Protein AF-A0A951JAA5-F1 (afdb_monomer)

Structure (mmCIF, N/CA/C/O backbone):
data_AF-A0A951JAA5-F1
#
_entry.id   AF-A0A951JAA5-F1
#
loop_
_atom_site.group_PDB
_atom_site.id
_atom_site.type_symbol
_atom_site.label_atom_id
_atom_site.label_alt_id
_atom_site.label_comp_id
_atom_site.label_asym_id
_atom_site.label_entity_id
_atom_site.label_seq_id
_atom_site.pdbx_PDB_ins_code
_atom_site.Cartn_x
_atom_site.Cartn_y
_atom_site.Cartn_z
_atom_site.occupancy
_atom_site.B_iso_or_equiv
_atom_site.auth_seq_id
_atom_site.auth_comp_id
_atom_site.auth_asym_id
_atom_site.auth_atom_id
_atom_site.pdbx_PDB_model_num
ATOM 1 N N . MET A 1 1 ? -67.840 -74.651 -6.136 1.00 35.66 1 MET A N 1
ATOM 2 C CA . MET A 1 1 ? -66.465 -75.180 -6.313 1.00 35.66 1 MET A CA 1
ATOM 3 C C . MET A 1 1 ? -65.516 -74.032 -5.988 1.00 35.66 1 MET A C 1
ATOM 5 O O . MET A 1 1 ? -65.688 -72.981 -6.577 1.00 35.66 1 MET A O 1
ATOM 9 N N . LYS A 1 2 ? -64.824 -74.042 -4.835 1.00 31.09 2 LYS A N 1
ATOM 10 C CA . LYS A 1 2 ? -63.386 -74.394 -4.688 1.00 31.09 2 LYS A CA 1
ATOM 11 C C . LYS A 1 2 ? -62.507 -73.666 -5.729 1.00 31.09 2 LYS A C 1
ATOM 13 O O . LYS A 1 2 ? -62.750 -73.877 -6.902 1.00 31.09 2 LYS A O 1
ATOM 18 N N . ARG A 1 3 ? -61.433 -72.931 -5.423 1.00 30.00 3 ARG A N 1
ATOM 19 C CA . ARG A 1 3 ? -60.735 -72.509 -4.191 1.00 30.00 3 ARG A CA 1
ATOM 20 C C . ARG A 1 3 ? -59.527 -71.657 -4.668 1.00 30.00 3 ARG A C 1
ATOM 22 O O . ARG A 1 3 ? -59.018 -71.942 -5.743 1.00 30.00 3 ARG A O 1
ATOM 29 N N . ILE A 1 4 ? -59.033 -70.769 -3.797 1.00 30.95 4 ILE A N 1
ATOM 30 C CA . ILE A 1 4 ? -57.700 -70.114 -3.783 1.00 30.95 4 ILE A CA 1
ATOM 31 C C . ILE A 1 4 ? -57.574 -68.811 -4.597 1.00 30.95 4 ILE A C 1
ATOM 33 O O . ILE A 1 4 ? -57.331 -68.821 -5.798 1.00 30.95 4 ILE A O 1
ATOM 37 N N . THR A 1 5 ? -57.643 -67.691 -3.869 1.00 33.56 5 THR A N 1
ATOM 38 C CA . THR A 1 5 ? -57.136 -66.372 -4.273 1.00 33.56 5 THR A CA 1
ATOM 39 C C . THR A 1 5 ? -55.996 -66.020 -3.318 1.00 33.56 5 THR A C 1
ATOM 41 O O . THR A 1 5 ? -56.146 -66.132 -2.101 1.00 33.56 5 THR A O 1
ATOM 44 N N . THR A 1 6 ? -54.842 -65.690 -3.885 1.00 34.16 6 THR A N 1
ATOM 45 C CA . THR A 1 6 ? -53.551 -65.541 -3.208 1.00 34.16 6 THR A CA 1
ATOM 46 C C . THR A 1 6 ? -53.472 -64.287 -2.332 1.00 34.16 6 THR A C 1
ATOM 48 O O . THR A 1 6 ? -53.906 -63.206 -2.718 1.00 34.16 6 THR A O 1
ATOM 51 N N . PHE A 1 7 ? -52.883 -64.488 -1.153 1.00 30.16 7 PHE A N 1
ATOM 52 C CA . PHE A 1 7 ? -52.446 -63.526 -0.141 1.00 30.16 7 PHE A CA 1
ATOM 53 C C . PHE A 1 7 ? -51.384 -62.549 -0.676 1.00 30.16 7 PHE A C 1
ATOM 55 O O . PHE A 1 7 ? -50.420 -62.989 -1.297 1.00 30.16 7 PHE A O 1
ATOM 62 N N . LEU A 1 8 ? -51.466 -61.270 -0.301 1.00 29.58 8 LEU A N 1
ATOM 63 C CA . LEU A 1 8 ? -50.285 -60.424 -0.101 1.00 29.58 8 LEU A CA 1
ATOM 64 C C . LEU A 1 8 ? -50.537 -59.526 1.114 1.00 29.58 8 LEU A C 1
ATOM 66 O O . LEU A 1 8 ? -51.511 -58.779 1.181 1.00 29.58 8 LEU A O 1
ATOM 70 N N . LEU A 1 9 ? -49.690 -59.740 2.117 1.00 31.69 9 LEU A N 1
ATOM 71 C CA . LEU A 1 9 ? -49.747 -59.208 3.469 1.00 31.69 9 LEU A CA 1
ATOM 72 C C . LEU A 1 9 ? -49.341 -57.730 3.464 1.00 31.69 9 LEU A C 1
ATOM 74 O O . LEU A 1 9 ? -48.281 -57.383 2.948 1.00 31.69 9 LEU A O 1
ATOM 78 N N . GLY A 1 10 ? -50.169 -56.878 4.066 1.00 32.78 10 GLY A N 1
ATOM 79 C CA . GLY A 1 10 ? -49.806 -55.504 4.387 1.00 32.78 10 GLY A CA 1
ATOM 80 C C . GLY A 1 10 ? -48.836 -55.459 5.566 1.00 32.78 10 GLY A C 1
ATOM 81 O O . GLY A 1 10 ? -49.071 -56.099 6.591 1.00 32.78 10 GLY A O 1
ATOM 82 N N . ALA A 1 11 ? -47.772 -54.676 5.423 1.00 31.03 11 ALA A N 1
ATOM 83 C CA . ALA A 1 11 ? -46.925 -54.243 6.522 1.00 31.03 11 ALA A CA 1
ATOM 84 C C . ALA A 1 11 ? -46.737 -52.725 6.415 1.00 31.03 11 ALA A C 1
ATOM 86 O O . ALA A 1 11 ? -46.213 -52.199 5.437 1.00 31.03 11 ALA A O 1
ATOM 87 N N . THR A 1 12 ? -47.248 -52.040 7.429 1.00 32.72 12 THR A N 1
ATOM 88 C CA . THR A 1 12 ? -47.138 -50.611 7.711 1.00 32.72 12 THR A CA 1
ATOM 89 C C . THR A 1 12 ? -45.684 -50.216 7.988 1.00 32.72 12 THR A C 1
ATOM 91 O O . THR A 1 12 ? -45.086 -50.751 8.921 1.00 32.72 12 THR A O 1
ATOM 94 N N . LEU A 1 13 ? -45.135 -49.257 7.234 1.00 28.73 13 LEU A N 1
ATOM 95 C CA . LEU A 1 13 ? -43.902 -48.542 7.591 1.00 28.73 13 LEU A CA 1
ATOM 96 C C . LEU A 1 13 ? -44.270 -47.252 8.352 1.00 28.73 13 LEU A C 1
ATOM 98 O O . LEU A 1 13 ? -45.054 -46.463 7.819 1.00 28.73 13 LEU A O 1
ATOM 102 N N . PRO A 1 14 ? -43.730 -46.996 9.557 1.00 34.62 14 PRO A N 1
ATOM 103 C CA . PRO A 1 14 ? -43.868 -45.699 10.201 1.00 34.62 14 PRO A CA 1
ATOM 104 C C . PRO A 1 14 ? -42.935 -44.682 9.531 1.00 34.62 14 PRO A C 1
ATOM 106 O O . PRO A 1 14 ? -41.744 -44.927 9.343 1.00 34.62 14 PRO A O 1
ATOM 109 N N . LEU A 1 15 ? -43.508 -43.534 9.172 1.00 32.03 15 LEU A N 1
ATOM 110 C CA . LEU A 1 15 ? -42.815 -42.355 8.669 1.00 32.03 15 LEU A CA 1
ATOM 111 C C . LEU A 1 15 ? -42.006 -41.744 9.829 1.00 32.03 15 LEU A C 1
ATOM 113 O O . LEU A 1 15 ? -42.564 -41.073 10.695 1.00 32.03 15 LEU A O 1
ATOM 117 N N . ALA A 1 16 ? -40.705 -42.023 9.887 1.00 31.23 16 ALA A N 1
ATOM 118 C CA . ALA A 1 16 ? -39.797 -41.353 10.808 1.00 31.23 16 ALA A CA 1
ATOM 119 C C . ALA A 1 16 ? -39.360 -40.014 10.194 1.00 31.23 16 ALA A C 1
ATOM 121 O O . ALA A 1 16 ? -38.609 -39.978 9.221 1.00 31.23 16 ALA A O 1
ATOM 122 N N . CYS A 1 17 ? -39.857 -38.918 10.770 1.00 38.47 17 CYS A N 1
ATOM 123 C CA . CYS A 1 17 ? -39.279 -37.587 10.629 1.00 38.47 17 CYS A CA 1
ATOM 124 C C . CYS A 1 17 ? -37.818 -37.605 11.088 1.00 38.47 17 CYS A C 1
ATOM 126 O O . CYS A 1 17 ? -37.558 -37.758 12.277 1.00 38.47 17 CYS A O 1
ATOM 128 N N . LEU A 1 18 ? -36.892 -37.366 10.166 1.00 28.81 18 LEU A N 1
ATOM 129 C CA . LEU A 1 18 ? -35.559 -36.845 10.456 1.00 28.81 18 LEU A CA 1
ATOM 130 C C . LEU A 1 18 ? -35.235 -35.822 9.365 1.00 28.81 18 LEU A C 1
ATOM 132 O O . LEU A 1 18 ? -34.586 -36.129 8.371 1.00 28.81 18 LEU A O 1
ATOM 136 N N . SER A 1 19 ? -35.734 -34.597 9.524 1.00 33.00 19 SER A N 1
ATOM 137 C CA . SER A 1 19 ? -35.044 -33.447 8.949 1.00 33.00 19 SER A CA 1
ATOM 138 C C . SER A 1 19 ? -33.839 -33.194 9.844 1.00 33.00 19 SER A C 1
ATOM 140 O O . SER A 1 19 ? -33.980 -32.649 10.938 1.00 33.00 19 SER A O 1
ATOM 142 N N . SER A 1 20 ? -32.670 -33.652 9.412 1.00 29.84 20 SER A N 1
ATOM 143 C CA . SER A 1 20 ? -31.396 -33.176 9.935 1.00 29.84 20 SER A CA 1
ATOM 144 C C . SER A 1 20 ? -31.347 -31.666 9.714 1.00 29.84 20 SER A C 1
ATOM 146 O O . SER A 1 20 ? -31.186 -31.208 8.585 1.00 29.84 20 SER A O 1
ATOM 148 N N . ALA A 1 21 ? -31.559 -30.899 10.782 1.00 33.56 21 ALA A N 1
ATOM 149 C CA . ALA A 1 21 ? -31.117 -29.519 10.831 1.00 33.56 21 ALA A CA 1
ATOM 150 C C . ALA A 1 21 ? -29.589 -29.574 10.800 1.00 33.56 21 ALA A C 1
ATOM 152 O O . ALA A 1 21 ? -28.960 -29.967 11.779 1.00 33.56 21 ALA A O 1
ATOM 153 N N . THR A 1 22 ? -29.001 -29.288 9.644 1.00 33.31 22 THR A N 1
ATOM 154 C CA . THR A 1 22 ? -27.587 -28.941 9.571 1.00 33.31 22 THR A CA 1
ATOM 155 C C . THR A 1 22 ? -27.461 -27.592 10.267 1.00 33.31 22 THR A C 1
ATOM 157 O O . THR A 1 22 ? -27.993 -26.597 9.776 1.00 33.31 22 THR A O 1
ATOM 160 N N . ALA A 1 23 ? -26.861 -27.574 11.455 1.00 31.89 23 ALA A N 1
ATOM 161 C CA . ALA A 1 23 ? -26.286 -26.341 11.964 1.00 31.89 23 ALA A CA 1
ATOM 162 C C . ALA A 1 23 ? -25.222 -25.897 10.949 1.00 31.89 23 ALA A C 1
ATOM 164 O O . ALA A 1 23 ? -24.475 -26.744 10.460 1.00 31.89 23 ALA A O 1
ATOM 165 N N . ASP A 1 24 ? -25.205 -24.616 10.585 1.00 34.72 24 ASP A N 1
ATOM 166 C CA . ASP A 1 24 ? -24.035 -24.041 9.925 1.00 34.72 24 ASP A CA 1
ATOM 167 C C . ASP A 1 24 ? -22.894 -24.101 10.942 1.00 34.72 24 ASP A C 1
ATOM 169 O O . ASP A 1 24 ? -22.967 -23.472 12.005 1.00 34.72 24 ASP A O 1
ATOM 173 N N . ASP A 1 25 ? -21.882 -24.913 10.644 1.00 32.78 25 ASP A N 1
ATOM 174 C CA . ASP A 1 25 ? -20.652 -24.960 11.419 1.00 32.78 25 ASP A CA 1
ATOM 175 C C . ASP A 1 25 ? -20.013 -23.567 11.361 1.00 32.78 25 ASP A C 1
ATOM 177 O O . ASP A 1 25 ? -19.636 -23.053 10.308 1.00 32.78 25 ASP A O 1
ATOM 181 N N . THR A 1 26 ? -19.945 -22.908 12.517 1.00 36.88 26 THR A N 1
ATOM 182 C CA . THR A 1 26 ? -19.109 -21.720 12.679 1.00 36.88 26 THR A CA 1
ATOM 183 C C . THR A 1 26 ? -17.686 -22.213 12.890 1.00 36.88 26 THR A C 1
ATOM 185 O O . THR A 1 26 ? -17.299 -22.536 14.013 1.00 36.88 26 THR A O 1
ATOM 188 N N . ASP A 1 27 ? -16.916 -22.310 11.809 1.00 35.75 27 ASP A N 1
ATOM 189 C CA . ASP A 1 27 ? -15.508 -22.676 11.906 1.00 35.75 27 ASP A CA 1
ATOM 190 C C . ASP A 1 27 ? -14.714 -21.524 12.530 1.00 35.75 27 ASP A C 1
ATOM 192 O O . ASP A 1 27 ? -14.436 -20.493 11.911 1.00 35.75 27 ASP A O 1
ATOM 196 N N . LEU A 1 28 ? -14.341 -21.707 13.794 1.00 35.25 28 LEU A N 1
ATOM 197 C CA . LEU A 1 28 ? -13.407 -20.842 14.495 1.00 35.25 28 LEU A CA 1
ATOM 198 C C . LEU A 1 28 ? -11.984 -21.266 14.116 1.00 35.25 28 LEU A C 1
ATOM 200 O O . LEU A 1 28 ? -11.405 -22.163 14.732 1.00 35.25 28 LEU A O 1
ATOM 204 N N . TYR A 1 29 ? -11.402 -20.628 13.101 1.00 33.94 29 TYR A N 1
ATOM 205 C CA . TYR A 1 29 ? -9.988 -20.816 12.779 1.00 33.94 29 TYR A CA 1
ATOM 206 C C . TYR A 1 29 ? -9.121 -20.122 13.833 1.00 33.94 29 TYR A C 1
ATOM 208 O O . TYR A 1 29 ? -8.672 -18.991 13.672 1.00 33.94 29 TYR A O 1
ATOM 216 N N . LEU A 1 30 ? -8.887 -20.819 14.940 1.00 33.09 30 LEU A N 1
ATOM 217 C CA . LEU A 1 30 ? -7.777 -20.536 15.834 1.00 33.09 30 LEU A CA 1
ATOM 218 C C . LEU A 1 30 ? -6.537 -21.193 15.238 1.00 33.09 30 LEU A C 1
ATOM 220 O O . LEU A 1 30 ? -6.285 -22.371 15.487 1.00 33.09 30 LEU A O 1
ATOM 224 N N . THR A 1 31 ? -5.757 -20.463 14.442 1.00 28.14 31 THR A N 1
ATOM 225 C CA . THR A 1 31 ? -4.378 -20.885 14.181 1.00 28.14 31 THR A CA 1
ATOM 226 C C . THR A 1 31 ? -3.634 -20.899 15.519 1.00 28.14 31 THR A C 1
ATOM 228 O O . THR A 1 31 ? -3.478 -19.842 16.136 1.00 28.14 31 THR A O 1
ATOM 231 N N . PRO A 1 32 ? -3.175 -22.063 16.018 1.00 32.19 32 PRO A N 1
ATOM 232 C CA . PRO A 1 32 ? -2.290 -22.086 17.167 1.00 32.19 32 PRO A CA 1
ATOM 233 C C . PRO A 1 32 ? -0.971 -21.462 16.706 1.00 32.19 32 PRO A C 1
ATOM 235 O O . PRO A 1 32 ? -0.340 -21.980 15.786 1.00 32.19 32 PRO A O 1
ATOM 238 N N . ASN A 1 33 ? -0.574 -20.364 17.348 1.00 32.19 33 ASN A N 1
ATOM 239 C CA . ASN A 1 33 ? 0.631 -19.573 17.075 1.00 32.19 33 ASN A CA 1
ATOM 240 C C . ASN A 1 33 ? 0.591 -18.733 15.789 1.00 32.19 33 ASN A C 1
ATOM 242 O O . ASN A 1 33 ? 1.382 -18.952 14.873 1.00 32.19 33 ASN A O 1
ATOM 246 N N . THR A 1 34 ? -0.241 -17.695 15.757 1.00 37.22 34 THR A N 1
ATOM 247 C CA . THR A 1 34 ? 0.145 -16.495 15.002 1.00 37.22 34 THR A CA 1
ATOM 248 C C . THR A 1 34 ? 1.037 -15.658 15.925 1.00 37.22 34 THR A C 1
ATOM 250 O O . THR A 1 34 ? 0.626 -15.392 17.060 1.00 37.22 34 THR A O 1
ATOM 253 N N . PRO A 1 35 ? 2.251 -15.252 15.510 1.00 36.22 35 PRO A N 1
ATOM 254 C CA . PRO A 1 35 ? 2.927 -14.142 16.167 1.00 36.22 35 PRO A CA 1
ATOM 255 C C . PRO A 1 35 ? 1.957 -12.956 16.185 1.00 36.22 35 PRO A C 1
ATOM 257 O O . PRO A 1 35 ? 1.120 -12.834 15.288 1.00 36.22 35 PRO A O 1
ATOM 260 N N . ILE A 1 36 ? 2.057 -12.118 17.215 1.00 41.94 36 ILE A N 1
ATOM 261 C CA . ILE A 1 36 ? 1.494 -10.761 17.271 1.00 41.94 36 ILE A CA 1
ATOM 262 C C . ILE A 1 36 ? 1.447 -10.207 15.838 1.00 41.94 36 ILE A C 1
ATOM 264 O O . ILE A 1 36 ? 2.486 -10.247 15.181 1.00 41.94 36 ILE A O 1
ATOM 268 N N . SER A 1 37 ? 0.267 -9.813 15.331 1.00 52.22 37 SER A N 1
ATOM 269 C CA . SER A 1 37 ? 0.106 -9.324 13.950 1.00 52.22 37 SER A CA 1
ATOM 270 C C . SER A 1 37 ? 1.253 -8.374 13.629 1.00 52.22 37 SER A C 1
ATOM 272 O O . SER A 1 37 ? 1.341 -7.301 14.222 1.00 52.22 37 SER A O 1
ATOM 274 N N . ALA A 1 38 ? 2.165 -8.797 12.758 1.00 67.69 38 ALA A N 1
ATOM 275 C CA . ALA A 1 38 ? 3.332 -7.999 12.445 1.00 67.69 38 ALA A CA 1
ATOM 276 C C . ALA A 1 38 ? 2.875 -6.723 11.729 1.00 67.69 38 ALA A C 1
ATOM 278 O O . ALA A 1 38 ? 1.874 -6.742 11.004 1.00 67.69 38 ALA A O 1
ATOM 279 N N . GLN A 1 39 ? 3.587 -5.615 11.958 1.00 78.44 39 GLN A N 1
ATOM 280 C CA . GLN A 1 39 ? 3.272 -4.312 11.363 1.00 78.44 39 GLN A CA 1
ATOM 281 C C . GLN A 1 39 ? 2.977 -4.468 9.857 1.00 78.44 39 GLN A C 1
ATOM 283 O O . GLN A 1 39 ? 3.752 -5.143 9.160 1.00 78.44 39 GLN A O 1
ATOM 288 N N . PRO A 1 40 ? 1.879 -3.881 9.341 1.00 85.38 40 PRO A N 1
ATOM 289 C CA . PRO A 1 40 ? 1.603 -3.844 7.913 1.00 85.38 40 PRO A CA 1
ATOM 290 C C . PRO A 1 40 ? 2.775 -3.272 7.115 1.00 85.38 40 PRO A C 1
ATOM 292 O O . PRO A 1 40 ? 3.412 -2.303 7.531 1.00 85.38 40 PRO A O 1
ATOM 295 N N . LEU A 1 41 ? 3.043 -3.862 5.951 1.00 90.75 41 LEU A N 1
ATOM 296 C CA . LEU A 1 41 ? 4.042 -3.380 5.002 1.00 90.75 41 LEU A CA 1
ATOM 297 C C . LEU A 1 41 ? 3.347 -2.481 3.975 1.00 90.75 41 LEU A C 1
ATOM 299 O O . LEU A 1 41 ? 2.482 -2.953 3.242 1.00 90.75 41 LEU A O 1
ATOM 303 N N . VAL A 1 42 ? 3.716 -1.204 3.900 1.00 92.88 42 VAL A N 1
ATOM 304 C CA . VAL A 1 42 ? 3.118 -0.229 2.974 1.00 92.88 42 VAL A CA 1
ATOM 305 C C . VAL A 1 42 ? 4.185 0.302 2.024 1.00 92.88 42 VAL A C 1
ATOM 307 O O . VAL A 1 42 ? 5.124 0.976 2.435 1.00 92.88 42 VAL A O 1
ATOM 310 N N . MET A 1 43 ? 4.079 -0.027 0.741 1.00 95.50 43 MET A N 1
ATOM 311 C CA . MET A 1 43 ? 4.999 0.441 -0.293 1.00 95.50 43 MET A CA 1
ATOM 312 C C . MET A 1 43 ? 4.404 1.663 -0.995 1.00 95.50 43 MET A C 1
ATOM 314 O O . MET A 1 43 ? 3.326 1.583 -1.579 1.00 95.50 43 MET A O 1
ATOM 318 N N . PHE A 1 44 ? 5.092 2.797 -0.958 1.00 93.69 44 PHE A N 1
ATOM 319 C CA . PHE A 1 44 ? 4.674 4.001 -1.672 1.00 93.69 44 PHE A CA 1
ATOM 320 C C . PHE A 1 44 ? 5.278 4.025 -3.072 1.00 93.69 44 PHE A C 1
ATOM 322 O O . PHE A 1 44 ? 6.440 3.663 -3.261 1.00 93.69 44 PHE A O 1
ATOM 329 N N . THR A 1 45 ? 4.508 4.504 -4.048 1.00 92.88 45 THR A N 1
ATOM 330 C CA . THR A 1 45 ? 5.028 4.837 -5.380 1.00 92.88 45 THR A CA 1
ATOM 331 C C . THR A 1 45 ? 4.771 6.297 -5.672 1.00 92.88 45 THR A C 1
ATOM 333 O O . THR A 1 45 ? 3.660 6.772 -5.435 1.00 92.88 45 THR A O 1
ATOM 336 N N . ILE A 1 46 ? 5.749 6.981 -6.257 1.00 84.00 46 ILE A N 1
ATOM 337 C CA . ILE A 1 46 ? 5.586 8.364 -6.704 1.00 84.00 46 ILE A CA 1
ATOM 338 C C . ILE A 1 46 ? 5.856 8.428 -8.196 1.00 84.00 46 ILE A C 1
ATOM 340 O O . ILE A 1 46 ? 6.926 8.051 -8.672 1.00 84.00 46 ILE A O 1
ATOM 344 N N . ASP A 1 47 ? 4.863 8.921 -8.918 1.00 86.69 47 ASP A N 1
ATOM 345 C CA . ASP A 1 47 ? 4.946 9.172 -10.345 1.00 86.69 47 ASP A CA 1
ATOM 346 C C . ASP A 1 47 ? 5.807 10.409 -10.649 1.00 86.69 47 ASP A C 1
ATOM 348 O O . ASP A 1 47 ? 5.532 11.498 -10.143 1.00 86.69 47 ASP A O 1
ATOM 352 N N . TYR A 1 48 ? 6.857 10.253 -11.463 1.00 86.94 48 TYR A N 1
ATOM 353 C CA . TYR A 1 48 ? 7.914 11.253 -11.658 1.00 86.94 48 TYR A CA 1
ATOM 354 C C . TYR A 1 48 ? 7.784 12.025 -12.982 1.00 86.94 48 TYR A C 1
ATOM 356 O O . TYR A 1 48 ? 8.598 11.922 -13.906 1.00 86.94 48 TYR A O 1
ATOM 364 N N . VAL A 1 49 ? 6.742 12.851 -13.059 1.00 85.50 49 VAL A N 1
ATOM 365 C CA . VAL A 1 49 ? 6.337 13.565 -14.282 1.00 85.50 49 VAL A CA 1
ATOM 366 C C . VAL A 1 49 ? 6.583 15.073 -14.210 1.00 85.50 49 VAL A C 1
ATOM 368 O O . VAL A 1 49 ? 6.577 15.643 -13.116 1.00 85.50 49 VAL A O 1
ATOM 371 N N . PRO A 1 50 ? 6.718 15.784 -15.352 1.00 83.75 50 PRO A N 1
ATOM 372 C CA . PRO A 1 50 ? 7.008 17.219 -15.350 1.00 83.75 50 PRO A CA 1
ATOM 373 C C . PRO A 1 50 ? 5.993 18.070 -14.574 1.00 83.75 50 PRO A C 1
ATOM 375 O O . PRO A 1 50 ? 6.349 19.108 -14.013 1.00 83.75 50 PRO A O 1
ATOM 378 N N . SER A 1 51 ? 4.728 17.636 -14.515 1.00 82.06 51 SER A N 1
ATOM 379 C CA . SER A 1 51 ? 3.660 18.327 -13.781 1.00 82.06 51 SER A CA 1
ATOM 380 C C . SER A 1 51 ? 3.876 18.347 -12.264 1.00 82.06 51 SER A C 1
ATOM 382 O O . SER A 1 51 ? 3.256 19.154 -11.580 1.00 82.06 51 SER A O 1
ATOM 384 N N . LEU A 1 52 ? 4.793 17.547 -11.708 1.00 82.56 52 LEU A N 1
ATOM 385 C CA . LEU A 1 52 ? 5.202 17.684 -10.307 1.00 82.56 52 LEU A CA 1
ATOM 386 C C . LEU A 1 52 ? 5.832 19.047 -10.002 1.00 82.56 52 LEU A C 1
ATOM 388 O O . LEU A 1 52 ? 5.718 19.535 -8.879 1.00 82.56 52 LEU A O 1
ATOM 392 N N . THR A 1 53 ? 6.453 19.678 -10.999 1.00 83.75 53 THR A N 1
ATOM 393 C CA . THR A 1 53 ? 7.140 20.966 -10.827 1.00 83.75 53 THR A CA 1
ATOM 394 C C . THR A 1 53 ? 6.241 22.173 -11.061 1.00 83.75 53 THR A C 1
ATOM 396 O O . THR A 1 53 ? 6.671 23.320 -10.902 1.00 83.75 53 THR A O 1
ATOM 399 N N . SER A 1 54 ? 4.974 21.949 -11.432 1.00 88.06 54 SER A N 1
ATOM 400 C CA . SER A 1 54 ? 4.021 23.046 -11.549 1.00 88.06 54 SER A CA 1
ATOM 401 C C . SER A 1 54 ? 3.776 23.670 -10.181 1.00 88.06 54 SER A C 1
ATOM 403 O O . SER A 1 54 ? 3.654 22.969 -9.176 1.00 88.06 54 SER A O 1
ATOM 405 N N . THR A 1 55 ? 3.687 24.995 -10.156 1.00 91.12 55 THR A N 1
ATOM 406 C CA . THR A 1 55 ? 3.363 25.742 -8.942 1.00 91.12 55 THR A CA 1
ATOM 407 C C . THR A 1 55 ? 1.945 25.408 -8.493 1.00 91.12 55 THR A C 1
ATOM 409 O O . THR A 1 55 ? 1.026 25.448 -9.311 1.00 91.12 55 THR A O 1
ATOM 412 N N . VAL A 1 56 ? 1.781 25.099 -7.206 1.00 92.25 56 VAL A N 1
ATOM 413 C CA . VAL A 1 56 ? 0.468 24.932 -6.574 1.00 92.25 56 VAL A CA 1
ATOM 414 C C . VAL A 1 56 ? -0.325 26.226 -6.739 1.00 92.25 56 VAL A C 1
ATOM 416 O O . VAL A 1 56 ? 0.234 27.329 -6.700 1.00 92.25 56 VAL A O 1
ATOM 419 N N . SER A 1 57 ? -1.629 26.099 -6.959 1.00 90.62 57 SER A N 1
ATOM 420 C CA . SER A 1 57 ? -2.528 27.234 -7.168 1.00 90.62 57 SER A CA 1
ATOM 421 C C . SER A 1 57 ? -2.320 28.345 -6.119 1.00 90.62 57 SER A C 1
ATOM 423 O O . SER A 1 57 ? -2.334 28.098 -4.919 1.00 90.62 57 SER A O 1
ATOM 425 N N . ASN A 1 58 ? -2.083 29.581 -6.582 1.00 90.62 58 ASN A N 1
ATOM 426 C CA . ASN A 1 58 ? -1.793 30.781 -5.770 1.00 90.62 58 ASN A CA 1
ATOM 427 C C . ASN A 1 58 ? -0.519 30.749 -4.892 1.00 90.62 58 ASN A C 1
ATOM 429 O O . ASN A 1 58 ? -0.256 31.706 -4.160 1.00 90.62 58 ASN A O 1
ATOM 433 N N . CYS A 1 59 ? 0.332 29.731 -5.029 1.00 93.94 59 CYS A N 1
ATOM 434 C CA . CYS A 1 59 ? 1.546 29.549 -4.230 1.00 93.94 59 CYS A CA 1
ATOM 435 C C . CYS A 1 59 ? 2.842 29.914 -4.970 1.00 93.94 59 CYS A C 1
ATOM 437 O O . CYS A 1 59 ? 3.838 29.188 -4.945 1.00 93.94 59 CYS A O 1
ATOM 439 N N . GLY A 1 60 ? 2.843 31.076 -5.631 1.00 93.50 60 GLY A N 1
ATOM 440 C CA . GLY A 1 60 ? 4.060 31.654 -6.218 1.00 93.50 60 GLY A CA 1
ATOM 441 C C . GLY A 1 60 ? 5.104 32.087 -5.179 1.00 93.50 60 GLY A C 1
ATOM 442 O O . GLY A 1 60 ? 6.281 32.183 -5.513 1.00 93.50 60 GLY A O 1
ATOM 443 N N . ASP A 1 61 ? 4.654 32.313 -3.947 1.00 94.44 61 ASP A N 1
ATOM 444 C CA . ASP A 1 61 ? 5.440 32.545 -2.738 1.00 94.44 61 ASP A CA 1
ATOM 445 C C . ASP A 1 61 ? 4.818 31.660 -1.652 1.00 94.44 61 ASP A C 1
ATOM 447 O O . ASP A 1 61 ? 3.667 31.882 -1.261 1.00 94.44 61 ASP A O 1
ATOM 451 N N . ALA A 1 62 ? 5.545 30.629 -1.221 1.00 92.75 62 ALA A N 1
ATOM 452 C CA . ALA A 1 62 ? 5.061 29.656 -0.255 1.00 92.75 62 ALA A CA 1
ATOM 453 C C . ALA A 1 62 ? 4.698 30.328 1.073 1.00 92.75 62 ALA A C 1
ATOM 455 O O . ALA A 1 62 ? 3.704 29.936 1.673 1.00 92.75 62 ALA A O 1
ATOM 456 N N . SER A 1 63 ? 5.432 31.364 1.499 1.00 93.31 63 SER A N 1
ATOM 457 C CA . SER A 1 63 ? 5.215 32.114 2.745 1.00 93.31 63 SER A CA 1
ATOM 458 C C . SER A 1 63 ? 4.046 33.105 2.707 1.00 93.31 63 SER A C 1
ATOM 460 O O . SER A 1 63 ? 3.601 33.570 3.759 1.00 93.31 63 SER A O 1
ATOM 462 N N . SER A 1 64 ? 3.532 33.424 1.516 1.00 93.62 64 SER A N 1
ATOM 463 C CA . SER A 1 64 ? 2.417 34.357 1.346 1.00 93.62 64 SER A CA 1
ATOM 464 C C . SER A 1 64 ? 1.130 33.835 1.985 1.00 93.62 64 SER A C 1
ATOM 466 O O . SER A 1 64 ? 0.809 32.650 1.891 1.00 93.62 64 SER A O 1
ATOM 468 N N . THR A 1 65 ? 0.324 34.742 2.543 1.00 91.06 65 THR A N 1
ATOM 469 C CA . THR A 1 65 ? -1.034 34.430 3.022 1.00 91.06 65 THR A CA 1
ATOM 470 C C . THR A 1 65 ? -2.010 34.114 1.884 1.00 91.06 65 THR A C 1
ATOM 472 O O . THR A 1 65 ? -3.114 33.645 2.105 1.00 91.06 65 THR A O 1
ATOM 475 N N . SER A 1 66 ? -1.632 34.402 0.634 1.00 90.69 66 SER A N 1
ATOM 476 C CA . SER A 1 66 ? -2.406 33.989 -0.545 1.00 90.69 66 SER A CA 1
ATOM 477 C C . SER A 1 66 ? -2.172 32.528 -0.938 1.00 90.69 66 SER A C 1
ATOM 479 O O . SER A 1 66 ? -2.883 32.018 -1.798 1.00 90.69 66 SER A O 1
ATOM 481 N N . CYS A 1 67 ? -1.145 31.884 -0.377 1.00 94.75 67 CYS A N 1
ATOM 482 C CA . CYS A 1 67 ? -0.848 30.479 -0.609 1.00 94.75 67 CYS A CA 1
ATOM 483 C C . CYS A 1 67 ? -1.563 29.637 0.451 1.00 94.75 67 CYS A C 1
ATOM 485 O O . CYS A 1 67 ? -0.993 29.350 1.503 1.00 94.75 67 CYS A O 1
ATOM 487 N N . GLU A 1 68 ? -2.804 29.242 0.167 1.00 94.50 68 GLU A N 1
ATOM 488 C CA . GLU A 1 68 ? -3.645 28.450 1.082 1.00 94.50 68 GLU A CA 1
ATOM 489 C C . GLU A 1 68 ? -2.953 27.144 1.501 1.00 94.50 68 GLU A C 1
ATOM 491 O O . GLU A 1 68 ? -2.926 26.800 2.681 1.00 94.50 68 GLU A O 1
ATOM 496 N N . ALA A 1 69 ? -2.293 26.466 0.556 1.00 94.31 69 ALA A N 1
ATOM 497 C CA . ALA A 1 69 ? -1.542 25.249 0.849 1.00 94.31 69 ALA A CA 1
ATOM 498 C C . ALA A 1 69 ? -0.362 25.496 1.807 1.00 94.31 69 ALA A C 1
ATOM 500 O O . ALA A 1 69 ? -0.104 24.710 2.715 1.00 94.31 69 ALA A O 1
ATOM 501 N N . GLY A 1 70 ? 0.339 26.617 1.639 1.00 94.12 70 GLY A N 1
ATOM 502 C CA . GLY A 1 70 ? 1.418 27.018 2.535 1.00 94.12 70 GLY A CA 1
ATOM 503 C C . GLY A 1 70 ? 0.902 27.418 3.917 1.00 94.12 70 GLY A C 1
ATOM 504 O O . GLY A 1 70 ? 1.542 27.103 4.919 1.00 94.12 70 GLY A O 1
ATOM 505 N N . GLU A 1 71 ? -0.249 28.096 3.990 1.00 94.62 71 GLU A N 1
ATOM 506 C CA . GLU A 1 71 ? -0.902 28.423 5.263 1.00 94.62 71 GLU A CA 1
ATOM 507 C C . GLU A 1 71 ? -1.297 27.164 6.032 1.00 94.62 71 GLU A C 1
ATOM 509 O O . GLU A 1 71 ? -1.016 27.093 7.228 1.00 94.62 71 GLU A O 1
ATOM 514 N N . TYR A 1 72 ? -1.856 26.161 5.347 1.00 95.19 72 TYR A N 1
ATOM 515 C CA . TYR A 1 72 ? -2.201 24.868 5.936 1.00 95.19 72 TYR A CA 1
ATOM 516 C C . TYR A 1 72 ? -0.999 24.231 6.652 1.00 95.19 72 TYR A C 1
ATOM 518 O O . TYR A 1 72 ? -1.065 23.973 7.851 1.00 95.19 72 TYR A O 1
ATOM 526 N N . PHE A 1 73 ? 0.140 24.071 5.967 1.00 94.12 73 PHE A N 1
ATOM 527 C CA . PHE A 1 73 ? 1.324 23.443 6.571 1.00 94.12 73 PHE A CA 1
ATOM 528 C C . PHE A 1 73 ? 2.003 24.311 7.636 1.00 94.12 73 PHE A C 1
ATOM 530 O O . PHE A 1 73 ? 2.552 23.786 8.601 1.00 94.12 73 PHE A O 1
ATOM 537 N N . ARG A 1 74 ? 1.943 25.645 7.529 1.00 94.06 74 ARG A N 1
ATOM 538 C CA . ARG A 1 74 ? 2.417 26.533 8.609 1.00 94.06 74 ARG A CA 1
ATOM 539 C C . ARG A 1 74 ? 1.553 26.447 9.865 1.00 94.06 74 ARG A C 1
ATOM 541 O O . ARG A 1 74 ? 2.052 26.727 10.954 1.00 94.06 74 ARG A O 1
ATOM 548 N N . ALA A 1 75 ? 0.277 26.101 9.709 1.00 94.50 75 ALA A N 1
ATOM 549 C CA . ALA A 1 75 ? -0.660 25.882 10.803 1.00 94.50 75 ALA A CA 1
ATOM 550 C C . ALA A 1 75 ? -0.612 24.451 11.366 1.00 94.50 75 ALA A C 1
ATOM 552 O O . ALA A 1 75 ? -1.313 24.181 12.342 1.00 94.50 75 ALA A O 1
ATOM 553 N N . SER A 1 76 ? 0.213 23.563 10.793 1.00 90.75 76 SER A N 1
ATOM 554 C CA . SER A 1 76 ? 0.421 22.202 11.293 1.00 90.75 76 SER A CA 1
ATOM 555 C C . SER A 1 76 ? 0.795 22.207 12.776 1.00 90.75 76 SER A C 1
ATOM 557 O O . SER A 1 76 ? 1.444 23.129 13.287 1.00 90.75 76 SER A O 1
ATOM 559 N N . GLN A 1 77 ? 0.403 21.153 13.486 1.00 88.56 77 GLN A N 1
ATOM 560 C CA . GLN A 1 77 ? 0.828 20.951 14.866 1.00 88.56 77 GLN A CA 1
ATOM 561 C C . GLN A 1 77 ? 2.280 20.453 14.959 1.00 88.56 77 GLN A C 1
ATOM 563 O O . GLN A 1 77 ? 2.934 20.713 15.971 1.00 88.56 77 GLN A O 1
ATOM 568 N N . TYR A 1 78 ? 2.821 19.860 13.891 1.00 83.94 78 TYR A N 1
ATOM 569 C CA . TYR A 1 78 ? 4.129 19.202 13.877 1.00 83.94 78 TYR A CA 1
ATOM 570 C C . TYR A 1 78 ? 5.265 20.159 13.483 1.00 83.94 78 TYR A C 1
ATOM 572 O O . TYR A 1 78 ? 5.197 20.884 12.487 1.00 83.94 78 TYR A O 1
ATOM 580 N N . ASP A 1 79 ? 6.311 20.221 14.311 1.00 83.62 79 ASP A N 1
ATOM 581 C CA . ASP A 1 79 ? 7.400 21.200 14.172 1.00 83.62 79 ASP A CA 1
ATOM 582 C C . ASP A 1 79 ? 8.302 20.946 12.958 1.00 83.62 79 ASP A C 1
ATOM 584 O O . ASP A 1 79 ? 8.805 21.895 12.359 1.00 83.62 79 ASP A O 1
ATOM 588 N N . ASP A 1 80 ? 8.469 19.692 12.558 1.00 78.56 80 ASP A N 1
ATOM 589 C CA . ASP A 1 80 ? 9.199 19.284 11.358 1.00 78.56 80 ASP A CA 1
ATOM 590 C C . ASP A 1 80 ? 8.453 19.647 10.065 1.00 78.56 80 ASP A C 1
ATOM 592 O O . ASP A 1 80 ? 9.078 20.141 9.125 1.00 78.56 80 ASP A O 1
ATOM 596 N N . VAL A 1 81 ? 7.121 19.523 10.032 1.00 85.81 81 VAL A N 1
ATOM 597 C CA . VAL A 1 81 ? 6.291 20.023 8.923 1.00 85.81 81 VAL A CA 1
ATOM 598 C C . VAL A 1 81 ? 6.424 21.540 8.809 1.00 85.81 81 VAL A C 1
ATOM 600 O O . VAL A 1 81 ? 6.702 22.061 7.726 1.00 85.81 81 VAL A O 1
ATOM 603 N N . LYS A 1 82 ? 6.303 22.255 9.937 1.00 90.19 82 LYS A N 1
ATOM 604 C CA . LYS A 1 82 ? 6.503 23.713 10.007 1.00 90.19 82 LYS A CA 1
ATOM 605 C C . LYS A 1 82 ? 7.905 24.126 9.550 1.00 90.19 82 LYS A C 1
ATOM 607 O O . LYS A 1 82 ? 8.047 25.133 8.854 1.00 90.19 82 LYS A O 1
ATOM 612 N N . ALA A 1 83 ? 8.934 23.361 9.909 1.00 88.19 83 ALA A N 1
ATOM 613 C CA . ALA A 1 83 ? 10.300 23.600 9.458 1.00 88.19 83 ALA A CA 1
ATOM 614 C C . ALA A 1 83 ? 10.438 23.387 7.942 1.00 88.19 83 ALA A C 1
ATOM 616 O O . ALA A 1 83 ? 10.975 24.255 7.256 1.00 88.19 83 ALA A O 1
ATOM 617 N N . ALA A 1 84 ? 9.884 22.299 7.403 1.00 85.81 84 ALA A N 1
ATOM 618 C CA . ALA A 1 84 ? 9.956 21.980 5.980 1.00 85.81 84 ALA A CA 1
ATOM 619 C C . ALA A 1 84 ? 9.252 23.030 5.095 1.00 85.81 84 ALA A C 1
ATOM 621 O O . ALA A 1 84 ? 9.803 23.440 4.075 1.00 85.81 84 ALA A O 1
ATOM 622 N N . ILE A 1 85 ? 8.079 23.547 5.490 1.00 90.94 85 ILE A N 1
ATOM 623 C CA . ILE A 1 85 ? 7.440 24.661 4.758 1.00 90.94 85 ILE A CA 1
ATOM 624 C C . ILE A 1 85 ? 8.220 25.977 4.914 1.00 90.94 85 ILE A C 1
ATOM 626 O O . ILE A 1 85 ? 8.250 26.793 3.991 1.00 90.94 85 ILE A O 1
ATOM 630 N N . ALA A 1 86 ? 8.887 26.197 6.052 1.00 91.38 86 ALA A N 1
ATOM 631 C CA . ALA A 1 86 ? 9.723 27.378 6.258 1.00 91.38 86 ALA A CA 1
ATOM 632 C C . ALA A 1 86 ? 10.994 27.367 5.388 1.00 91.38 86 ALA A C 1
ATOM 634 O O . ALA A 1 86 ? 11.431 28.437 4.960 1.00 91.38 86 ALA A O 1
ATOM 635 N N . GLU A 1 87 ? 11.550 26.190 5.075 1.00 89.50 87 GLU A N 1
ATOM 636 C CA . GLU A 1 87 ? 12.689 26.027 4.155 1.00 89.50 87 GLU A CA 1
ATOM 637 C C . GLU A 1 87 ? 12.374 26.531 2.737 1.00 89.50 87 GLU A C 1
ATOM 639 O O . GLU A 1 87 ? 13.251 27.096 2.082 1.00 89.50 87 GLU A O 1
ATOM 644 N N . LEU A 1 88 ? 11.121 26.400 2.279 1.00 88.94 88 LEU A N 1
ATOM 645 C CA . LEU A 1 88 ? 10.689 26.943 0.984 1.00 88.94 88 LEU A CA 1
ATOM 646 C C . LEU A 1 88 ? 10.688 28.481 0.971 1.00 88.94 88 LEU A C 1
ATOM 648 O O . LEU A 1 88 ? 10.934 29.093 -0.071 1.00 88.94 88 LEU A O 1
ATOM 652 N N . GLY A 1 89 ? 10.438 29.116 2.122 1.00 89.50 89 GLY A N 1
ATOM 653 C CA . GLY A 1 89 ? 10.474 30.568 2.291 1.00 89.50 89 GLY A CA 1
ATOM 654 C C . GLY A 1 89 ? 9.606 31.316 1.274 1.00 89.50 89 GLY A C 1
ATOM 655 O O . GLY A 1 89 ? 8.428 31.013 1.100 1.00 89.50 89 GLY A O 1
ATOM 656 N N . THR A 1 90 ? 10.195 32.297 0.584 1.00 90.19 90 THR A N 1
ATOM 657 C CA . THR A 1 90 ? 9.528 33.056 -0.492 1.00 90.19 90 THR A CA 1
ATOM 658 C C . THR A 1 90 ? 9.581 32.365 -1.861 1.00 90.19 90 THR A C 1
ATOM 660 O O . THR A 1 90 ? 9.233 32.961 -2.883 1.00 90.19 90 THR A O 1
ATOM 663 N N . GLY A 1 91 ? 10.059 31.119 -1.910 1.00 89.94 91 GLY A N 1
ATOM 664 C CA . GLY A 1 91 ? 10.097 30.295 -3.110 1.00 89.94 91 GLY A CA 1
ATOM 665 C C . GLY A 1 91 ? 8.709 29.836 -3.553 1.00 89.94 91 GLY A C 1
ATOM 666 O O . GLY A 1 91 ? 7.734 29.905 -2.808 1.00 89.94 91 GLY A O 1
ATOM 667 N N . LYS A 1 92 ? 8.616 29.346 -4.791 1.00 91.62 92 LYS A N 1
ATOM 668 C CA . LYS A 1 92 ? 7.383 28.739 -5.309 1.00 91.62 92 LYS A CA 1
ATOM 669 C C . LYS A 1 92 ? 7.155 27.399 -4.623 1.00 91.62 92 LYS A C 1
ATOM 671 O O . LYS A 1 92 ? 8.062 26.574 -4.639 1.00 91.62 92 LYS A O 1
ATOM 676 N N . MET A 1 93 ? 5.943 27.158 -4.139 1.00 91.81 93 MET A N 1
ATOM 677 C CA . MET A 1 93 ? 5.540 25.820 -3.711 1.00 91.81 93 MET A CA 1
ATOM 678 C C . MET A 1 93 ? 5.132 25.014 -4.943 1.00 91.81 93 MET A C 1
ATOM 680 O O . MET A 1 93 ? 4.197 25.388 -5.660 1.00 91.81 93 MET A O 1
ATOM 684 N N . GLN A 1 94 ? 5.852 23.938 -5.230 1.00 90.69 94 GLN A N 1
ATOM 685 C CA . GLN A 1 94 ? 5.540 23.033 -6.330 1.00 90.69 94 GLN A CA 1
ATOM 686 C C . GLN A 1 94 ? 4.615 21.907 -5.855 1.00 90.69 94 GLN A C 1
ATOM 688 O O . GLN A 1 94 ? 4.502 21.629 -4.662 1.00 90.69 94 GLN A O 1
ATOM 693 N N . ARG A 1 95 ? 3.952 21.213 -6.785 1.00 88.31 95 ARG A N 1
ATOM 694 C CA . ARG A 1 95 ? 3.108 20.059 -6.431 1.00 88.31 95 ARG A CA 1
ATOM 695 C C . ARG A 1 95 ? 3.896 18.908 -5.799 1.00 88.31 95 ARG A C 1
ATOM 697 O O . ARG A 1 95 ? 3.329 18.126 -5.045 1.00 88.31 95 ARG A O 1
ATOM 704 N N . ASN A 1 96 ? 5.188 18.801 -6.095 1.00 85.06 96 ASN A N 1
ATOM 705 C CA . ASN A 1 96 ? 6.088 17.882 -5.407 1.00 85.06 96 ASN A CA 1
ATOM 706 C C . ASN A 1 96 ? 6.190 18.217 -3.908 1.00 85.06 96 ASN A C 1
ATOM 708 O O . ASN A 1 96 ? 6.043 17.337 -3.066 1.00 85.06 96 ASN A O 1
ATOM 712 N N . ASP A 1 97 ? 6.344 19.502 -3.572 1.00 88.12 97 ASP A N 1
ATOM 713 C CA . ASP A 1 97 ? 6.381 19.970 -2.182 1.00 88.12 97 ASP A CA 1
ATOM 714 C C . ASP A 1 97 ? 5.057 19.697 -1.466 1.00 88.12 97 ASP A C 1
ATOM 716 O O . ASP A 1 97 ? 5.055 19.255 -0.322 1.00 88.12 97 ASP A O 1
ATOM 720 N N . LEU A 1 98 ? 3.931 19.889 -2.164 1.00 90.25 98 LEU A N 1
ATOM 721 C CA . LEU A 1 98 ? 2.600 19.553 -1.656 1.00 90.25 98 LEU A CA 1
ATOM 722 C C . LEU A 1 98 ? 2.491 18.071 -1.264 1.00 90.25 98 LEU A C 1
ATOM 724 O O . LEU A 1 98 ? 2.044 17.774 -0.159 1.00 90.25 98 LEU A O 1
ATOM 728 N N . ILE A 1 99 ? 2.920 17.146 -2.129 1.00 87.94 99 ILE A N 1
ATOM 729 C CA . ILE A 1 99 ? 2.879 15.700 -1.844 1.00 87.94 99 ILE A CA 1
ATOM 730 C C . ILE A 1 99 ? 3.830 15.347 -0.695 1.00 87.94 99 ILE A C 1
ATOM 732 O O . ILE A 1 99 ? 3.433 14.634 0.223 1.00 87.94 99 ILE A O 1
ATOM 736 N N . ARG A 1 100 ? 5.062 15.87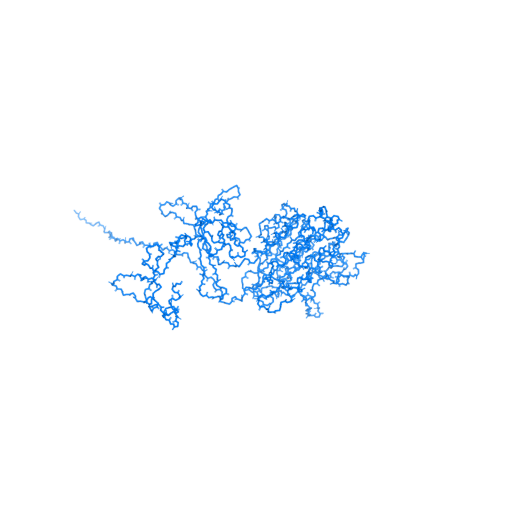4 -0.710 1.00 85.19 100 ARG A N 1
ATOM 737 C CA . ARG A 1 100 ? 6.075 15.637 0.333 1.00 85.19 100 ARG A CA 1
ATOM 738 C C . ARG A 1 100 ? 5.593 16.087 1.712 1.00 85.19 100 ARG A C 1
ATOM 740 O O . ARG A 1 100 ? 5.678 15.318 2.664 1.00 85.19 100 ARG A O 1
ATOM 747 N N . LEU A 1 101 ? 5.065 17.308 1.811 1.00 88.12 101 LEU A N 1
ATOM 748 C CA . LEU A 1 101 ? 4.543 17.858 3.063 1.00 88.12 101 LEU A CA 1
ATOM 749 C C . LEU A 1 101 ? 3.272 17.130 3.516 1.00 88.12 101 LEU A C 1
ATOM 751 O O . LEU A 1 101 ? 3.130 16.867 4.704 1.00 88.12 101 LEU A O 1
ATOM 755 N N . SER A 1 102 ? 2.391 16.738 2.588 1.00 90.06 102 SER A N 1
ATOM 756 C CA . SER A 1 102 ? 1.191 15.954 2.924 1.00 90.06 102 SER A CA 1
ATOM 757 C C . SER A 1 102 ? 1.537 14.558 3.447 1.00 90.06 102 SER A C 1
ATOM 759 O O . SER A 1 102 ? 0.910 14.092 4.391 1.00 90.06 102 SER A O 1
ATOM 761 N N . LEU A 1 103 ? 2.538 13.892 2.859 1.00 86.31 103 LEU A N 1
ATOM 762 C CA . LEU A 1 103 ? 3.041 12.605 3.349 1.00 86.31 103 LEU A CA 1
ATOM 763 C C . LEU A 1 103 ? 3.669 12.747 4.735 1.00 86.31 103 LEU A C 1
ATOM 765 O O . LEU A 1 103 ? 3.376 11.936 5.606 1.00 86.31 103 LEU A O 1
ATOM 769 N N . LEU A 1 104 ? 4.488 13.784 4.949 1.00 82.44 104 LEU A N 1
ATOM 770 C CA . LEU A 1 104 ? 5.090 14.048 6.255 1.00 82.44 104 LEU A CA 1
ATOM 771 C C . LEU A 1 104 ? 4.015 14.296 7.326 1.00 82.44 104 LEU A C 1
ATOM 773 O O . LEU A 1 104 ? 4.067 13.674 8.380 1.00 82.44 104 LEU A O 1
ATOM 777 N N . GLU A 1 105 ? 3.016 15.134 7.035 1.00 86.38 105 GLU A N 1
ATOM 778 C CA . GLU A 1 105 ? 1.868 15.375 7.923 1.00 86.38 105 GLU A CA 1
ATOM 779 C C . GLU A 1 105 ? 1.120 14.066 8.230 1.00 86.38 105 GLU A C 1
ATOM 781 O O . GLU A 1 105 ? 0.862 13.754 9.391 1.00 86.38 105 GLU A O 1
ATOM 786 N N . ALA A 1 106 ? 0.821 13.262 7.204 1.00 84.06 106 ALA A N 1
ATOM 787 C CA . ALA A 1 106 ? 0.079 12.017 7.370 1.00 84.06 106 ALA A CA 1
ATOM 788 C C . ALA A 1 106 ? 0.887 10.937 8.115 1.00 84.06 106 ALA A C 1
ATOM 790 O O . ALA A 1 106 ? 0.302 10.122 8.821 1.00 84.06 106 ALA A O 1
ATOM 791 N N . PHE A 1 107 ? 2.219 10.921 8.022 1.00 78.00 107 PHE A N 1
ATOM 792 C CA . PHE A 1 107 ? 3.052 9.961 8.757 1.00 78.00 107 PHE A CA 1
ATOM 793 C C . PHE A 1 107 ? 3.053 10.179 10.265 1.00 78.00 107 PHE A C 1
ATOM 795 O O . PHE A 1 107 ? 3.173 9.204 11.005 1.00 78.00 107 PHE A O 1
ATOM 802 N N . HIS A 1 108 ? 2.827 11.406 10.734 1.00 75.12 108 HIS A N 1
ATOM 803 C CA . HIS A 1 108 ? 2.623 11.646 12.164 1.00 75.12 108 HIS A CA 1
ATOM 804 C C . HIS A 1 108 ? 1.367 10.955 12.711 1.00 75.12 108 HIS A C 1
ATOM 806 O O . HIS A 1 108 ? 1.303 10.682 13.904 1.00 75.12 108 HIS A O 1
ATOM 812 N N . SER A 1 109 ? 0.393 10.615 11.857 1.00 68.50 109 SER A N 1
ATOM 813 C CA . SER A 1 109 ? -0.798 9.856 12.271 1.00 68.50 109 SER A CA 1
ATOM 814 C C . SER A 1 109 ? -0.552 8.351 12.451 1.00 68.50 109 SER A C 1
ATOM 816 O O . SER A 1 109 ? -1.430 7.651 12.940 1.00 68.50 109 SER A O 1
ATOM 818 N N . LEU A 1 110 ? 0.621 7.835 12.059 1.00 70.56 110 LEU A N 1
ATOM 819 C CA . LEU A 1 110 ? 0.883 6.393 11.989 1.00 70.56 110 LEU A CA 1
ATOM 820 C C . LEU A 1 110 ? 1.548 5.798 13.234 1.00 70.56 110 LEU A C 1
ATOM 822 O O . LEU A 1 110 ? 1.535 4.580 13.356 1.00 70.56 110 LEU A O 1
ATOM 826 N N . ASP A 1 111 ? 2.121 6.616 14.123 1.00 66.88 111 ASP A N 1
ATOM 827 C CA . ASP A 1 111 ? 2.699 6.245 15.434 1.00 66.88 111 ASP A CA 1
ATOM 828 C C . ASP A 1 111 ? 3.389 4.861 15.501 1.00 66.88 111 ASP A C 1
ATOM 830 O O . ASP A 1 111 ? 3.060 4.021 16.333 1.00 66.88 111 ASP A O 1
ATOM 834 N N . GLY A 1 112 ? 4.291 4.548 14.561 1.00 67.81 112 GLY A N 1
ATOM 835 C CA . GLY A 1 112 ? 5.028 3.277 14.593 1.00 67.81 112 GLY A CA 1
ATOM 836 C C . GLY A 1 112 ? 4.250 2.060 14.108 1.00 67.81 112 GLY A C 1
ATOM 837 O O . GLY A 1 112 ? 4.772 0.952 14.142 1.00 67.81 112 GLY A O 1
ATOM 838 N N . GLN A 1 113 ? 3.009 2.201 13.655 1.00 74.56 113 GLN A N 1
ATOM 839 C CA . GLN A 1 113 ? 2.134 1.054 13.407 1.00 74.56 113 GLN A CA 1
ATOM 840 C C . GLN A 1 113 ? 2.388 0.361 12.062 1.00 74.56 113 GLN A C 1
ATOM 842 O O . GLN A 1 113 ? 1.921 -0.760 11.864 1.00 74.56 113 GLN A O 1
ATOM 847 N N . ILE A 1 114 ? 3.145 0.978 11.146 1.00 81.25 114 ILE A N 1
ATOM 848 C CA . ILE A 1 114 ? 3.460 0.413 9.825 1.00 81.25 114 ILE A CA 1
ATOM 849 C C . ILE A 1 114 ? 4.965 0.373 9.538 1.00 81.25 114 ILE A C 1
ATOM 851 O O . ILE A 1 114 ? 5.750 1.163 10.067 1.00 81.25 114 ILE A O 1
ATOM 855 N N . LYS A 1 115 ? 5.358 -0.496 8.602 1.00 87.38 115 LYS A N 1
ATOM 856 C CA . LYS A 1 115 ? 6.652 -0.410 7.916 1.00 87.38 115 LYS A CA 1
ATOM 857 C C . LYS A 1 115 ? 6.448 0.159 6.519 1.00 87.38 115 LYS A C 1
ATOM 859 O O . LYS A 1 115 ? 5.740 -0.442 5.714 1.00 87.38 115 LYS A O 1
ATOM 864 N N . ALA A 1 116 ? 7.086 1.280 6.210 1.00 89.50 116 ALA A N 1
ATOM 865 C CA . ALA A 1 116 ? 6.987 1.926 4.908 1.00 89.50 116 ALA A CA 1
ATOM 866 C C . ALA A 1 116 ? 8.197 1.635 4.017 1.00 89.50 116 ALA A C 1
ATOM 868 O O . ALA A 1 116 ? 9.331 1.591 4.490 1.00 89.50 116 ALA A O 1
ATOM 869 N N . GLY A 1 117 ? 7.954 1.471 2.719 1.00 93.75 117 GLY A N 1
ATOM 870 C CA . GLY A 1 117 ? 8.975 1.447 1.671 1.00 93.75 117 GLY A CA 1
ATOM 871 C C . GLY A 1 117 ? 8.659 2.460 0.572 1.00 93.75 117 GLY A C 1
ATOM 872 O O . GLY A 1 117 ? 7.550 2.988 0.510 1.00 93.75 117 GLY A O 1
ATOM 873 N N . LEU A 1 118 ? 9.627 2.732 -0.301 1.00 94.31 118 LEU A N 1
ATOM 874 C CA . LEU A 1 118 ? 9.452 3.600 -1.468 1.00 94.31 118 LEU A CA 1
ATOM 875 C C . LEU A 1 118 ? 9.984 2.902 -2.716 1.00 94.31 118 LEU A C 1
ATOM 877 O O . LEU A 1 118 ? 11.106 2.393 -2.711 1.00 94.31 118 LEU A O 1
ATOM 881 N N . MET A 1 119 ? 9.211 2.939 -3.796 1.00 95.50 119 MET A N 1
ATOM 882 C CA . MET A 1 119 ? 9.637 2.493 -5.119 1.00 95.50 119 MET A CA 1
ATOM 883 C C . MET A 1 119 ? 9.282 3.511 -6.198 1.00 95.50 119 MET A C 1
ATOM 885 O O . MET A 1 119 ? 8.350 4.305 -6.049 1.00 95.50 119 MET A O 1
ATOM 889 N N . MET A 1 120 ? 10.053 3.500 -7.279 1.00 93.31 120 MET A N 1
ATOM 890 C CA . MET A 1 120 ? 9.902 4.427 -8.397 1.00 93.31 120 MET A CA 1
ATOM 891 C C . MET A 1 120 ? 10.195 3.727 -9.719 1.00 93.31 120 MET A C 1
ATOM 893 O O . MET A 1 120 ? 10.996 2.792 -9.778 1.00 93.31 120 MET A O 1
ATOM 897 N N . SER A 1 121 ? 9.579 4.210 -10.794 1.00 92.94 121 SER A N 1
ATOM 898 C CA . SER A 1 121 ? 9.965 3.815 -12.145 1.00 92.94 121 SER A CA 1
ATOM 899 C C . SER A 1 121 ? 11.332 4.399 -12.492 1.00 92.94 121 SER A C 1
ATOM 901 O O . SER A 1 121 ? 11.635 5.557 -12.188 1.00 92.94 121 SER A O 1
ATOM 903 N N . HIS A 1 122 ? 12.144 3.600 -13.170 1.00 90.56 122 HIS A N 1
ATOM 904 C CA . HIS A 1 122 ? 13.233 4.101 -13.986 1.00 90.56 122 HIS A CA 1
ATOM 905 C C . HIS A 1 122 ? 12.667 4.898 -15.168 1.00 90.56 122 HIS A C 1
ATOM 907 O O . HIS A 1 122 ? 11.474 4.837 -15.483 1.00 90.56 122 HIS A O 1
ATOM 913 N N . LYS A 1 123 ? 13.528 5.647 -15.851 1.00 88.31 123 LYS A N 1
ATOM 914 C CA . LYS A 1 123 ? 13.177 6.188 -17.164 1.00 88.31 123 LYS A CA 1
ATOM 915 C C . LYS A 1 123 ? 13.040 5.039 -18.172 1.00 88.31 123 LYS A C 1
ATOM 917 O O . LYS A 1 123 ? 13.769 4.055 -18.064 1.00 88.31 123 LYS A O 1
ATOM 922 N N . ASP A 1 124 ? 12.136 5.172 -19.140 1.00 87.38 124 ASP A N 1
ATOM 923 C CA . ASP A 1 124 ? 12.073 4.279 -20.304 1.00 87.38 124 ASP A CA 1
ATOM 924 C C . ASP A 1 124 ? 13.203 4.613 -21.294 1.00 87.38 124 ASP A C 1
ATOM 926 O O . ASP A 1 124 ? 13.322 5.751 -21.760 1.00 87.38 124 ASP A O 1
ATOM 930 N N . GLY A 1 125 ? 14.037 3.619 -21.594 1.00 81.25 125 GLY A N 1
ATOM 931 C CA . GLY A 1 125 ? 15.130 3.683 -22.566 1.00 81.25 125 GLY A CA 1
ATOM 932 C C . GLY A 1 125 ? 14.840 2.920 -23.863 1.00 81.25 125 GLY A C 1
ATOM 933 O O . GLY A 1 125 ? 15.658 2.963 -24.777 1.00 81.25 125 GLY A O 1
ATOM 934 N N . GLY A 1 126 ? 13.685 2.249 -23.968 1.00 74.25 126 GLY A N 1
ATOM 935 C CA . GLY A 1 126 ? 13.244 1.499 -25.142 1.00 74.25 126 GLY A CA 1
ATOM 936 C C . GLY A 1 126 ? 13.984 0.178 -25.382 1.00 74.25 126 GLY A C 1
ATOM 937 O O . GLY A 1 126 ? 15.094 0.161 -25.911 1.00 74.25 126 GLY A O 1
ATOM 938 N N . GLY A 1 127 ? 13.322 -0.951 -25.103 1.00 72.88 127 GLY A N 1
ATOM 939 C CA . GLY A 1 127 ? 13.783 -2.291 -25.507 1.00 72.88 127 GLY A CA 1
ATOM 940 C C . GLY A 1 127 ? 14.953 -2.843 -24.688 1.00 72.88 127 GLY A C 1
ATOM 941 O O . GLY A 1 127 ? 15.599 -3.806 -25.100 1.00 72.88 127 GLY A O 1
ATOM 942 N N . CYS A 1 128 ? 15.225 -2.222 -23.545 1.00 80.50 128 CYS A N 1
ATOM 943 C CA . CYS A 1 128 ? 16.210 -2.641 -22.562 1.00 80.50 128 CYS A CA 1
ATOM 944 C C . CYS A 1 128 ? 15.498 -3.473 -21.502 1.00 80.50 128 CYS A C 1
ATOM 946 O O . CYS A 1 128 ? 14.666 -2.929 -20.794 1.00 80.50 128 CYS A O 1
ATOM 948 N N . ASN A 1 129 ? 15.748 -4.770 -21.345 1.00 86.88 129 ASN A N 1
ATOM 949 C CA . ASN A 1 129 ? 15.064 -5.528 -20.295 1.00 86.88 129 ASN A CA 1
ATOM 950 C C . ASN A 1 129 ? 15.913 -6.671 -19.741 1.00 86.88 129 ASN A C 1
ATOM 952 O O . ASN A 1 129 ? 16.449 -7.505 -20.467 1.00 86.88 129 ASN A O 1
ATOM 956 N N . GLY A 1 130 ? 15.955 -6.750 -18.415 1.00 87.12 130 GLY A N 1
ATOM 957 C CA . GLY A 1 130 ? 16.641 -7.795 -17.678 1.00 87.12 130 GLY A CA 1
ATOM 958 C C . GLY A 1 130 ? 18.005 -7.391 -17.114 1.00 87.12 130 GLY A C 1
ATOM 959 O O . GLY A 1 130 ? 18.556 -6.342 -17.422 1.00 87.12 130 GLY A O 1
ATOM 960 N N . PRO A 1 131 ? 18.584 -8.246 -16.261 1.00 84.31 131 PRO A N 1
ATOM 961 C CA . PRO A 1 131 ? 19.578 -7.835 -15.265 1.00 84.31 131 PRO A CA 1
ATOM 962 C C . PRO A 1 131 ? 20.999 -7.615 -15.793 1.00 84.31 131 PRO A C 1
ATOM 964 O O . PRO A 1 131 ? 21.895 -7.309 -15.009 1.00 84.31 131 PRO A O 1
ATOM 967 N N . GLY A 1 132 ? 21.240 -7.876 -17.078 1.00 81.88 132 GLY A N 1
ATOM 968 C CA . GLY A 1 132 ? 22.565 -7.789 -17.697 1.00 81.88 132 GLY A CA 1
ATOM 969 C C . GLY A 1 132 ? 22.753 -6.567 -18.584 1.00 81.88 132 GLY A C 1
ATOM 970 O O . GLY A 1 132 ? 23.818 -6.427 -19.180 1.00 81.88 132 GLY A O 1
ATOM 971 N N . GLU A 1 133 ? 21.731 -5.726 -18.699 1.00 85.62 133 GLU A N 1
ATOM 972 C CA . GLU A 1 133 ? 21.746 -4.604 -19.618 1.00 85.62 133 GLU A CA 1
ATOM 973 C C . GLU A 1 133 ? 22.575 -3.433 -19.063 1.00 85.62 133 GLU A C 1
ATOM 975 O O . GLU A 1 133 ? 22.562 -3.115 -17.869 1.00 85.62 133 GLU A O 1
ATOM 980 N N . THR A 1 134 ? 23.331 -2.796 -19.952 1.00 85.00 134 THR A N 1
ATOM 981 C CA . THR A 1 134 ? 24.179 -1.634 -19.659 1.00 85.00 134 THR A CA 1
ATOM 982 C C . THR A 1 134 ? 23.855 -0.521 -20.637 1.00 85.00 134 THR A C 1
ATOM 984 O O . THR A 1 134 ? 23.476 -0.818 -21.769 1.00 85.00 134 THR A O 1
ATOM 987 N N . ASN A 1 135 ? 24.048 0.735 -20.232 1.00 83.81 135 ASN A N 1
ATOM 988 C CA . ASN A 1 135 ? 23.805 1.908 -21.079 1.00 83.81 135 ASN A CA 1
ATOM 989 C C . ASN A 1 135 ? 22.348 2.017 -21.567 1.00 83.81 135 ASN A C 1
ATOM 991 O O . ASN A 1 135 ? 22.065 2.546 -22.636 1.00 83.81 135 ASN A O 1
ATOM 995 N N . CYS A 1 136 ? 21.408 1.464 -20.803 1.00 85.56 136 CYS A N 1
ATOM 996 C CA . CYS A 1 136 ? 19.986 1.625 -21.051 1.00 85.56 136 CYS A CA 1
ATOM 997 C C . CYS A 1 136 ? 19.195 1.501 -19.748 1.00 85.56 136 CYS A C 1
ATOM 999 O O . CYS A 1 136 ? 19.703 1.047 -18.719 1.00 85.56 136 CYS A O 1
ATOM 1001 N N . THR A 1 137 ? 17.950 1.963 -19.771 1.00 87.69 137 THR A N 1
ATOM 1002 C CA . THR A 1 137 ? 17.116 2.113 -18.577 1.00 87.69 137 THR A CA 1
ATOM 1003 C C . THR A 1 137 ? 15.738 1.512 -18.808 1.00 87.69 137 THR A C 1
ATOM 1005 O O . THR A 1 137 ? 15.188 1.658 -19.897 1.00 87.69 137 THR A O 1
ATOM 1008 N N . ASN A 1 138 ? 15.194 0.799 -17.821 1.00 89.94 138 ASN A N 1
ATOM 1009 C CA . ASN A 1 138 ? 13.857 0.210 -17.920 1.00 89.94 138 ASN A CA 1
ATOM 1010 C C . ASN A 1 138 ? 13.307 -0.202 -16.554 1.00 89.94 138 ASN A C 1
ATOM 1012 O O . ASN A 1 138 ? 14.060 -0.558 -15.650 1.00 89.94 138 ASN A O 1
ATOM 1016 N N . GLY A 1 139 ? 11.984 -0.231 -16.439 1.00 90.69 139 GLY A N 1
ATOM 1017 C CA . GLY A 1 139 ? 11.262 -0.804 -15.317 1.00 90.69 139 GLY A CA 1
ATOM 1018 C C . GLY A 1 139 ? 11.202 0.075 -14.075 1.00 90.69 139 GLY A C 1
ATOM 1019 O O . GLY A 1 139 ? 10.949 1.273 -14.160 1.00 90.69 139 GLY A O 1
ATOM 1020 N N . GLY A 1 140 ? 11.381 -0.519 -12.895 1.00 92.81 140 GLY A N 1
ATOM 1021 C CA . GLY A 1 140 ? 11.332 0.199 -11.624 1.00 92.81 140 GLY A CA 1
ATOM 1022 C C . GLY A 1 140 ? 12.273 -0.391 -10.588 1.00 92.81 140 GLY A C 1
ATOM 1023 O O . GLY A 1 140 ? 12.782 -1.497 -10.754 1.00 92.81 140 GLY A O 1
ATOM 1024 N N . TYR A 1 141 ? 12.507 0.367 -9.523 1.00 95.12 141 TYR A N 1
ATOM 1025 C CA . TYR A 1 141 ? 13.454 0.029 -8.472 1.00 95.12 141 TYR A CA 1
ATOM 1026 C C . TYR A 1 141 ? 12.925 0.409 -7.090 1.00 95.12 141 TYR A C 1
ATOM 1028 O O . TYR A 1 141 ? 12.082 1.295 -6.929 1.00 95.12 141 TYR A O 1
ATOM 1036 N N . ILE A 1 142 ? 13.438 -0.286 -6.076 1.00 97.12 142 ILE A N 1
ATOM 1037 C CA . ILE A 1 142 ? 13.095 -0.051 -4.675 1.00 97.12 142 ILE A CA 1
ATOM 1038 C C . ILE A 1 142 ? 14.083 0.969 -4.108 1.00 97.12 142 ILE A C 1
ATOM 1040 O O . ILE A 1 142 ? 15.232 0.629 -3.834 1.00 97.12 142 ILE A O 1
ATOM 1044 N N . VAL A 1 143 ? 13.634 2.214 -3.955 1.00 95.62 143 VAL A N 1
ATOM 1045 C CA . VAL A 1 143 ? 14.417 3.333 -3.405 1.00 95.62 143 VAL A CA 1
ATOM 1046 C C . VAL A 1 143 ? 14.705 3.113 -1.918 1.00 95.62 143 VAL A C 1
ATOM 1048 O O . VAL A 1 143 ? 15.808 3.359 -1.444 1.00 95.62 143 VAL A O 1
ATOM 1051 N N . SER A 1 144 ? 13.707 2.629 -1.174 1.00 94.38 144 SER A N 1
ATOM 1052 C CA . SER A 1 144 ? 13.855 2.222 0.224 1.00 94.38 144 SER A CA 1
ATOM 1053 C C . SER A 1 144 ? 13.071 0.946 0.474 1.00 94.38 144 SER A C 1
ATOM 1055 O O . SER A 1 144 ? 11.877 0.876 0.170 1.00 94.38 144 SER A O 1
ATOM 1057 N N . GLY A 1 145 ? 13.726 -0.039 1.086 1.00 94.56 145 GLY A N 1
ATOM 1058 C CA . GLY A 1 145 ? 13.044 -1.195 1.658 1.00 94.56 145 GLY A CA 1
ATOM 1059 C C . GLY A 1 145 ? 12.106 -0.806 2.803 1.00 94.56 145 GLY A C 1
ATOM 1060 O O . GLY A 1 145 ? 12.091 0.346 3.248 1.00 94.56 145 GLY A O 1
ATOM 1061 N N . PHE A 1 146 ? 11.342 -1.783 3.294 1.00 92.44 146 PHE A N 1
ATOM 1062 C CA . PHE A 1 146 ? 10.418 -1.581 4.411 1.00 92.44 146 PHE A CA 1
ATOM 1063 C C . PHE A 1 146 ? 11.153 -1.242 5.713 1.00 92.44 146 PHE A C 1
ATOM 1065 O O . PHE A 1 146 ? 11.921 -2.056 6.227 1.00 92.44 146 PHE A O 1
ATOM 1072 N N . LYS A 1 147 ? 10.867 -0.061 6.265 1.00 88.19 147 LYS A N 1
ATOM 1073 C CA . LYS A 1 147 ? 11.390 0.445 7.541 1.00 88.19 147 LYS A CA 1
ATOM 1074 C C . LYS A 1 147 ? 10.237 0.917 8.416 1.00 88.19 147 LYS A C 1
ATOM 1076 O O . LYS A 1 147 ? 9.284 1.501 7.907 1.00 88.19 147 LYS A O 1
ATOM 1081 N N . THR A 1 148 ? 10.310 0.663 9.716 1.00 82.88 148 THR A N 1
ATOM 1082 C CA . THR A 1 148 ? 9.305 1.151 10.669 1.00 82.88 148 THR A CA 1
ATOM 1083 C C . THR A 1 148 ? 9.296 2.677 10.673 1.00 82.88 148 THR A C 1
ATOM 1085 O O . THR A 1 148 ? 10.363 3.287 10.770 1.00 82.88 148 THR A O 1
ATOM 1088 N N . LEU A 1 149 ? 8.111 3.281 10.543 1.00 75.31 149 LEU A N 1
ATOM 1089 C CA . LEU A 1 149 ? 7.920 4.731 10.641 1.00 75.31 149 LEU A CA 1
ATOM 1090 C C . LEU A 1 149 ? 7.215 5.072 11.955 1.00 75.31 149 LEU A C 1
ATOM 1092 O O . LEU A 1 149 ? 6.079 4.652 12.142 1.00 75.31 149 LEU A O 1
ATOM 1096 N N . GLY A 1 150 ? 7.857 5.867 12.813 1.00 63.94 150 GLY A N 1
ATOM 1097 C CA . GLY A 1 150 ? 7.367 6.217 14.158 1.00 63.94 150 GLY A CA 1
ATOM 1098 C C . GLY A 1 150 ? 7.761 5.222 15.261 1.00 63.94 150 GLY A C 1
ATOM 1099 O O . GLY A 1 150 ? 8.332 4.166 14.985 1.00 63.94 150 GLY A O 1
ATOM 1100 N N . ASP A 1 151 ? 7.506 5.583 16.515 1.00 56.31 151 ASP A N 1
ATOM 1101 C CA . ASP A 1 151 ? 7.961 4.812 17.675 1.00 56.31 151 ASP A CA 1
ATOM 1102 C C . ASP A 1 151 ? 7.225 3.473 17.751 1.00 56.31 151 ASP A C 1
ATOM 1104 O O . ASP A 1 151 ? 6.008 3.432 17.876 1.00 56.31 151 ASP A O 1
ATOM 1108 N N . ASP A 1 152 ? 7.950 2.357 17.660 1.00 51.91 152 ASP A N 1
ATOM 1109 C CA . ASP A 1 152 ? 7.339 1.038 17.804 1.00 51.91 152 ASP A CA 1
ATOM 1110 C C . ASP A 1 152 ? 6.812 0.872 19.244 1.00 51.91 152 ASP A C 1
ATOM 1112 O O . ASP A 1 152 ? 7.608 0.830 20.185 1.00 51.91 152 ASP A O 1
ATOM 1116 N N . PRO A 1 153 ? 5.495 0.714 19.464 1.00 48.69 153 PRO A N 1
ATOM 1117 C CA . PRO A 1 153 ? 4.948 0.571 20.811 1.00 48.69 153 PRO A CA 1
ATOM 1118 C C . PRO A 1 153 ? 5.464 -0.684 21.543 1.00 48.69 153 PRO A C 1
ATOM 1120 O O . PRO A 1 153 ? 5.354 -0.770 22.770 1.00 48.69 153 PRO A O 1
ATOM 1123 N N . ALA A 1 154 ? 6.041 -1.658 20.824 1.00 48.66 154 ALA A N 1
ATOM 1124 C CA . ALA A 1 154 ? 6.642 -2.865 21.386 1.00 48.66 154 ALA A CA 1
ATOM 1125 C C . ALA A 1 154 ? 8.141 -2.731 21.718 1.00 48.66 154 ALA A C 1
ATOM 1127 O O . ALA A 1 154 ? 8.652 -3.528 22.515 1.00 48.66 154 ALA A O 1
ATOM 1128 N N . THR A 1 155 ? 8.855 -1.747 21.159 1.00 48.59 155 THR A N 1
ATOM 1129 C CA . THR A 1 155 ? 10.284 -1.534 21.422 1.00 48.59 155 THR A CA 1
ATOM 1130 C C . THR A 1 155 ? 10.543 -0.113 21.918 1.00 48.59 155 THR A C 1
ATOM 1132 O O . THR A 1 155 ? 10.217 0.881 21.295 1.00 48.59 155 THR A O 1
ATOM 1135 N N . VAL A 1 156 ? 11.168 -0.002 23.092 1.00 42.94 156 VAL A N 1
ATOM 1136 C CA . VAL A 1 156 ? 11.435 1.269 23.800 1.00 42.94 156 VAL A CA 1
ATOM 1137 C C . VAL A 1 156 ? 12.494 2.142 23.081 1.00 42.94 156 VAL A C 1
ATOM 1139 O O . VAL A 1 156 ? 13.087 3.024 23.696 1.00 42.94 156 VAL A O 1
ATOM 1142 N N . ASP A 1 157 ? 12.786 1.901 21.798 1.00 50.81 157 ASP A N 1
ATOM 1143 C CA . ASP A 1 157 ? 13.704 2.733 21.014 1.00 50.81 157 ASP A CA 1
ATOM 1144 C C . ASP A 1 157 ? 12.932 3.827 20.271 1.00 50.81 157 ASP A C 1
ATOM 1146 O O . ASP A 1 157 ? 12.693 3.772 19.065 1.00 50.81 157 ASP A O 1
ATOM 1150 N N . THR A 1 158 ? 12.539 4.845 21.035 1.00 53.31 158 THR A N 1
ATOM 1151 C CA . THR A 1 158 ? 11.722 5.993 20.610 1.00 53.31 158 THR A CA 1
ATOM 1152 C C . THR A 1 158 ? 12.447 6.960 19.654 1.00 53.31 158 THR A C 1
ATOM 1154 O O . THR A 1 158 ? 12.225 8.167 19.697 1.00 53.31 158 THR A O 1
ATOM 1157 N N . ASN A 1 159 ? 13.441 6.491 18.892 1.00 60.94 159 ASN A N 1
ATOM 1158 C CA . ASN A 1 159 ? 14.217 7.328 17.973 1.00 60.94 159 ASN A CA 1
ATOM 1159 C C . ASN A 1 159 ? 14.389 6.709 16.582 1.00 60.94 159 ASN A C 1
ATOM 1161 O O . ASN A 1 159 ? 14.597 7.456 15.625 1.00 60.94 159 ASN A O 1
ATOM 1165 N N . GLU A 1 160 ? 14.321 5.381 16.435 1.00 69.94 160 GLU A N 1
ATOM 1166 C CA . GLU A 1 160 ? 14.565 4.730 15.141 1.00 69.94 160 GLU A CA 1
ATOM 1167 C C . GLU A 1 160 ? 13.468 5.074 14.129 1.00 69.94 160 GLU A C 1
ATOM 1169 O O . GLU A 1 160 ? 13.756 5.459 12.997 1.00 69.94 160 GLU A O 1
ATOM 1174 N N . GLY A 1 161 ? 12.204 5.012 14.541 1.00 69.12 161 GLY A N 1
ATOM 1175 C CA . GLY A 1 161 ? 11.088 5.292 13.648 1.00 69.12 161 GLY A CA 1
ATOM 1176 C C . GLY A 1 161 ? 10.966 6.752 13.231 1.00 69.12 161 GLY A C 1
ATOM 1177 O O . GLY A 1 161 ? 10.673 7.026 12.066 1.00 69.12 161 GLY A O 1
ATOM 1178 N N . ALA A 1 162 ? 11.229 7.691 14.143 1.00 69.12 162 ALA A N 1
ATOM 1179 C CA . ALA A 1 162 ? 11.302 9.114 13.815 1.00 69.12 162 ALA A CA 1
ATOM 1180 C C . ALA A 1 162 ? 12.470 9.408 12.856 1.00 69.12 162 ALA A C 1
ATOM 1182 O O . ALA A 1 162 ? 12.312 10.149 11.884 1.00 69.12 162 ALA A O 1
ATOM 1183 N N . ALA A 1 163 ? 13.630 8.774 13.071 1.00 75.56 163 ALA A N 1
ATOM 1184 C CA . ALA A 1 163 ? 14.769 8.883 12.164 1.00 75.56 163 ALA A CA 1
ATOM 1185 C C . ALA A 1 163 ? 14.471 8.281 10.782 1.00 75.56 163 ALA A C 1
ATOM 1187 O O . ALA A 1 163 ? 14.847 8.871 9.771 1.00 75.56 163 ALA A O 1
ATOM 1188 N N . ASN A 1 164 ? 13.761 7.152 10.718 1.00 79.12 164 ASN A N 1
ATOM 1189 C CA . ASN A 1 164 ? 13.337 6.531 9.464 1.00 79.12 164 ASN A CA 1
ATOM 1190 C C . ASN A 1 164 ? 12.321 7.395 8.708 1.00 79.12 164 ASN A C 1
ATOM 1192 O O . ASN A 1 164 ? 12.442 7.533 7.493 1.00 79.12 164 ASN A O 1
ATOM 1196 N N . ALA A 1 165 ? 11.363 8.017 9.403 1.00 74.88 165 ALA A N 1
ATOM 1197 C CA . ALA A 1 165 ? 10.415 8.954 8.799 1.00 74.88 165 ALA A CA 1
ATOM 1198 C C . ALA A 1 165 ? 11.127 10.193 8.240 1.00 74.88 165 ALA A C 1
ATOM 1200 O O . ALA A 1 165 ? 10.914 10.561 7.083 1.00 74.88 165 ALA A O 1
ATOM 1201 N N . ALA A 1 166 ? 12.048 10.776 9.011 1.00 73.69 166 ALA A N 1
ATOM 1202 C CA . ALA A 1 166 ? 12.884 11.875 8.542 1.00 73.69 166 ALA A CA 1
ATOM 1203 C C . ALA A 1 166 ? 13.734 11.459 7.330 1.00 73.69 166 ALA A C 1
ATOM 1205 O O . ALA A 1 166 ? 13.755 12.164 6.326 1.00 73.69 166 ALA A O 1
ATOM 1206 N N . ALA A 1 167 ? 14.379 10.288 7.371 1.00 81.19 167 ALA A N 1
ATOM 1207 C CA . ALA A 1 167 ? 15.173 9.767 6.260 1.00 81.19 167 ALA A CA 1
ATOM 1208 C C . ALA A 1 167 ? 14.326 9.514 5.005 1.00 81.19 167 ALA A C 1
ATOM 1210 O O . ALA A 1 167 ? 14.773 9.810 3.899 1.00 81.19 167 ALA A O 1
ATOM 1211 N N . PHE A 1 168 ? 13.099 9.013 5.162 1.00 82.00 168 PHE A N 1
ATOM 1212 C CA . PHE A 1 168 ? 12.159 8.834 4.059 1.00 82.00 168 PHE A CA 1
ATOM 1213 C C . PHE A 1 168 ? 11.836 10.174 3.393 1.00 82.00 168 PHE A C 1
ATOM 1215 O O . PHE A 1 168 ? 11.898 10.293 2.171 1.00 82.00 168 PHE A O 1
ATOM 1222 N N . VAL A 1 169 ? 11.560 11.213 4.184 1.00 76.75 169 VAL A N 1
ATOM 1223 C CA . VAL A 1 169 ? 11.311 12.561 3.659 1.00 76.75 169 VAL A CA 1
ATOM 1224 C C . VAL A 1 169 ? 12.560 13.171 3.024 1.00 76.75 169 VAL A C 1
ATOM 1226 O O . VAL A 1 169 ? 12.453 13.801 1.974 1.00 76.75 169 VAL A O 1
ATOM 1229 N N . GLU A 1 170 ? 13.747 12.949 3.584 1.00 82.81 170 GLU A N 1
ATOM 1230 C CA . GLU A 1 170 ? 15.003 13.412 2.984 1.00 82.81 170 GLU A CA 1
ATOM 1231 C C . GLU A 1 170 ? 15.300 12.718 1.645 1.00 82.81 170 GLU A C 1
ATOM 1233 O O . GLU A 1 170 ? 15.706 13.389 0.693 1.00 82.81 170 GLU A O 1
ATOM 1238 N N . ILE A 1 171 ? 15.003 11.417 1.510 1.00 87.19 171 ILE A N 1
ATOM 1239 C CA . ILE A 1 171 ? 15.023 10.730 0.208 1.00 87.19 171 ILE A CA 1
ATOM 1240 C C . ILE A 1 171 ? 14.103 11.469 -0.759 1.00 87.19 171 ILE A C 1
ATOM 1242 O O . ILE A 1 171 ? 14.544 11.856 -1.842 1.00 87.19 171 ILE A O 1
ATOM 1246 N N . LEU A 1 172 ? 12.857 11.740 -0.356 1.00 82.81 172 LEU A N 1
ATOM 1247 C CA . LEU A 1 172 ? 11.916 12.450 -1.214 1.00 82.81 172 LEU A CA 1
ATOM 1248 C C . LEU A 1 172 ? 12.441 13.818 -1.632 1.00 82.81 172 LEU A C 1
ATOM 1250 O O . LEU A 1 172 ? 12.350 14.130 -2.815 1.00 82.81 172 LEU A O 1
ATOM 1254 N N . LYS A 1 173 ? 13.008 14.610 -0.712 1.00 79.50 173 LYS A N 1
ATOM 1255 C CA . LYS A 1 173 ? 13.610 15.924 -1.000 1.00 79.50 173 LYS A CA 1
ATOM 1256 C C . LYS A 1 173 ? 14.785 15.834 -1.975 1.00 79.50 173 LYS A C 1
ATOM 1258 O O . LYS A 1 173 ? 14.945 16.729 -2.801 1.00 79.50 173 LYS A O 1
ATOM 1263 N N . SER A 1 174 ? 15.585 14.771 -1.887 1.00 85.19 174 SER A N 1
ATOM 1264 C CA . SER A 1 174 ? 16.782 14.587 -2.714 1.00 85.19 174 SER A CA 1
ATOM 1265 C C . SER A 1 174 ? 16.478 14.287 -4.185 1.00 85.19 174 SER A C 1
ATOM 1267 O O . SER A 1 174 ? 17.315 14.569 -5.044 1.00 85.19 174 SER A O 1
ATOM 1269 N N . ILE A 1 175 ? 15.277 13.776 -4.487 1.00 84.75 175 ILE A N 1
ATOM 1270 C CA . ILE A 1 175 ? 14.830 13.545 -5.863 1.00 84.75 175 ILE A CA 1
ATOM 1271 C C . ILE A 1 175 ? 14.725 14.906 -6.581 1.00 84.75 175 ILE A C 1
ATOM 1273 O O . ILE A 1 175 ? 14.002 15.793 -6.103 1.00 84.75 175 ILE A O 1
ATOM 1277 N N . PRO A 1 176 ? 15.411 15.095 -7.724 1.00 80.94 176 PRO A N 1
ATOM 1278 C CA . PRO A 1 176 ? 15.424 16.367 -8.436 1.00 80.94 176 PRO A CA 1
ATOM 1279 C C . PRO A 1 176 ? 14.042 16.730 -8.992 1.00 80.94 176 PRO A C 1
ATOM 1281 O O . PRO A 1 176 ? 13.172 15.884 -9.164 1.00 80.94 176 PRO A O 1
ATOM 1284 N N . ASP A 1 177 ? 13.835 17.996 -9.337 1.00 77.44 177 ASP A N 1
ATOM 1285 C CA . ASP A 1 177 ? 12.617 18.468 -10.005 1.00 77.44 177 ASP A CA 1
ATOM 1286 C C . ASP A 1 177 ? 12.449 17.853 -11.405 1.00 77.44 177 ASP A C 1
ATOM 1288 O O . ASP A 1 177 ? 13.276 18.099 -12.283 1.00 77.44 177 ASP A O 1
ATOM 1292 N N . ALA A 1 178 ? 11.336 17.164 -11.665 1.00 76.19 178 ALA A N 1
ATOM 1293 C CA . ALA A 1 178 ? 11.030 16.582 -12.973 1.00 76.19 178 ALA A CA 1
ATOM 1294 C C . ALA A 1 178 ? 10.912 17.654 -14.081 1.00 76.19 178 ALA A C 1
ATOM 1296 O O . ALA A 1 178 ? 9.975 18.455 -14.089 1.00 76.19 178 ALA A O 1
ATOM 1297 N N . LYS A 1 179 ? 11.849 17.687 -15.042 1.00 73.88 179 LYS A N 1
ATOM 1298 C CA . LYS A 1 179 ? 11.864 18.668 -16.149 1.00 73.88 179 LYS A CA 1
ATOM 1299 C C . LYS A 1 179 ? 12.310 18.040 -17.472 1.00 73.88 179 LYS A C 1
ATOM 1301 O O . LYS A 1 179 ? 13.412 17.525 -17.582 1.00 73.88 179 LYS A O 1
ATOM 1306 N N . GLY A 1 180 ? 11.518 18.177 -18.534 1.00 73.12 180 GLY A N 1
ATOM 1307 C CA . GLY A 1 180 ? 11.952 17.777 -19.881 1.00 73.12 180 GLY A CA 1
ATOM 1308 C C . GLY A 1 180 ? 12.407 16.311 -19.958 1.00 73.12 180 GLY A C 1
ATOM 1309 O O . GLY A 1 180 ? 11.622 15.415 -19.679 1.00 73.12 180 GLY A O 1
ATOM 1310 N N . SER A 1 181 ? 13.665 16.072 -20.343 1.00 66.62 181 SER A N 1
ATOM 1311 C CA . SER A 1 181 ? 14.227 14.737 -20.610 1.00 66.62 181 SER A CA 1
ATOM 1312 C C . SER A 1 181 ? 14.597 13.910 -19.376 1.00 66.62 181 SER A C 1
ATOM 1314 O O . SER A 1 181 ? 15.040 12.773 -19.554 1.00 66.62 181 SER A O 1
ATOM 1316 N N . ILE A 1 182 ? 14.470 14.466 -18.167 1.00 76.25 182 ILE A N 1
ATOM 1317 C CA . ILE A 1 182 ? 14.755 13.741 -16.918 1.00 76.25 182 ILE A CA 1
ATOM 1318 C C . ILE A 1 182 ? 13.502 13.125 -16.294 1.00 76.25 182 ILE A C 1
ATOM 1320 O O . ILE A 1 182 ? 13.627 12.318 -15.391 1.00 76.25 182 ILE A O 1
ATOM 1324 N N . SER A 1 183 ? 12.304 13.470 -16.777 1.00 83.00 183 SER A N 1
ATOM 1325 C CA . SER A 1 183 ? 11.054 12.841 -16.338 1.00 83.00 183 SER A CA 1
ATOM 1326 C C . SER A 1 183 ? 10.942 11.395 -16.804 1.00 83.00 183 SER A C 1
ATOM 1328 O O . SER A 1 183 ? 11.527 11.019 -17.822 1.00 83.00 183 SER A O 1
ATOM 1330 N N . HIS A 1 184 ? 10.187 10.598 -16.054 1.00 87.69 184 HIS A N 1
ATOM 1331 C CA . HIS A 1 184 ? 10.043 9.169 -16.296 1.00 87.69 184 HIS A CA 1
ATOM 1332 C C . HIS A 1 184 ? 8.621 8.843 -16.757 1.00 87.69 184 HIS A C 1
ATOM 1334 O O . HIS A 1 184 ? 7.658 9.483 -16.336 1.00 87.69 184 HIS A O 1
ATOM 1340 N N . ASP A 1 185 ? 8.502 7.837 -17.619 1.00 88.19 185 ASP A N 1
ATOM 1341 C CA . ASP A 1 185 ? 7.234 7.162 -17.865 1.00 88.19 185 ASP A CA 1
ATOM 1342 C C . ASP A 1 185 ? 6.834 6.339 -16.632 1.00 88.19 185 ASP A C 1
ATOM 1344 O O . ASP A 1 185 ? 7.687 5.771 -15.943 1.00 88.19 185 ASP A O 1
ATOM 1348 N N . TYR A 1 186 ? 5.531 6.256 -16.357 1.00 90.50 186 TYR A N 1
ATOM 1349 C CA . TYR A 1 186 ? 5.013 5.424 -15.273 1.00 90.50 186 TYR A CA 1
ATOM 1350 C C . TYR A 1 186 ? 4.922 3.961 -15.724 1.00 90.50 186 TYR A C 1
ATOM 1352 O O . TYR A 1 186 ? 3.874 3.490 -16.173 1.00 90.50 186 TYR A O 1
ATOM 1360 N N . GLN A 1 187 ? 6.037 3.247 -15.587 1.00 92.06 187 GLN A N 1
ATOM 1361 C CA . GLN A 1 187 ? 6.195 1.836 -15.955 1.00 92.06 187 GLN A CA 1
ATOM 1362 C C . GLN A 1 187 ? 5.627 0.920 -14.858 1.00 92.06 187 GLN A C 1
ATOM 1364 O O . GLN A 1 187 ? 6.357 0.225 -14.145 1.00 92.06 187 GLN A O 1
ATOM 1369 N N . GLY A 1 188 ? 4.312 1.015 -14.635 1.00 92.69 188 GLY A N 1
ATOM 1370 C CA . GLY A 1 188 ? 3.632 0.410 -13.487 1.00 92.69 188 GLY A CA 1
ATOM 1371 C C . GLY A 1 188 ? 3.777 -1.112 -13.421 1.00 92.69 188 GLY A C 1
ATOM 1372 O O . GLY A 1 188 ? 4.054 -1.654 -12.348 1.00 92.69 188 GLY A O 1
ATOM 1373 N N . ALA A 1 189 ? 3.638 -1.806 -14.554 1.00 93.81 189 ALA A N 1
ATOM 1374 C CA . ALA A 1 189 ? 3.729 -3.263 -14.612 1.00 93.81 189 ALA A CA 1
ATOM 1375 C C . ALA A 1 189 ? 5.129 -3.774 -14.238 1.00 93.81 189 ALA A C 1
ATOM 1377 O O . ALA A 1 189 ? 5.264 -4.645 -13.379 1.00 93.81 189 ALA A O 1
ATOM 1378 N N . GLU A 1 190 ? 6.180 -3.195 -14.812 1.00 93.06 190 GLU A N 1
ATOM 1379 C CA . GLU A 1 190 ? 7.571 -3.537 -14.527 1.00 93.06 190 GLU A CA 1
ATOM 1380 C C . GLU A 1 190 ? 7.971 -3.167 -13.103 1.00 93.06 190 GLU A C 1
ATOM 1382 O O . GLU A 1 190 ? 8.695 -3.922 -12.455 1.00 93.06 190 GLU A O 1
ATOM 1387 N N . MET A 1 191 ? 7.494 -2.029 -12.592 1.00 95.25 191 MET A N 1
ATOM 1388 C CA . MET A 1 191 ? 7.732 -1.639 -11.204 1.00 95.25 191 MET A CA 1
ATOM 1389 C C . MET A 1 191 ? 7.112 -2.660 -10.240 1.00 95.25 191 MET A C 1
ATOM 1391 O O . MET A 1 191 ? 7.772 -3.102 -9.299 1.00 95.25 191 MET A O 1
ATOM 1395 N N . TYR A 1 192 ? 5.877 -3.104 -10.500 1.00 96.94 192 TYR A N 1
ATOM 1396 C CA . TYR A 1 192 ? 5.246 -4.170 -9.716 1.00 96.94 192 TYR A CA 1
ATOM 1397 C C . TYR A 1 192 ? 5.933 -5.520 -9.902 1.00 96.94 192 TYR A C 1
ATOM 1399 O O . TYR A 1 192 ? 5.980 -6.310 -8.960 1.00 96.94 192 TYR A O 1
ATOM 1407 N N . PHE A 1 193 ? 6.490 -5.797 -11.079 1.00 96.25 193 PHE A N 1
ATOM 1408 C CA . PHE A 1 193 ? 7.266 -7.009 -11.311 1.00 96.25 193 PHE A CA 1
ATOM 1409 C C . PHE A 1 193 ? 8.574 -7.020 -10.508 1.00 96.25 193 PHE A C 1
ATOM 1411 O O . PHE A 1 193 ? 8.937 -8.049 -9.930 1.00 96.25 193 PHE A O 1
ATOM 1418 N N . GLU A 1 194 ? 9.252 -5.878 -10.389 1.00 96.75 194 GLU A N 1
ATOM 1419 C CA . GLU A 1 194 ? 10.413 -5.764 -9.506 1.00 96.75 194 GLU A CA 1
ATOM 1420 C C . GLU A 1 194 ? 9.997 -5.882 -8.033 1.00 96.75 194 GLU A C 1
ATOM 1422 O O . GLU A 1 194 ? 10.631 -6.601 -7.257 1.00 96.75 194 GLU A O 1
ATOM 1427 N N . PHE A 1 195 ? 8.875 -5.266 -7.649 1.00 97.75 195 PHE A N 1
ATOM 1428 C CA . PHE A 1 195 ? 8.322 -5.383 -6.300 1.00 97.75 195 PHE A CA 1
ATOM 1429 C C . PHE A 1 195 ? 7.936 -6.825 -5.943 1.00 97.75 195 PHE A C 1
ATOM 1431 O O . PHE A 1 195 ? 8.258 -7.305 -4.857 1.00 97.75 195 PHE A O 1
ATOM 1438 N N . PHE A 1 196 ? 7.331 -7.560 -6.877 1.00 97.19 196 PHE A N 1
ATOM 1439 C CA . PHE A 1 196 ? 7.085 -8.995 -6.765 1.00 97.19 196 PHE A CA 1
ATOM 1440 C C . PHE A 1 196 ? 8.378 -9.749 -6.457 1.00 97.19 196 PHE A C 1
ATOM 1442 O O . PHE A 1 196 ? 8.420 -10.553 -5.522 1.00 97.19 196 PHE A O 1
ATOM 1449 N N . ARG A 1 197 ? 9.454 -9.472 -7.202 1.00 96.88 197 ARG A N 1
ATOM 1450 C CA . ARG A 1 197 ? 10.766 -10.096 -6.984 1.00 96.88 197 ARG A CA 1
ATOM 1451 C C . ARG A 1 197 ? 11.375 -9.718 -5.638 1.00 96.88 197 ARG A C 1
ATOM 1453 O O . ARG A 1 197 ? 11.999 -10.580 -5.016 1.00 96.88 197 ARG A O 1
ATOM 1460 N N . TYR A 1 198 ? 11.150 -8.497 -5.158 1.00 97.38 198 TYR A N 1
ATOM 1461 C CA . TYR A 1 198 ? 11.533 -8.084 -3.809 1.00 97.38 198 TYR A CA 1
ATOM 1462 C C . TYR A 1 198 ? 10.784 -8.880 -2.736 1.00 97.38 198 TYR A C 1
ATOM 1464 O O . TYR A 1 198 ? 11.419 -9.567 -1.932 1.00 97.38 198 TYR A O 1
ATOM 1472 N N . LEU A 1 199 ? 9.448 -8.874 -2.771 1.00 95.88 199 LEU A N 1
ATOM 1473 C CA . LEU A 1 199 ? 8.607 -9.590 -1.807 1.00 95.88 199 LEU A CA 1
ATOM 1474 C C . LEU A 1 199 ? 8.924 -11.084 -1.766 1.00 95.88 199 LEU A C 1
ATOM 1476 O O . LEU A 1 199 ? 9.011 -11.676 -0.696 1.00 95.88 199 LEU A O 1
ATOM 1480 N N . THR A 1 200 ? 9.180 -11.687 -2.921 1.00 95.19 200 THR A N 1
ATOM 1481 C CA . THR A 1 200 ? 9.412 -13.132 -3.053 1.00 95.19 200 THR A CA 1
ATOM 1482 C C . THR A 1 200 ? 10.884 -13.524 -2.911 1.00 95.19 200 THR A C 1
ATOM 1484 O O . THR A 1 200 ? 11.213 -14.707 -2.961 1.00 95.19 200 THR A O 1
ATOM 1487 N N . GLY A 1 201 ? 11.797 -12.565 -2.711 1.00 94.62 201 GLY A N 1
ATOM 1488 C CA . GLY A 1 201 ? 13.224 -12.822 -2.489 1.00 94.62 201 GLY A CA 1
ATOM 1489 C C . GLY A 1 201 ? 13.922 -13.442 -3.698 1.00 94.62 201 GLY A C 1
ATOM 1490 O O . GLY A 1 201 ? 14.616 -14.452 -3.572 1.00 94.62 201 GLY A O 1
ATOM 1491 N N . GLN A 1 202 ? 13.698 -12.882 -4.882 1.00 95.00 202 GLN A N 1
ATOM 1492 C CA . GLN A 1 202 ? 14.225 -13.386 -6.150 1.00 95.00 202 GLN A CA 1
ATOM 1493 C C . GLN A 1 202 ? 15.415 -12.570 -6.654 1.00 95.00 202 GLN A C 1
ATOM 1495 O O . GLN A 1 202 ? 15.835 -11.592 -6.037 1.00 95.00 202 GLN A O 1
ATOM 1500 N N . LYS A 1 203 ? 15.995 -12.996 -7.782 1.00 95.06 203 LYS A N 1
ATOM 1501 C CA . LYS A 1 203 ? 17.035 -12.227 -8.479 1.00 95.06 203 LYS A CA 1
ATOM 1502 C C . LYS A 1 203 ? 16.481 -10.861 -8.884 1.00 95.06 203 LYS A C 1
ATOM 1504 O O . LYS A 1 203 ? 15.352 -10.802 -9.370 1.00 95.06 203 LYS A O 1
ATOM 1509 N N . VAL A 1 204 ? 17.285 -9.814 -8.743 1.00 95.25 204 VAL A N 1
ATOM 1510 C CA . VAL A 1 204 ? 16.988 -8.489 -9.315 1.00 95.25 204 VAL A CA 1
ATOM 1511 C C . VAL A 1 204 ? 16.791 -8.650 -10.825 1.00 95.25 204 VAL A C 1
ATOM 1513 O O . VAL A 1 204 ? 17.517 -9.437 -11.442 1.00 95.25 204 VAL A O 1
ATOM 1516 N N . TYR A 1 205 ? 15.786 -7.987 -11.402 1.00 94.81 205 TYR A N 1
ATOM 1517 C CA . TYR A 1 205 ? 15.540 -8.028 -12.846 1.00 94.81 205 TYR A CA 1
ATOM 1518 C C . TYR A 1 2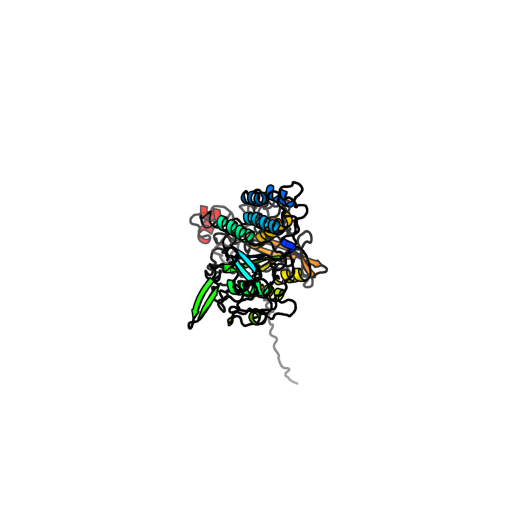05 ? 15.879 -6.693 -13.497 1.00 94.81 205 TYR A C 1
ATOM 1520 O O . TYR A 1 205 ? 16.902 -6.616 -14.167 1.00 94.81 205 TYR A O 1
ATOM 1528 N N . ASN A 1 206 ? 15.080 -5.656 -13.257 1.00 94.00 206 ASN A N 1
ATOM 1529 C CA . ASN A 1 206 ? 15.304 -4.316 -13.800 1.00 94.00 206 ASN A CA 1
ATOM 1530 C C . ASN A 1 206 ? 15.715 -3.296 -12.732 1.00 94.00 206 ASN A C 1
ATOM 1532 O O . ASN A 1 206 ? 16.122 -2.198 -13.087 1.00 94.00 206 ASN A O 1
ATOM 1536 N N . GLY A 1 207 ? 15.689 -3.640 -11.439 1.00 93.69 207 GLY A N 1
ATOM 1537 C CA . GLY A 1 207 ? 15.901 -2.676 -10.350 1.00 93.69 207 GLY A CA 1
ATOM 1538 C C . GLY A 1 207 ? 17.291 -2.029 -10.280 1.00 93.69 207 GLY A C 1
ATOM 1539 O O . GLY A 1 207 ? 17.519 -1.172 -9.431 1.00 93.69 207 GLY A O 1
ATOM 1540 N N . ARG A 1 208 ? 18.229 -2.454 -11.138 1.00 92.31 208 ARG A N 1
ATOM 1541 C CA . ARG A 1 208 ? 19.564 -1.856 -11.312 1.00 92.31 208 ARG A CA 1
ATOM 1542 C C . ARG A 1 208 ? 19.789 -1.273 -12.714 1.00 92.31 208 ARG A C 1
ATOM 1544 O O . ARG A 1 208 ? 20.896 -0.826 -13.009 1.00 92.31 208 ARG A O 1
ATOM 1551 N N . ASN A 1 209 ? 18.768 -1.246 -13.568 1.00 91.06 209 ASN A N 1
ATOM 1552 C CA . ASN A 1 209 ? 18.844 -0.735 -14.936 1.00 91.06 209 ASN A CA 1
ATOM 1553 C C . ASN A 1 209 ? 18.446 0.742 -14.964 1.00 91.06 209 ASN A C 1
ATOM 1555 O O . ASN A 1 209 ? 17.438 1.117 -15.555 1.00 91.06 209 ASN A O 1
ATOM 1559 N N . GLY A 1 210 ? 19.234 1.579 -14.287 1.00 90.25 210 GLY A N 1
ATOM 1560 C CA . GLY A 1 210 ? 18.982 3.012 -14.149 1.00 90.25 210 GLY A CA 1
ATOM 1561 C C . GLY A 1 210 ? 19.933 3.902 -14.945 1.00 90.25 210 GLY A C 1
ATOM 1562 O O . GLY A 1 210 ? 20.061 5.068 -14.593 1.00 90.25 210 GLY A O 1
ATOM 1563 N N . TRP A 1 211 ? 20.608 3.383 -15.976 1.00 88.75 211 TRP A N 1
ATOM 1564 C CA . TRP A 1 211 ? 21.744 4.051 -16.633 1.00 88.75 211 TRP A CA 1
ATOM 1565 C C . TRP A 1 211 ? 21.431 5.420 -17.243 1.00 88.75 211 TRP A C 1
ATOM 1567 O O . TRP A 1 211 ? 22.271 6.302 -17.200 1.00 88.75 211 TRP A O 1
ATOM 1577 N N . GLU A 1 212 ? 20.219 5.630 -17.760 1.00 85.06 212 GLU A N 1
ATOM 1578 C CA . GLU A 1 212 ? 19.787 6.950 -18.251 1.00 85.06 212 GLU A CA 1
ATOM 1579 C C . GLU A 1 212 ? 18.679 7.575 -17.385 1.00 85.06 212 GLU A C 1
ATOM 1581 O O . GLU A 1 212 ? 18.034 8.552 -17.786 1.00 85.06 212 GLU A O 1
ATOM 1586 N N . SER A 1 213 ? 18.402 7.004 -16.208 1.00 86.69 213 SER A N 1
ATOM 1587 C CA . SER A 1 213 ? 17.420 7.574 -15.281 1.00 86.69 213 SER A CA 1
ATOM 1588 C C . SER A 1 213 ? 17.920 8.926 -14.777 1.00 86.69 213 SER A C 1
ATOM 1590 O O . SER A 1 213 ? 19.080 9.062 -14.416 1.00 86.69 213 SER A O 1
ATOM 1592 N N . PHE A 1 214 ? 17.051 9.940 -14.772 1.00 83.25 214 PHE A N 1
ATOM 1593 C CA . PHE A 1 214 ? 17.384 11.334 -14.433 1.00 83.25 214 PHE A CA 1
ATOM 1594 C C . PHE A 1 214 ? 18.458 12.024 -15.308 1.00 83.25 214 PHE A C 1
ATOM 1596 O O . PHE A 1 214 ? 18.704 13.210 -15.100 1.00 83.25 214 PHE A O 1
ATOM 1603 N N . ASN A 1 215 ? 19.015 11.328 -16.312 1.00 71.69 215 ASN A N 1
ATOM 1604 C CA . ASN A 1 215 ? 19.873 11.795 -17.410 1.00 71.69 215 ASN A CA 1
ATOM 1605 C C . ASN A 1 215 ? 20.590 13.143 -17.171 1.00 71.69 215 ASN A C 1
ATOM 1607 O O . ASN A 1 215 ? 20.243 14.154 -17.807 1.00 71.69 215 ASN A O 1
ATOM 1611 N N . SER A 1 216 ? 21.610 13.181 -16.305 1.00 58.22 216 SER A N 1
ATOM 1612 C CA . SER A 1 216 ? 22.435 14.387 -16.171 1.00 58.22 216 SER A CA 1
ATOM 1613 C C . SER A 1 216 ? 23.464 14.445 -17.293 1.00 58.22 216 SER A C 1
ATOM 1615 O O . SER A 1 216 ? 24.630 14.100 -17.141 1.00 58.22 216 SER A O 1
ATOM 1617 N N . ASN A 1 217 ? 23.036 15.038 -18.408 1.00 54.06 217 ASN A N 1
ATOM 1618 C CA . ASN A 1 217 ? 23.873 15.520 -19.518 1.00 54.06 217 ASN A CA 1
ATOM 1619 C C . ASN A 1 217 ? 24.153 14.539 -20.671 1.00 54.06 217 ASN A C 1
ATOM 1621 O O . ASN A 1 217 ? 25.018 14.836 -21.495 1.00 54.06 217 ASN A O 1
ATOM 1625 N N . GLY A 1 218 ? 23.385 13.457 -20.816 1.00 59.91 218 GLY A N 1
ATOM 1626 C CA . GLY A 1 218 ? 23.519 12.524 -21.941 1.00 59.91 218 GLY A CA 1
ATOM 1627 C C . GLY A 1 218 ? 24.719 11.588 -21.828 1.00 59.91 218 GLY A C 1
ATOM 1628 O O . GLY A 1 218 ? 25.220 11.152 -22.859 1.00 59.91 218 GLY A O 1
ATOM 1629 N N . ASP A 1 219 ? 25.189 11.352 -20.603 1.00 63.06 219 ASP A N 1
ATOM 1630 C CA . ASP A 1 219 ? 26.233 10.385 -20.270 1.00 63.06 219 ASP A CA 1
ATOM 1631 C C . ASP A 1 219 ? 25.556 9.093 -19.786 1.00 63.06 219 ASP A C 1
ATOM 1633 O O . ASP A 1 219 ? 25.013 9.048 -18.685 1.00 63.06 219 ASP A O 1
ATOM 1637 N N . ASP A 1 220 ? 25.507 8.082 -20.652 1.00 68.88 220 ASP A N 1
ATOM 1638 C CA . ASP A 1 220 ? 24.942 6.752 -20.400 1.00 68.88 220 ASP A CA 1
ATOM 1639 C C . ASP A 1 220 ? 25.978 5.768 -19.823 1.00 68.88 220 ASP A C 1
ATOM 1641 O O . ASP A 1 220 ? 25.654 4.601 -19.587 1.00 68.88 220 ASP A O 1
ATOM 1645 N N . ASP A 1 221 ? 27.212 6.224 -19.562 1.00 76.31 221 ASP A N 1
ATOM 1646 C CA . ASP A 1 221 ? 28.310 5.386 -19.064 1.00 76.31 221 ASP A CA 1
ATOM 1647 C C . ASP A 1 221 ? 28.321 5.254 -17.527 1.00 76.31 221 ASP A C 1
ATOM 1649 O O . ASP A 1 221 ? 29.123 4.494 -16.965 1.00 76.31 221 ASP A O 1
ATOM 1653 N N . VAL A 1 222 ? 27.441 5.971 -16.815 1.00 85.25 222 VAL A N 1
ATOM 1654 C CA . VAL A 1 222 ? 27.359 5.970 -15.347 1.00 85.25 222 VAL A CA 1
ATOM 1655 C C . VAL A 1 222 ? 25.941 5.641 -14.888 1.00 85.25 222 VAL A C 1
ATOM 1657 O O . VAL A 1 222 ? 24.980 6.295 -15.259 1.00 85.25 222 VAL A O 1
ATOM 1660 N N . ASN A 1 223 ? 25.804 4.624 -14.036 1.00 89.31 223 ASN A N 1
ATOM 1661 C CA . ASN A 1 223 ? 24.500 4.193 -13.535 1.00 89.31 223 ASN A CA 1
ATOM 1662 C C . ASN A 1 223 ? 24.014 5.051 -12.347 1.00 89.31 223 ASN A C 1
ATOM 1664 O O . ASN A 1 223 ? 24.809 5.658 -11.620 1.00 89.31 223 ASN A O 1
ATOM 1668 N N . LEU A 1 224 ? 22.701 5.025 -12.107 1.00 90.06 224 LEU A N 1
ATOM 1669 C CA . LEU A 1 224 ? 21.968 5.789 -11.095 1.00 90.06 224 LEU A CA 1
ATOM 1670 C C . LEU A 1 224 ? 22.624 5.782 -9.707 1.00 90.06 224 LEU A C 1
ATOM 1672 O O . LEU A 1 224 ? 22.660 6.803 -9.030 1.00 90.06 224 LEU A O 1
ATOM 1676 N N . ASN A 1 225 ? 23.155 4.644 -9.262 1.00 91.12 225 ASN A N 1
ATOM 1677 C CA . ASN A 1 225 ? 23.772 4.511 -7.939 1.00 91.12 225 ASN A CA 1
ATOM 1678 C C . ASN A 1 225 ? 25.080 5.288 -7.767 1.00 91.12 225 ASN A C 1
ATOM 1680 O O . ASN A 1 225 ? 25.490 5.557 -6.639 1.00 91.12 225 ASN A O 1
ATOM 1684 N N . VAL A 1 226 ? 25.759 5.609 -8.865 1.00 89.94 226 VAL A N 1
ATOM 1685 C CA . VAL A 1 226 ? 26.995 6.395 -8.844 1.00 89.94 226 VAL A CA 1
ATOM 1686 C C . VAL A 1 226 ? 26.669 7.877 -8.972 1.00 89.94 226 VAL A C 1
ATOM 1688 O O . VAL A 1 226 ? 27.241 8.695 -8.253 1.00 89.94 226 VAL A O 1
ATOM 1691 N N . GLU A 1 227 ? 25.743 8.215 -9.863 1.00 86.81 227 GLU A N 1
ATOM 1692 C CA . GLU A 1 227 ? 25.361 9.595 -10.144 1.00 86.81 227 GLU A CA 1
ATOM 1693 C C . GLU A 1 227 ? 24.495 10.206 -9.032 1.00 86.81 227 GLU A C 1
ATOM 1695 O O . GLU A 1 227 ? 24.725 11.335 -8.592 1.00 86.81 227 GLU A O 1
ATOM 1700 N N . PHE A 1 228 ? 23.545 9.423 -8.521 1.00 88.75 228 PHE A N 1
ATOM 1701 C CA . PHE A 1 228 ? 22.535 9.846 -7.558 1.00 88.75 228 PHE A CA 1
ATOM 1702 C C . PHE A 1 228 ? 22.385 8.857 -6.390 1.00 88.75 228 PHE A C 1
ATOM 1704 O O . PHE A 1 228 ? 21.312 8.287 -6.169 1.00 88.75 228 PHE A O 1
ATOM 1711 N N . PRO A 1 229 ? 23.433 8.661 -5.570 1.00 90.75 229 PRO A N 1
ATOM 1712 C CA . PRO A 1 229 ? 23.422 7.651 -4.510 1.00 90.75 229 PRO A CA 1
ATOM 1713 C C . PRO A 1 229 ? 22.318 7.860 -3.459 1.00 90.75 229 PRO A C 1
ATOM 1715 O O . PRO A 1 229 ? 21.858 6.887 -2.869 1.00 90.75 229 PRO A O 1
ATOM 1718 N N . ALA A 1 230 ? 21.869 9.102 -3.235 1.00 89.12 230 ALA A N 1
ATOM 1719 C CA . ALA A 1 230 ? 20.906 9.453 -2.185 1.00 89.12 230 ALA A CA 1
ATOM 1720 C C . ALA A 1 230 ? 19.494 8.868 -2.388 1.00 89.12 230 ALA A C 1
ATOM 1722 O O . ALA A 1 230 ? 18.777 8.669 -1.411 1.00 89.12 230 ALA A O 1
ATOM 1723 N N . PHE A 1 231 ? 19.107 8.587 -3.635 1.00 90.25 231 PHE A N 1
ATOM 1724 C CA . PHE A 1 231 ? 17.789 8.050 -3.999 1.00 90.25 231 PHE A CA 1
ATOM 1725 C C . PHE A 1 231 ? 17.891 6.932 -5.047 1.00 90.25 231 PHE A C 1
ATOM 1727 O O . PHE A 1 231 ? 16.947 6.666 -5.794 1.00 90.25 231 PHE A O 1
ATOM 1734 N N . SER A 1 232 ? 19.054 6.282 -5.111 1.00 92.81 232 SER A N 1
ATOM 1735 C CA . SER A 1 232 ? 19.243 5.037 -5.858 1.00 92.81 232 SER A CA 1
ATOM 1736 C C . SER A 1 232 ? 18.588 3.852 -5.135 1.00 92.81 232 SER A C 1
ATOM 1738 O O . SER A 1 232 ? 17.918 4.033 -4.118 1.00 92.81 232 SER A O 1
ATOM 1740 N N . TRP A 1 233 ? 18.728 2.636 -5.667 1.00 93.88 233 TRP A N 1
ATOM 1741 C CA . TRP A 1 233 ? 18.163 1.452 -5.021 1.00 93.88 233 TRP A CA 1
ATOM 1742 C C . TRP A 1 233 ? 18.754 1.211 -3.627 1.00 93.88 233 TRP A C 1
ATOM 1744 O O . TRP A 1 233 ? 19.936 1.447 -3.370 1.00 93.88 233 TRP A O 1
ATOM 1754 N N . ASP A 1 234 ? 17.936 0.666 -2.733 1.00 95.00 234 ASP A N 1
ATOM 1755 C CA . ASP A 1 234 ? 18.360 0.346 -1.376 1.00 95.00 234 ASP A CA 1
ATOM 1756 C C . ASP A 1 234 ? 19.297 -0.877 -1.378 1.00 95.00 234 ASP A C 1
ATOM 1758 O O . ASP A 1 234 ? 18.885 -2.015 -1.604 1.00 95.00 234 ASP A O 1
ATOM 1762 N N . GLU A 1 235 ? 20.587 -0.663 -1.124 1.00 94.38 235 GLU A N 1
ATOM 1763 C CA . GLU A 1 235 ? 21.569 -1.753 -1.044 1.00 94.38 235 GLU A CA 1
ATOM 1764 C C . GLU A 1 235 ? 21.326 -2.680 0.164 1.00 94.38 235 GLU A C 1
ATOM 1766 O O . GLU A 1 235 ? 21.757 -3.833 0.146 1.00 94.38 235 GLU A O 1
ATOM 1771 N N . SER A 1 236 ? 20.610 -2.231 1.206 1.00 93.19 236 SER A N 1
ATOM 1772 C CA . SER A 1 236 ? 20.371 -3.034 2.419 1.00 93.19 236 SER A CA 1
ATOM 1773 C C . SER A 1 236 ? 19.413 -4.208 2.198 1.00 93.19 236 SER A C 1
ATOM 1775 O O . SER A 1 236 ? 19.470 -5.201 2.924 1.00 93.19 236 SER A O 1
ATOM 1777 N N . ILE A 1 237 ? 18.575 -4.136 1.161 1.00 95.00 237 ILE A N 1
ATOM 1778 C CA . ILE A 1 237 ? 17.662 -5.218 0.773 1.00 95.00 237 ILE A CA 1
ATOM 1779 C C . ILE A 1 237 ? 18.264 -6.140 -0.290 1.00 95.00 237 ILE A C 1
ATOM 1781 O O . ILE A 1 237 ? 17.545 -6.954 -0.869 1.00 95.00 237 ILE A O 1
ATOM 1785 N N . LEU A 1 238 ? 19.563 -6.022 -0.577 1.00 95.62 238 LEU A N 1
ATOM 1786 C CA . LEU A 1 238 ? 20.239 -6.773 -1.628 1.00 95.62 238 LEU A CA 1
ATOM 1787 C C . LEU A 1 238 ? 21.325 -7.678 -1.050 1.00 95.62 238 LEU A C 1
ATOM 1789 O O . LEU A 1 238 ? 22.012 -7.363 -0.082 1.00 95.62 238 LEU A O 1
ATOM 1793 N N . LYS A 1 239 ? 21.498 -8.842 -1.674 1.00 94.56 239 LYS A N 1
ATOM 1794 C CA . LYS A 1 239 ? 22.593 -9.768 -1.382 1.00 94.56 239 LYS A CA 1
ATOM 1795 C C . LYS A 1 239 ? 23.142 -10.361 -2.667 1.00 94.56 239 LYS A C 1
ATOM 1797 O O . LYS A 1 239 ? 22.388 -10.734 -3.564 1.00 94.56 239 LYS A O 1
ATOM 1802 N N . ASN A 1 240 ? 24.458 -10.508 -2.740 1.00 93.31 240 ASN A N 1
ATOM 1803 C CA . ASN A 1 240 ? 25.089 -11.235 -3.834 1.00 93.31 240 ASN A CA 1
ATOM 1804 C C . ASN A 1 240 ? 25.163 -12.723 -3.491 1.00 93.31 240 ASN A C 1
ATOM 1806 O O . ASN A 1 240 ? 25.623 -13.106 -2.415 1.00 93.31 240 ASN A O 1
ATOM 1810 N N . VAL A 1 241 ? 24.699 -13.556 -4.416 1.00 88.31 241 VAL A N 1
ATOM 1811 C CA . VAL A 1 241 ? 24.749 -15.014 -4.325 1.00 88.31 241 VAL A CA 1
ATOM 1812 C C . VAL A 1 241 ? 25.582 -15.522 -5.491 1.00 88.31 241 VAL A C 1
ATOM 1814 O O . VAL A 1 241 ? 25.241 -15.289 -6.655 1.00 88.31 241 VAL A O 1
ATOM 1817 N N . THR A 1 242 ? 26.669 -16.218 -5.168 1.00 89.00 242 THR A N 1
ATOM 1818 C CA . THR A 1 242 ? 27.550 -16.843 -6.156 1.00 89.00 242 THR A CA 1
ATOM 1819 C C . THR A 1 242 ? 27.204 -18.317 -6.291 1.00 89.00 242 THR A C 1
ATOM 1821 O O . THR A 1 242 ? 27.408 -19.095 -5.361 1.00 89.00 242 THR A O 1
ATOM 1824 N N . GLU A 1 243 ? 26.722 -18.707 -7.467 1.00 84.50 243 GLU A N 1
ATOM 1825 C CA . GLU A 1 243 ? 26.461 -20.100 -7.836 1.00 84.50 243 GLU A CA 1
ATOM 1826 C C . GLU A 1 243 ? 27.181 -20.399 -9.152 1.00 84.50 243 GLU A C 1
ATOM 1828 O O . GLU A 1 243 ? 27.077 -19.630 -10.104 1.00 84.50 243 GLU A O 1
ATOM 1833 N N . ASN A 1 244 ? 27.921 -21.512 -9.214 1.00 85.69 244 ASN A N 1
ATOM 1834 C CA . ASN A 1 244 ? 28.680 -21.922 -10.406 1.00 85.69 244 ASN A CA 1
ATOM 1835 C C . ASN A 1 244 ? 29.558 -20.798 -10.995 1.00 85.69 244 ASN A C 1
ATOM 1837 O O . ASN A 1 244 ? 29.535 -20.561 -12.198 1.00 85.69 244 ASN A O 1
ATOM 1841 N N . GLU A 1 245 ? 30.300 -20.091 -10.134 1.00 85.69 245 GLU A N 1
ATOM 1842 C CA . GLU A 1 245 ? 31.188 -18.967 -10.497 1.00 85.69 245 GLU A CA 1
ATOM 1843 C C . GLU A 1 245 ? 30.481 -17.719 -11.064 1.00 85.69 245 GLU A C 1
ATOM 1845 O O . GLU A 1 245 ? 31.144 -16.746 -11.415 1.00 85.69 245 GLU A O 1
ATOM 1850 N N . VAL A 1 246 ? 29.144 -17.686 -11.079 1.00 83.00 246 VAL A N 1
ATOM 1851 C CA . VAL A 1 246 ? 28.359 -16.512 -11.473 1.00 83.00 246 VAL A CA 1
ATOM 1852 C C . VAL A 1 246 ? 27.792 -15.841 -10.223 1.00 83.00 246 VAL A C 1
ATOM 1854 O O . VAL A 1 246 ? 26.985 -16.426 -9.499 1.00 83.00 246 VAL A O 1
ATOM 1857 N N . SER A 1 247 ? 28.213 -14.600 -9.966 1.00 86.31 247 SER A N 1
ATOM 1858 C CA . SER A 1 247 ? 27.625 -13.757 -8.920 1.00 86.31 247 SER A CA 1
ATOM 1859 C C . SER A 1 247 ? 26.361 -13.094 -9.455 1.00 86.31 247 SER A C 1
ATOM 1861 O O . SER A 1 247 ? 26.409 -12.365 -10.441 1.00 86.31 247 SER A O 1
ATOM 1863 N N . THR A 1 248 ? 25.233 -13.335 -8.795 1.00 89.94 248 THR A N 1
ATOM 1864 C CA . THR A 1 248 ? 23.940 -12.714 -9.114 1.00 89.94 248 THR A CA 1
ATOM 1865 C C . THR A 1 248 ? 23.432 -11.940 -7.909 1.00 89.94 248 THR A C 1
ATOM 1867 O O . THR A 1 248 ? 23.623 -12.374 -6.773 1.00 89.94 248 THR A O 1
ATOM 1870 N N . THR A 1 249 ? 22.776 -10.806 -8.139 1.00 93.62 249 THR A N 1
ATOM 1871 C CA . THR A 1 249 ? 22.174 -10.012 -7.063 1.00 93.62 249 THR A CA 1
ATOM 1872 C C . THR A 1 249 ? 20.737 -10.461 -6.821 1.00 93.62 249 THR A C 1
ATOM 1874 O O . THR A 1 249 ? 19.947 -10.610 -7.753 1.00 93.62 249 THR A O 1
ATOM 1877 N N . TRP A 1 250 ? 20.408 -10.699 -5.557 1.00 95.19 250 TRP A N 1
ATOM 1878 C CA . TRP A 1 250 ? 19.103 -11.146 -5.089 1.00 95.19 250 TRP A CA 1
ATOM 1879 C C . TRP A 1 250 ? 18.532 -10.155 -4.093 1.00 95.19 250 TRP A C 1
ATOM 1881 O O . TRP A 1 250 ? 19.271 -9.570 -3.302 1.00 95.19 250 TRP A O 1
ATOM 1891 N N . TYR A 1 251 ? 17.211 -10.067 -4.069 1.00 96.62 251 TYR A N 1
ATOM 1892 C CA . TYR A 1 251 ? 16.492 -9.412 -2.998 1.00 96.62 251 TYR A CA 1
ATOM 1893 C C . TYR A 1 251 ? 16.500 -10.242 -1.713 1.00 96.62 251 TYR A C 1
ATOM 1895 O O . TYR A 1 251 ? 16.383 -11.474 -1.709 1.00 96.62 251 TYR A O 1
ATOM 1903 N N . VAL A 1 252 ? 16.609 -9.538 -0.595 1.00 94.94 252 VAL A N 1
ATOM 1904 C CA . VAL A 1 252 ? 16.299 -10.032 0.739 1.00 94.94 252 VAL A CA 1
ATOM 1905 C C . VAL A 1 252 ? 14.816 -9.771 0.973 1.00 94.94 252 VAL A C 1
ATOM 1907 O O . VAL A 1 252 ? 14.408 -8.634 1.175 1.00 94.94 252 VAL A O 1
ATOM 1910 N N . SER A 1 253 ? 14.008 -10.830 0.906 1.00 93.75 253 SER A N 1
ATOM 1911 C CA . SER A 1 253 ? 12.560 -10.730 1.107 1.00 93.75 253 SER A CA 1
ATOM 1912 C C . SER A 1 253 ? 12.220 -10.211 2.511 1.00 93.75 253 SER A C 1
ATOM 1914 O O . SER A 1 253 ? 12.797 -10.709 3.485 1.00 93.75 253 SER A O 1
ATOM 1916 N N . PRO A 1 254 ? 11.237 -9.302 2.651 1.00 91.75 254 PRO A N 1
ATOM 1917 C CA . PRO A 1 254 ? 10.715 -8.913 3.960 1.00 91.75 254 PRO A CA 1
ATOM 1918 C C . PRO A 1 254 ? 9.991 -10.068 4.672 1.00 91.75 254 PRO A C 1
ATOM 1920 O O . PRO A 1 254 ? 9.895 -10.072 5.893 1.00 91.75 254 PRO A O 1
ATOM 1923 N N . PHE A 1 255 ? 9.558 -11.098 3.939 1.00 89.25 255 PHE A N 1
ATOM 1924 C CA . PHE A 1 255 ? 8.945 -12.308 4.491 1.00 89.25 255 PHE A CA 1
ATOM 1925 C C . PHE A 1 255 ? 9.966 -13.336 4.999 1.00 89.25 255 PHE A C 1
ATOM 1927 O O . PHE A 1 255 ? 9.582 -14.411 5.460 1.00 89.25 255 PHE A O 1
ATOM 1934 N N . ALA A 1 256 ? 11.273 -13.055 4.930 1.00 79.12 256 ALA A N 1
ATOM 1935 C CA . ALA A 1 256 ? 12.304 -13.995 5.374 1.00 79.12 256 ALA A CA 1
ATOM 1936 C C . ALA A 1 256 ? 12.181 -14.364 6.867 1.00 79.12 256 ALA A C 1
ATOM 1938 O O . ALA A 1 256 ? 12.506 -15.491 7.244 1.00 79.12 256 ALA A O 1
ATOM 1939 N N . ALA A 1 257 ? 11.679 -13.445 7.699 1.00 73.75 257 ALA A N 1
ATOM 1940 C CA . ALA A 1 257 ? 11.438 -13.667 9.127 1.00 73.75 257 ALA A CA 1
ATOM 1941 C C . ALA A 1 257 ? 10.178 -14.505 9.426 1.00 73.75 257 ALA A C 1
ATOM 1943 O O . ALA A 1 257 ? 9.986 -14.916 10.567 1.00 73.75 257 ALA A O 1
ATOM 1944 N N . LYS A 1 258 ? 9.360 -14.816 8.406 1.00 73.69 258 LYS A N 1
ATOM 1945 C CA . LYS A 1 258 ? 8.052 -15.489 8.521 1.00 73.69 258 LYS A CA 1
ATOM 1946 C C . LYS A 1 258 ? 7.011 -14.727 9.352 1.00 73.69 258 LYS A C 1
ATOM 1948 O O . LYS A 1 258 ? 6.079 -15.327 9.887 1.00 73.69 258 LYS A O 1
ATOM 1953 N N . ASP A 1 259 ? 7.156 -13.412 9.425 1.00 72.38 259 ASP A N 1
ATOM 1954 C CA . ASP A 1 259 ? 6.164 -12.526 10.017 1.00 72.38 259 ASP A CA 1
ATOM 1955 C C . ASP A 1 259 ? 4.927 -12.455 9.110 1.00 72.38 259 ASP A C 1
ATOM 1957 O O . ASP A 1 259 ? 5.041 -12.198 7.910 1.00 72.38 259 ASP A O 1
ATOM 1961 N N . CYS A 1 260 ? 3.737 -12.687 9.671 1.00 71.88 260 CYS A N 1
ATOM 1962 C CA . CYS A 1 260 ? 2.476 -12.584 8.933 1.00 71.88 260 CYS A CA 1
ATOM 1963 C C . CYS A 1 260 ? 2.049 -11.109 8.847 1.00 71.88 260 CYS A C 1
ATOM 1965 O O . CYS A 1 260 ? 1.198 -10.655 9.612 1.00 71.88 260 CYS A O 1
ATOM 1967 N N . SER A 1 261 ? 2.690 -10.355 7.951 1.00 77.94 261 SER A N 1
ATOM 1968 C CA . SER A 1 261 ? 2.363 -8.954 7.666 1.00 77.94 261 SER A CA 1
ATOM 1969 C C . SER A 1 261 ? 1.533 -8.834 6.392 1.00 77.94 261 SER A C 1
ATOM 1971 O O . SER A 1 261 ? 1.913 -9.340 5.337 1.00 77.94 261 SER A O 1
ATOM 1973 N N . LYS A 1 262 ? 0.433 -8.078 6.454 1.00 84.75 262 LYS A N 1
ATOM 1974 C CA . LYS A 1 262 ? -0.306 -7.674 5.250 1.00 84.75 262 LYS A CA 1
ATOM 1975 C C . LYS A 1 262 ? 0.493 -6.659 4.439 1.00 84.75 262 LYS A C 1
ATOM 1977 O O . LYS A 1 262 ? 1.179 -5.816 5.017 1.00 84.75 262 LYS A O 1
ATOM 1982 N N . VAL A 1 263 ? 0.393 -6.749 3.112 1.00 91.44 263 VAL A N 1
ATOM 1983 C CA . VAL A 1 263 ? 1.128 -5.884 2.186 1.00 91.44 263 VAL A CA 1
ATOM 1984 C C . VAL A 1 263 ? 0.175 -4.984 1.421 1.00 91.44 263 VAL A C 1
ATOM 1986 O O . VAL A 1 263 ? -0.808 -5.439 0.836 1.00 91.44 263 VAL A O 1
ATOM 1989 N N . TYR A 1 264 ? 0.515 -3.704 1.395 1.00 94.38 264 TYR A N 1
ATOM 1990 C CA . TYR A 1 264 ? -0.234 -2.660 0.725 1.00 94.38 264 TYR A CA 1
ATOM 1991 C C . TYR A 1 264 ? 0.687 -1.855 -0.186 1.00 94.38 264 TYR A C 1
ATOM 1993 O O . TYR A 1 264 ? 1.863 -1.660 0.123 1.00 94.38 264 TYR A O 1
ATOM 2001 N N . VAL A 1 265 ? 0.149 -1.354 -1.293 1.00 96.88 265 VAL A N 1
ATOM 2002 C CA . VAL A 1 265 ? 0.818 -0.363 -2.141 1.00 96.88 265 VAL A CA 1
ATOM 2003 C C . VAL A 1 265 ? -0.054 0.880 -2.219 1.00 96.88 265 VAL A C 1
ATOM 2005 O O . VAL A 1 265 ? -1.247 0.773 -2.488 1.00 96.88 265 VAL A O 1
ATOM 2008 N N . ILE A 1 266 ? 0.527 2.058 -2.007 1.00 94.69 266 ILE A N 1
ATOM 2009 C CA . ILE A 1 266 ? -0.143 3.344 -2.219 1.00 94.69 266 ILE A CA 1
ATOM 2010 C C . ILE A 1 266 ? 0.507 4.003 -3.430 1.00 94.69 266 ILE A C 1
ATOM 2012 O O . ILE A 1 266 ? 1.625 4.517 -3.358 1.00 94.69 266 ILE A O 1
ATOM 2016 N N . ASN A 1 267 ? -0.198 3.960 -4.559 1.00 94.62 267 ASN A N 1
ATOM 2017 C CA . ASN A 1 267 ? 0.267 4.531 -5.813 1.00 94.62 267 ASN A CA 1
ATOM 2018 C C . ASN A 1 267 ? -0.175 5.991 -5.897 1.00 94.62 267 ASN A C 1
ATOM 2020 O O . ASN A 1 267 ? -1.364 6.260 -6.059 1.00 94.62 267 ASN A O 1
ATOM 2024 N N . ILE A 1 268 ? 0.765 6.929 -5.801 1.00 91.50 268 ILE A N 1
ATOM 2025 C CA . ILE A 1 268 ? 0.506 8.356 -6.014 1.00 91.50 268 ILE A CA 1
ATOM 2026 C C . ILE A 1 268 ? 0.798 8.662 -7.484 1.00 91.50 268 ILE A C 1
ATOM 2028 O O . ILE A 1 268 ? 1.959 8.773 -7.885 1.00 91.50 268 ILE A O 1
ATOM 2032 N N . MET A 1 269 ? -0.261 8.763 -8.288 1.00 89.00 269 MET A N 1
ATOM 2033 C CA . MET A 1 269 ? -0.186 8.855 -9.747 1.00 89.00 269 MET A CA 1
ATOM 2034 C C . MET A 1 269 ? -0.618 10.225 -10.278 1.00 89.00 269 MET A C 1
ATOM 2036 O O . MET A 1 269 ? -1.512 10.883 -9.736 1.00 89.00 269 MET A O 1
ATOM 2040 N N . LYS A 1 270 ? 0.009 10.633 -11.383 1.00 87.62 270 LYS A N 1
ATOM 2041 C CA . LYS A 1 270 ? -0.273 11.855 -12.152 1.00 87.62 270 LYS A CA 1
ATOM 2042 C C . LYS A 1 270 ? -0.454 11.607 -13.649 1.00 87.62 270 LYS A C 1
ATOM 2044 O O . LYS A 1 270 ? -0.912 12.503 -14.358 1.00 87.62 270 LYS A O 1
ATOM 2049 N N . GLN A 1 271 ? -0.184 10.396 -14.112 1.00 86.75 271 GLN A N 1
ATOM 2050 C CA . GLN A 1 271 ? -0.565 9.892 -15.424 1.00 86.75 271 GLN A CA 1
ATOM 2051 C C . GLN A 1 271 ? -1.043 8.439 -15.335 1.00 86.75 271 GLN A C 1
ATOM 2053 O O . GLN A 1 271 ? -0.902 7.788 -14.304 1.00 86.75 271 GLN A O 1
ATOM 2058 N N . ASN A 1 272 ? -1.648 7.934 -16.412 1.00 90.12 272 ASN A N 1
ATOM 2059 C CA . ASN A 1 272 ? -1.874 6.494 -16.555 1.00 90.12 272 ASN A CA 1
ATOM 2060 C C . ASN A 1 272 ? -0.529 5.775 -16.743 1.00 90.12 272 ASN A C 1
ATOM 2062 O O . ASN A 1 272 ? 0.448 6.403 -17.156 1.00 90.12 272 ASN A O 1
ATOM 2066 N N . ALA A 1 273 ? -0.501 4.460 -16.511 1.00 90.12 273 ALA A N 1
ATOM 2067 C CA . ALA A 1 273 ? 0.673 3.663 -16.845 1.00 90.12 273 ALA A CA 1
ATOM 2068 C C . ALA A 1 273 ? 0.996 3.747 -18.343 1.00 90.12 273 ALA A C 1
ATOM 2070 O O . ALA A 1 273 ? 0.098 3.704 -19.192 1.00 90.12 273 ALA A O 1
ATOM 2071 N N . THR A 1 274 ? 2.281 3.931 -18.640 1.00 88.31 274 THR A N 1
ATOM 2072 C CA . THR A 1 274 ? 2.828 4.046 -19.991 1.00 88.31 274 THR A CA 1
ATOM 2073 C C . THR A 1 274 ? 4.171 3.339 -20.069 1.00 88.31 274 THR A C 1
ATOM 2075 O O . THR A 1 274 ? 4.904 3.277 -19.086 1.00 88.31 274 THR A O 1
ATOM 2078 N N . LYS A 1 275 ? 4.503 2.859 -21.274 1.00 87.00 275 LYS A N 1
ATOM 2079 C CA . LYS A 1 275 ? 5.782 2.195 -21.574 1.00 87.00 275 LYS A CA 1
ATOM 2080 C C . LYS A 1 275 ? 6.059 0.995 -20.668 1.00 87.00 275 LYS A C 1
ATOM 2082 O O . LYS A 1 275 ? 7.185 0.772 -20.263 1.00 87.00 275 LYS A O 1
ATOM 2087 N N . ASP A 1 276 ? 5.009 0.232 -20.389 1.00 82.50 276 ASP A N 1
ATOM 2088 C CA . ASP A 1 276 ? 4.997 -0.842 -19.404 1.00 82.50 276 ASP A CA 1
ATOM 2089 C C . ASP A 1 276 ? 4.849 -2.248 -20.022 1.00 82.50 276 ASP A C 1
ATOM 2091 O O . ASP A 1 276 ? 4.175 -3.131 -19.482 1.00 82.50 276 ASP A O 1
ATOM 2095 N N . ALA A 1 277 ? 5.428 -2.432 -21.213 1.00 84.50 277 ALA A N 1
ATOM 2096 C CA . ALA A 1 277 ? 5.320 -3.653 -22.015 1.00 84.50 277 ALA A CA 1
ATOM 2097 C C . ALA A 1 277 ? 6.684 -4.271 -22.386 1.00 84.50 277 ALA A C 1
ATOM 2099 O O . ALA A 1 277 ? 6.753 -5.202 -23.189 1.00 84.50 277 ALA A O 1
ATOM 2100 N N . ASP A 1 278 ? 7.784 -3.794 -21.802 1.00 86.56 278 ASP A N 1
ATOM 2101 C CA . ASP A 1 278 ? 9.131 -4.233 -22.188 1.00 86.56 278 ASP A CA 1
ATOM 2102 C C . ASP A 1 278 ? 9.535 -5.537 -21.473 1.00 86.56 278 ASP A C 1
ATOM 2104 O O . ASP A 1 278 ? 10.428 -6.257 -21.921 1.00 86.56 278 ASP A O 1
ATOM 2108 N N . SER A 1 279 ? 8.856 -5.885 -20.371 1.00 90.06 279 SER A N 1
ATOM 2109 C CA . SER A 1 279 ? 9.148 -7.097 -19.582 1.00 90.06 279 SER A CA 1
ATOM 2110 C C . SER A 1 279 ? 8.073 -8.187 -19.661 1.00 90.06 279 SER A C 1
ATOM 2112 O O . SER A 1 279 ? 8.104 -9.126 -18.862 1.00 90.06 279 SER A O 1
ATOM 2114 N N . GLU A 1 280 ? 7.142 -8.111 -20.618 1.00 90.62 280 GLU A N 1
ATOM 2115 C CA . GLU A 1 280 ? 6.005 -9.041 -20.753 1.00 90.62 280 GLU A CA 1
ATOM 2116 C C . GLU A 1 280 ? 6.446 -10.508 -20.731 1.00 90.62 280 GLU A C 1
ATOM 2118 O O . GLU A 1 280 ? 5.999 -11.276 -19.883 1.00 90.62 280 GLU A O 1
ATOM 2123 N N . ALA A 1 281 ? 7.424 -10.887 -21.558 1.00 92.06 281 ALA A N 1
ATOM 2124 C CA . ALA A 1 281 ? 7.920 -12.264 -21.611 1.00 92.06 281 ALA A CA 1
ATOM 2125 C C . ALA A 1 281 ? 8.476 -12.771 -20.262 1.00 92.06 281 ALA A C 1
ATOM 2127 O O . ALA A 1 281 ? 8.360 -13.956 -19.944 1.00 92.06 281 ALA A O 1
ATOM 2128 N N . ALA A 1 282 ? 9.079 -11.889 -19.457 1.00 93.44 282 ALA A N 1
ATOM 2129 C CA . ALA A 1 282 ? 9.567 -12.237 -18.125 1.00 93.44 282 ALA A CA 1
ATOM 2130 C C . ALA A 1 282 ? 8.424 -12.330 -17.105 1.00 93.44 282 ALA A C 1
ATOM 2132 O O . ALA A 1 282 ? 8.458 -13.203 -16.238 1.00 93.44 282 ALA A O 1
ATOM 2133 N N . MET A 1 283 ? 7.400 -11.482 -17.230 1.00 94.75 283 MET A N 1
ATOM 2134 C CA . MET A 1 283 ? 6.195 -11.530 -16.401 1.00 94.75 283 MET A CA 1
ATOM 2135 C C . MET A 1 283 ? 5.366 -12.795 -16.674 1.00 94.75 283 MET A C 1
ATOM 2137 O O . MET A 1 283 ? 4.916 -13.444 -15.728 1.00 94.75 283 MET A O 1
ATOM 2141 N N . GLU A 1 284 ? 5.227 -13.207 -17.935 1.00 95.38 284 GLU A N 1
ATOM 2142 C CA . GLU A 1 284 ? 4.488 -14.420 -18.320 1.00 95.38 284 GLU A CA 1
ATOM 2143 C C . GLU A 1 284 ? 5.209 -15.723 -17.947 1.00 95.38 284 GLU A C 1
ATOM 2145 O O . GLU A 1 284 ? 4.587 -16.787 -17.867 1.00 95.38 284 GLU A O 1
ATOM 2150 N N . ALA A 1 285 ? 6.521 -15.666 -17.696 1.00 96.06 285 ALA A N 1
ATOM 2151 C CA . ALA A 1 285 ? 7.301 -16.838 -17.329 1.00 96.06 285 ALA A CA 1
ATOM 2152 C C . ALA A 1 285 ? 6.772 -17.512 -16.048 1.00 96.06 285 ALA A C 1
ATOM 2154 O O . ALA A 1 285 ? 6.134 -16.903 -15.187 1.00 96.06 285 ALA A O 1
ATOM 2155 N N . ALA A 1 286 ? 7.068 -18.805 -15.901 1.00 94.94 286 ALA A N 1
ATOM 2156 C CA . ALA A 1 286 ? 6.645 -19.574 -14.737 1.00 94.94 286 ALA A CA 1
ATOM 2157 C C . ALA A 1 286 ? 7.216 -19.000 -13.426 1.00 94.94 286 ALA A C 1
ATOM 2159 O O . ALA A 1 286 ? 8.354 -18.523 -13.386 1.00 94.94 286 ALA A O 1
ATOM 2160 N N . LEU A 1 287 ? 6.466 -19.155 -12.329 1.00 93.88 287 LEU A N 1
ATOM 2161 C CA . LEU A 1 287 ? 6.876 -18.741 -10.978 1.00 93.88 287 LEU A CA 1
ATOM 2162 C C . LEU A 1 287 ? 8.243 -19.324 -10.580 1.00 93.88 287 LEU A C 1
ATOM 2164 O O . LEU A 1 287 ? 9.094 -18.630 -10.033 1.00 93.88 287 LEU A O 1
ATOM 2168 N N . THR A 1 288 ? 8.511 -20.582 -10.944 1.00 91.06 288 THR A N 1
ATOM 2169 C CA . THR A 1 288 ? 9.793 -21.264 -10.682 1.00 91.06 288 THR A CA 1
ATOM 2170 C C . THR A 1 288 ? 10.981 -20.667 -11.443 1.00 91.06 288 THR A C 1
ATOM 2172 O O . THR A 1 288 ? 12.130 -20.921 -11.091 1.00 91.06 288 THR A O 1
ATOM 2175 N N . SER A 1 289 ? 10.717 -19.900 -12.501 1.00 91.75 289 SER A N 1
ATOM 2176 C CA . SER A 1 289 ? 11.711 -19.161 -13.290 1.00 91.75 289 SER A CA 1
ATOM 2177 C C . SER A 1 289 ? 11.776 -17.678 -12.903 1.00 91.75 289 SER A C 1
ATOM 2179 O O . SER A 1 289 ? 12.531 -16.913 -13.501 1.00 91.75 289 SER A O 1
ATOM 2181 N N . GLY A 1 290 ? 10.994 -17.279 -11.899 1.00 90.94 290 GLY A N 1
ATOM 2182 C CA . GLY A 1 290 ? 10.858 -15.916 -11.410 1.00 90.94 290 GLY A CA 1
ATOM 2183 C C . GLY A 1 290 ? 10.017 -14.983 -12.263 1.00 90.94 290 GLY A C 1
ATOM 2184 O O . GLY A 1 290 ? 10.203 -13.768 -12.186 1.00 90.94 290 GLY A O 1
ATOM 2185 N N . GLY A 1 291 ? 9.111 -15.534 -13.069 1.00 94.88 291 GLY A N 1
ATOM 2186 C CA . GLY A 1 291 ? 7.998 -14.765 -13.621 1.00 94.88 291 GLY A CA 1
ATOM 2187 C C . GLY A 1 291 ? 6.805 -14.714 -12.666 1.00 94.88 291 GLY A C 1
ATOM 2188 O O . GLY A 1 291 ? 6.838 -15.317 -11.594 1.00 94.88 291 GLY A O 1
ATOM 2189 N N . LEU A 1 292 ? 5.754 -13.995 -13.057 1.00 93.88 292 LEU A N 1
ATOM 2190 C CA . LEU A 1 292 ? 4.476 -13.897 -12.335 1.00 93.88 292 LEU A CA 1
ATOM 2191 C C . LEU A 1 292 ? 3.489 -15.007 -12.741 1.00 93.88 292 LEU A C 1
ATOM 2193 O O . LEU A 1 292 ? 2.496 -15.256 -12.044 1.00 93.88 292 LEU A O 1
ATOM 2197 N N . GLY A 1 293 ? 3.741 -15.674 -13.873 1.00 93.19 293 GLY A N 1
ATOM 2198 C CA . GLY A 1 293 ? 2.818 -16.633 -14.478 1.00 93.19 293 GLY A CA 1
ATOM 2199 C C . GLY A 1 293 ? 1.462 -16.004 -14.807 1.00 93.19 293 GLY A C 1
ATOM 2200 O O . GLY A 1 293 ? 0.430 -16.651 -14.637 1.00 93.19 293 GLY A O 1
ATOM 2201 N N . VAL A 1 294 ? 1.464 -14.724 -15.183 1.00 92.19 294 VAL A N 1
ATOM 2202 C CA . VAL A 1 294 ? 0.279 -13.953 -15.578 1.00 92.19 294 VAL A CA 1
ATOM 2203 C C . VAL A 1 294 ? 0.192 -13.908 -17.100 1.00 92.19 294 VAL A C 1
ATOM 2205 O O . VAL A 1 294 ? 1.218 -13.954 -17.763 1.00 92.19 294 VAL A O 1
ATOM 2208 N N . SER A 1 295 ? -1.012 -13.830 -17.661 1.00 89.50 295 SER A N 1
ATOM 2209 C CA . SER A 1 295 ? -1.178 -13.507 -19.081 1.00 89.50 295 SER A CA 1
ATOM 2210 C C . SER A 1 295 ? -1.341 -11.999 -19.203 1.00 89.50 295 SER A C 1
ATOM 2212 O O . SER A 1 295 ? -2.275 -11.449 -18.615 1.00 89.50 295 SER A O 1
ATOM 2214 N N . VAL A 1 296 ? -0.435 -11.336 -19.922 1.00 85.44 296 VAL A N 1
ATOM 2215 C CA . VAL A 1 296 ? -0.457 -9.874 -20.064 1.00 85.44 296 VAL A CA 1
ATOM 2216 C C . VAL A 1 296 ? -1.140 -9.479 -21.377 1.00 85.44 296 VAL A C 1
ATOM 2218 O O . VAL A 1 296 ? -0.665 -9.822 -22.459 1.00 85.44 296 VAL A O 1
ATOM 2221 N N . PRO A 1 297 ? -2.306 -8.810 -21.332 1.00 83.06 297 PRO A N 1
ATOM 2222 C CA . PRO A 1 297 ? -2.970 -8.356 -22.544 1.00 83.06 297 PRO A CA 1
ATOM 2223 C C . PRO A 1 297 ? -2.279 -7.105 -23.095 1.00 83.06 297 PRO A C 1
ATOM 2225 O O . PRO A 1 297 ? -1.907 -6.222 -22.336 1.00 83.06 297 PRO A O 1
ATOM 2228 N N . SER A 1 298 ? -2.256 -6.941 -24.423 1.00 75.19 298 SER A N 1
ATOM 2229 C CA . SER A 1 298 ? -1.657 -5.765 -25.093 1.00 75.19 298 SER A CA 1
ATOM 2230 C C . SER A 1 298 ? -2.261 -4.410 -24.682 1.00 75.19 298 SER A C 1
ATOM 2232 O O . SER A 1 298 ? -1.742 -3.355 -25.033 1.00 75.19 298 SER A O 1
ATOM 2234 N N . ASN A 1 299 ? -3.409 -4.424 -24.006 1.00 75.19 299 ASN A N 1
ATOM 2235 C CA . ASN A 1 299 ? -3.990 -3.280 -23.325 1.00 75.19 299 ASN A CA 1
ATOM 2236 C C . ASN A 1 299 ? -4.504 -3.780 -21.974 1.00 75.19 299 ASN A C 1
ATOM 2238 O O . ASN A 1 299 ? -5.416 -4.606 -21.945 1.00 75.19 299 ASN A O 1
ATOM 2242 N N . GLY A 1 300 ? -3.933 -3.277 -20.883 1.00 82.06 300 GLY A N 1
ATOM 2243 C CA . GLY A 1 300 ? -4.273 -3.730 -19.535 1.00 82.06 300 GLY A CA 1
ATOM 2244 C C . GLY A 1 300 ? -3.154 -4.476 -18.802 1.00 82.06 300 GLY A C 1
ATOM 2245 O O . GLY A 1 300 ? -3.448 -5.190 -17.846 1.00 82.06 300 GLY A O 1
ATOM 2246 N N . THR A 1 301 ? -1.902 -4.377 -19.267 1.00 90.31 301 THR A N 1
ATOM 2247 C CA . THR A 1 301 ? -0.740 -5.045 -18.659 1.00 90.31 301 THR A CA 1
ATOM 2248 C C . THR A 1 301 ? -0.618 -4.713 -17.175 1.00 90.31 301 THR A C 1
ATOM 2250 O O . THR A 1 301 ? -0.552 -5.625 -16.349 1.00 90.31 301 THR A O 1
ATOM 2253 N N . PHE A 1 302 ? -0.685 -3.428 -16.819 1.00 93.69 302 PHE A N 1
ATOM 2254 C CA . PHE A 1 302 ? -0.622 -3.011 -15.423 1.00 93.69 302 PHE A CA 1
ATOM 2255 C C . PHE A 1 302 ? -1.780 -3.568 -14.580 1.00 93.69 302 PHE A C 1
ATOM 2257 O O . PHE A 1 302 ? -1.531 -4.152 -13.526 1.00 93.69 302 PHE A O 1
ATOM 2264 N N . GLU A 1 303 ? -3.027 -3.480 -15.057 1.00 93.19 303 GLU A N 1
ATOM 2265 C CA . GLU A 1 303 ? -4.203 -4.054 -14.389 1.00 93.19 303 GLU A CA 1
ATOM 2266 C C . GLU A 1 303 ? -4.013 -5.557 -14.107 1.00 93.19 303 GLU A C 1
ATOM 2268 O O . GLU A 1 303 ? -4.255 -6.013 -12.989 1.00 93.19 303 GLU A O 1
ATOM 2273 N N . ALA A 1 304 ? -3.531 -6.322 -15.093 1.00 94.00 304 ALA A N 1
ATOM 2274 C CA . ALA A 1 304 ? -3.321 -7.763 -14.962 1.00 94.00 304 ALA A CA 1
ATOM 2275 C C . ALA A 1 304 ? -2.242 -8.107 -13.920 1.00 94.00 304 ALA A C 1
ATOM 2277 O O . ALA A 1 304 ? -2.400 -9.056 -13.148 1.00 94.00 304 ALA A O 1
ATOM 2278 N N . VAL A 1 305 ? -1.154 -7.333 -13.869 1.00 95.81 305 VAL A N 1
ATOM 2279 C CA . VAL A 1 305 ? -0.081 -7.517 -12.880 1.00 95.81 305 VAL A CA 1
ATOM 2280 C C . VAL A 1 305 ? -0.565 -7.178 -11.469 1.00 95.81 305 VAL A C 1
ATOM 2282 O O . VAL A 1 305 ? -0.315 -7.945 -10.537 1.00 95.81 305 VAL A O 1
ATOM 2285 N N . VAL A 1 306 ? -1.299 -6.075 -11.302 1.00 95.62 306 VAL A N 1
ATOM 2286 C CA . VAL A 1 306 ? -1.878 -5.678 -10.009 1.00 95.62 306 VAL A CA 1
ATOM 2287 C C . VAL A 1 306 ? -2.870 -6.738 -9.516 1.00 95.62 306 VAL A C 1
ATOM 2289 O O . VAL A 1 306 ? -2.771 -7.200 -8.378 1.00 95.62 306 VAL A O 1
ATOM 2292 N N . GLU A 1 307 ? -3.774 -7.206 -10.381 1.00 92.12 307 GLU A N 1
ATOM 2293 C CA . GLU A 1 307 ? -4.726 -8.265 -10.031 1.00 92.12 307 GLU A CA 1
ATOM 2294 C C . GLU A 1 307 ? -4.014 -9.579 -9.678 1.00 92.12 307 GLU A C 1
ATOM 2296 O O . GLU A 1 307 ? -4.406 -10.282 -8.738 1.00 92.12 307 GLU A O 1
ATOM 2301 N N . ARG A 1 308 ? -2.928 -9.909 -10.386 1.00 94.50 308 ARG A N 1
ATOM 2302 C CA . ARG A 1 308 ? -2.113 -11.083 -10.067 1.00 94.50 308 ARG A CA 1
ATOM 2303 C C . ARG A 1 308 ? -1.522 -10.989 -8.663 1.00 94.50 308 ARG A C 1
ATOM 2305 O O . ARG A 1 308 ? -1.633 -11.952 -7.907 1.00 94.50 308 ARG A O 1
ATOM 2312 N N . MET A 1 309 ? -0.959 -9.839 -8.300 1.00 95.25 309 MET A N 1
ATOM 2313 C CA . MET A 1 309 ? -0.388 -9.587 -6.971 1.00 95.25 309 MET A CA 1
ATOM 2314 C C . MET A 1 309 ? -1.443 -9.631 -5.855 1.00 95.25 309 MET A C 1
ATOM 2316 O O . MET A 1 309 ? -1.148 -10.071 -4.743 1.00 95.25 309 MET A O 1
ATOM 2320 N N . ARG A 1 310 ? -2.691 -9.251 -6.156 1.00 92.12 310 ARG A N 1
ATOM 2321 C CA . ARG A 1 310 ? -3.832 -9.354 -5.231 1.00 92.12 310 ARG A CA 1
ATOM 2322 C C . ARG A 1 310 ? -4.336 -10.783 -5.028 1.00 92.12 310 ARG A C 1
ATOM 2324 O O . ARG A 1 310 ? -4.859 -11.112 -3.964 1.00 92.12 310 ARG A O 1
ATOM 2331 N N . THR A 1 311 ? -4.245 -11.627 -6.049 1.00 86.50 311 THR A N 1
ATOM 2332 C CA . THR A 1 311 ? -4.877 -12.959 -6.055 1.00 86.50 311 THR A CA 1
ATOM 2333 C C . THR A 1 311 ? -3.911 -14.105 -5.795 1.00 86.50 311 THR A C 1
ATOM 2335 O O . THR A 1 311 ? -4.363 -15.225 -5.560 1.00 86.50 311 THR A O 1
ATOM 2338 N N . MET A 1 312 ? -2.600 -13.864 -5.825 1.00 88.56 312 MET A N 1
ATOM 2339 C CA . MET A 1 312 ? -1.597 -14.885 -5.535 1.00 88.56 312 MET A CA 1
ATOM 2340 C C . MET A 1 312 ? -1.165 -14.879 -4.069 1.00 88.56 312 MET A C 1
ATOM 2342 O O . MET A 1 312 ? -1.340 -13.893 -3.359 1.00 88.56 312 MET A O 1
ATOM 2346 N N . ASP A 1 313 ? -0.609 -16.001 -3.624 1.00 90.31 313 ASP A N 1
ATOM 2347 C CA . ASP A 1 313 ? 0.117 -16.082 -2.364 1.00 90.31 313 ASP A CA 1
ATOM 2348 C C . ASP A 1 313 ? 1.613 -15.923 -2.648 1.00 90.31 313 ASP A C 1
ATOM 2350 O O . ASP A 1 313 ? 2.210 -16.741 -3.347 1.00 90.31 313 ASP A O 1
ATOM 2354 N N . LEU A 1 314 ? 2.204 -14.831 -2.169 1.00 92.25 314 LEU A N 1
ATOM 2355 C CA . LEU A 1 314 ? 3.600 -14.470 -2.422 1.00 92.25 314 LEU A CA 1
ATOM 2356 C C . LEU A 1 314 ? 4.593 -15.181 -1.497 1.00 92.25 314 LEU A C 1
ATOM 2358 O O . LEU A 1 314 ? 5.803 -15.043 -1.687 1.00 92.25 314 LEU A O 1
ATOM 2362 N N . ALA A 1 315 ? 4.104 -15.913 -0.496 1.00 90.44 315 ALA A N 1
ATOM 2363 C CA . ALA A 1 315 ? 4.929 -16.542 0.527 1.00 90.44 315 ALA A CA 1
ATOM 2364 C C . ALA A 1 315 ? 4.506 -17.998 0.804 1.00 90.44 315 ALA A C 1
ATOM 2366 O O . ALA A 1 315 ? 4.661 -18.495 1.915 1.00 90.44 315 ALA A O 1
ATOM 2367 N N . ASP A 1 316 ? 4.016 -18.699 -0.224 1.00 87.81 316 ASP A N 1
ATOM 2368 C CA . ASP A 1 316 ? 3.550 -20.095 -0.143 1.00 87.81 316 ASP A CA 1
ATOM 2369 C C . ASP A 1 316 ? 4.685 -21.141 -0.042 1.00 87.81 316 ASP A C 1
ATOM 2371 O O . ASP A 1 316 ? 4.445 -22.347 0.032 1.00 87.81 316 ASP A O 1
ATOM 2375 N N . GLY A 1 317 ? 5.941 -20.690 -0.115 1.00 86.50 317 GLY A N 1
ATOM 2376 C CA . GLY A 1 317 ? 7.135 -21.532 -0.066 1.00 86.50 317 GLY A CA 1
ATOM 2377 C C . GLY A 1 317 ? 7.433 -22.339 -1.337 1.00 86.50 317 GLY A C 1
ATOM 2378 O O . GLY A 1 317 ? 8.390 -23.118 -1.336 1.00 86.50 317 GLY A O 1
ATOM 2379 N N . THR A 1 318 ? 6.669 -22.180 -2.424 1.00 88.94 318 THR A N 1
ATOM 2380 C CA . THR A 1 318 ? 6.827 -22.977 -3.656 1.00 88.94 318 THR A CA 1
ATOM 2381 C C . THR A 1 318 ? 7.728 -22.321 -4.706 1.00 88.94 318 THR A C 1
ATOM 2383 O O . THR A 1 318 ? 8.281 -23.012 -5.569 1.00 88.94 318 THR A O 1
ATOM 2386 N N . PHE A 1 319 ? 7.942 -21.007 -4.618 1.00 90.38 319 PHE A N 1
ATOM 2387 C CA . PHE A 1 319 ? 8.835 -20.242 -5.489 1.00 90.38 319 PHE A CA 1
ATOM 2388 C C . PHE A 1 319 ? 9.592 -19.152 -4.717 1.00 90.38 319 PHE A C 1
ATOM 2390 O O . PHE A 1 319 ? 9.299 -18.839 -3.566 1.00 90.38 319 PHE A O 1
ATOM 2397 N N . GLY A 1 320 ? 10.617 -18.583 -5.357 1.00 90.75 320 GLY A N 1
ATOM 2398 C CA . GLY A 1 320 ? 11.470 -17.572 -4.738 1.00 90.75 320 GLY A CA 1
ATOM 2399 C C . GLY A 1 320 ? 12.209 -18.059 -3.483 1.00 90.75 320 GLY A C 1
ATOM 2400 O O . GLY A 1 320 ? 12.587 -19.228 -3.367 1.00 90.75 320 GLY A O 1
ATOM 2401 N N . LYS A 1 321 ? 12.504 -17.121 -2.580 1.00 90.75 321 LYS A N 1
ATOM 2402 C CA . LYS A 1 321 ? 13.156 -17.328 -1.274 1.00 90.75 321 LYS A CA 1
ATOM 2403 C C . LYS A 1 321 ? 12.418 -16.616 -0.132 1.00 90.75 321 LYS A C 1
ATOM 2405 O O . LYS A 1 321 ? 13.019 -16.408 0.924 1.00 90.75 321 LYS A O 1
ATOM 2410 N N . ALA A 1 322 ? 11.162 -16.215 -0.337 1.00 88.50 322 ALA A N 1
ATOM 2411 C CA . ALA A 1 322 ? 10.294 -15.777 0.753 1.00 88.50 322 ALA A CA 1
ATOM 2412 C C . ALA A 1 322 ? 10.113 -16.907 1.778 1.00 88.50 322 ALA A C 1
ATOM 2414 O O . ALA A 1 322 ? 10.262 -18.090 1.459 1.00 88.50 322 ALA A O 1
ATOM 2415 N N . GLY A 1 323 ? 9.841 -16.539 3.029 1.00 83.69 323 GLY A N 1
ATOM 2416 C CA . GLY A 1 323 ? 9.501 -17.519 4.050 1.00 83.69 323 GLY A CA 1
ATOM 2417 C C . GLY A 1 323 ? 8.177 -18.201 3.712 1.00 83.69 323 GLY A C 1
ATOM 2418 O O . GLY A 1 323 ? 7.263 -17.542 3.251 1.00 83.69 323 GLY A O 1
ATOM 2419 N N . ASP A 1 324 ? 8.079 -19.506 3.956 1.00 88.12 324 ASP A N 1
ATOM 2420 C CA . ASP A 1 324 ? 6.802 -20.233 3.927 1.00 88.12 324 ASP A CA 1
ATOM 2421 C C . ASP A 1 324 ? 5.941 -19.767 5.114 1.00 88.12 324 ASP A C 1
ATOM 2423 O O . ASP A 1 324 ? 6.274 -20.085 6.271 1.00 88.12 324 ASP A O 1
ATOM 2427 N N . ILE A 1 325 ? 4.936 -18.938 4.813 1.00 83.94 325 ILE A N 1
ATOM 2428 C CA . ILE A 1 325 ? 3.997 -18.307 5.746 1.00 83.94 325 ILE A CA 1
ATOM 2429 C C . ILE A 1 325 ? 2.606 -18.879 5.479 1.00 83.94 325 ILE A C 1
ATOM 2431 O O . ILE A 1 325 ? 2.135 -18.919 4.349 1.00 83.94 325 ILE A O 1
ATOM 2435 N N . ALA A 1 326 ? 1.917 -19.293 6.542 1.00 74.94 326 ALA A N 1
ATOM 2436 C CA . ALA A 1 326 ? 0.565 -19.813 6.416 1.00 74.94 326 ALA A CA 1
ATOM 2437 C C . ALA A 1 326 ? -0.435 -18.712 6.022 1.00 74.94 326 ALA A C 1
ATOM 2439 O O . ALA A 1 326 ? -0.508 -17.659 6.660 1.00 74.94 326 ALA A O 1
ATOM 2440 N N . GLY A 1 327 ? -1.277 -19.021 5.036 1.00 74.62 327 GLY A N 1
ATOM 2441 C CA . GLY A 1 327 ? -2.316 -18.125 4.543 1.00 74.62 327 GLY A CA 1
ATOM 2442 C C . GLY A 1 327 ? -1.805 -17.157 3.480 1.00 74.62 327 GLY A C 1
ATOM 2443 O O . GLY A 1 327 ? -0.620 -16.866 3.389 1.00 74.62 327 GLY A O 1
ATOM 2444 N N . GLN A 1 328 ? -2.742 -16.629 2.699 1.00 78.56 328 GLN A N 1
ATOM 2445 C CA . GLN A 1 328 ? -2.426 -15.857 1.507 1.00 78.56 328 GLN A CA 1
ATOM 2446 C C . GLN A 1 328 ? -1.732 -14.523 1.830 1.00 78.56 328 GLN A C 1
ATOM 2448 O O . GLN A 1 328 ? -2.350 -13.616 2.405 1.00 78.56 328 GLN A O 1
ATOM 2453 N N . GLN A 1 329 ? -0.468 -14.398 1.411 1.00 84.94 329 GLN A N 1
ATOM 2454 C CA . GLN A 1 329 ? 0.284 -13.143 1.413 1.00 84.94 329 GLN A CA 1
ATOM 2455 C C . GLN A 1 329 ? 0.100 -12.441 0.067 1.00 84.94 329 GLN A C 1
ATOM 2457 O O . GLN A 1 329 ? 0.894 -12.609 -0.855 1.00 84.94 329 GLN A O 1
ATOM 2462 N N . ASN A 1 330 ? -0.985 -11.687 -0.062 1.00 88.38 330 ASN A N 1
ATOM 2463 C CA . ASN A 1 330 ? -1.290 -10.897 -1.247 1.00 88.38 330 ASN A CA 1
ATOM 2464 C C . ASN A 1 330 ? -1.030 -9.401 -1.030 1.00 88.38 330 ASN A C 1
ATOM 2466 O O . ASN A 1 330 ? -0.800 -8.946 0.092 1.00 88.38 330 ASN A O 1
ATOM 2470 N N . VAL A 1 331 ? -1.091 -8.639 -2.123 1.00 93.56 331 VAL A N 1
ATOM 2471 C CA . VAL A 1 331 ? -0.954 -7.179 -2.118 1.00 93.56 331 VAL A CA 1
ATOM 2472 C C . VAL A 1 331 ? -2.290 -6.513 -2.423 1.00 93.56 331 VAL A C 1
ATOM 2474 O O . VAL A 1 331 ? -2.931 -6.842 -3.419 1.00 93.56 331 VAL A O 1
ATOM 2477 N N . LEU A 1 332 ? -2.685 -5.548 -1.594 1.00 91.12 332 LEU A N 1
ATOM 2478 C CA . LEU A 1 332 ? -3.781 -4.623 -1.892 1.00 91.12 332 LEU A CA 1
ATOM 2479 C C . LEU A 1 332 ? -3.215 -3.278 -2.352 1.00 91.12 332 LEU A C 1
ATOM 2481 O O . LEU A 1 332 ? -2.286 -2.752 -1.742 1.00 91.12 332 LEU A O 1
ATOM 2485 N N . SER A 1 333 ? -3.762 -2.712 -3.424 1.00 94.75 333 SER A N 1
ATOM 2486 C CA . SER A 1 333 ? -3.183 -1.531 -4.076 1.00 94.75 333 SER A CA 1
ATOM 2487 C C . SER A 1 333 ? -4.179 -0.381 -4.134 1.00 94.75 333 SER A C 1
ATOM 2489 O O . SER A 1 333 ? -5.169 -0.457 -4.852 1.00 94.75 333 SER A O 1
ATOM 2491 N N . TYR A 1 334 ? -3.876 0.701 -3.419 1.00 94.12 334 TYR A N 1
ATOM 2492 C CA . TYR A 1 334 ? -4.608 1.964 -3.458 1.00 94.12 334 TYR A CA 1
ATOM 2493 C C . TYR A 1 334 ? -4.039 2.875 -4.541 1.00 94.12 334 TYR A C 1
ATOM 2495 O O . TYR A 1 334 ? -2.828 2.912 -4.772 1.00 94.12 334 TYR A O 1
ATOM 2503 N N . PHE A 1 335 ? -4.910 3.653 -5.176 1.00 93.62 335 PHE A N 1
ATOM 2504 C CA . PHE A 1 335 ? -4.542 4.580 -6.242 1.00 93.62 335 PHE A CA 1
ATOM 2505 C C . PHE A 1 335 ? -5.001 5.988 -5.872 1.00 93.62 335 PHE A C 1
ATOM 2507 O O . PHE A 1 335 ? -6.191 6.290 -5.932 1.00 93.62 335 PHE A O 1
ATOM 2514 N N . LEU A 1 336 ? -4.052 6.837 -5.472 1.00 92.94 336 LEU A N 1
ATOM 2515 C CA . LEU A 1 336 ? -4.248 8.270 -5.272 1.00 92.94 336 LEU A CA 1
ATOM 2516 C C . LEU A 1 336 ? -3.951 8.992 -6.586 1.00 92.94 336 LEU A C 1
ATOM 2518 O O . LEU A 1 336 ? -2.825 8.933 -7.078 1.00 92.94 336 LEU A O 1
ATOM 2522 N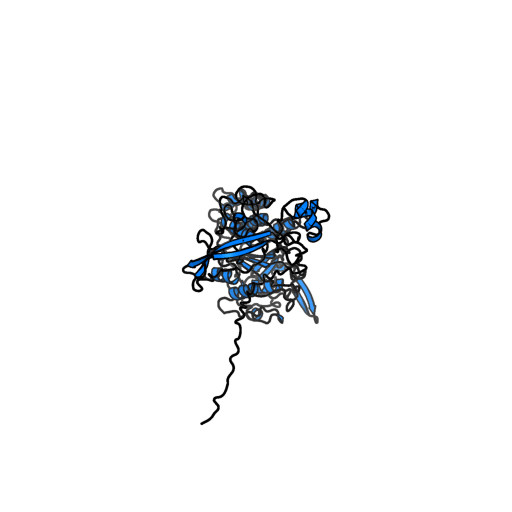 N . THR A 1 337 ? -4.932 9.687 -7.158 1.00 91.12 337 THR A N 1
ATOM 2523 C CA . THR A 1 337 ? -4.805 10.289 -8.497 1.00 91.12 337 THR A CA 1
ATOM 2524 C C . THR A 1 337 ? -5.386 11.707 -8.551 1.00 91.12 337 THR A C 1
ATOM 2526 O O . THR A 1 337 ? -6.298 12.034 -7.797 1.00 91.12 337 THR A O 1
ATOM 2529 N N . GLU A 1 338 ? -4.893 12.559 -9.457 1.00 86.75 338 GLU A N 1
ATOM 2530 C CA . GLU A 1 338 ? -5.503 13.883 -9.728 1.00 86.75 338 GLU A CA 1
ATOM 2531 C C . GLU A 1 338 ? -6.706 13.800 -10.694 1.00 86.75 338 GLU A C 1
ATOM 2533 O O . GLU A 1 338 ? -7.308 14.820 -11.034 1.00 86.75 338 GLU A O 1
ATOM 2538 N N . PHE A 1 339 ? -7.035 12.609 -11.208 1.00 86.06 339 PHE A N 1
ATOM 2539 C CA . PHE A 1 339 ? -8.032 12.431 -12.263 1.00 86.06 339 PHE A CA 1
ATOM 2540 C C . PHE A 1 339 ? -8.722 11.071 -12.184 1.00 86.06 339 PHE A C 1
ATOM 2542 O O . PHE A 1 339 ? -8.105 10.029 -11.985 1.00 86.06 339 PHE A O 1
ATOM 2549 N N . ASP A 1 3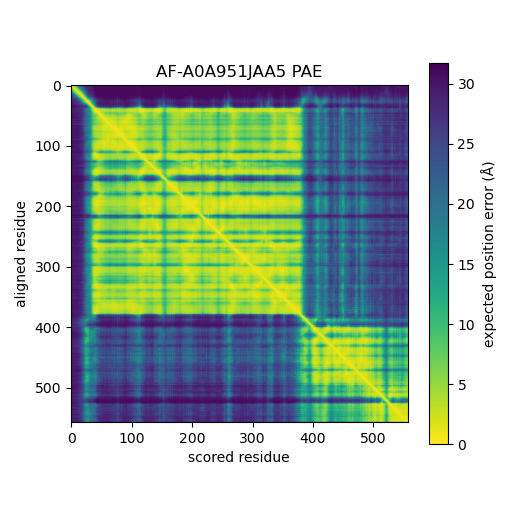40 ? -10.018 11.085 -12.462 1.00 88.50 340 ASP A N 1
ATOM 2550 C CA . ASP A 1 340 ? -10.832 9.882 -12.536 1.00 88.50 340 ASP A CA 1
ATOM 2551 C C . ASP A 1 340 ? -11.104 9.519 -14.004 1.00 88.50 340 ASP A C 1
ATOM 2553 O O . ASP A 1 340 ? -11.689 10.303 -14.758 1.00 88.50 340 ASP A O 1
ATOM 2557 N N . ASN A 1 341 ? -10.623 8.356 -14.445 1.00 90.19 341 ASN A N 1
ATOM 2558 C CA . ASN A 1 341 ? -10.859 7.834 -15.785 1.00 90.19 341 ASN A CA 1
ATOM 2559 C C . ASN A 1 341 ? -10.996 6.300 -15.760 1.00 90.19 341 ASN A C 1
ATOM 2561 O O . ASN A 1 341 ? -10.665 5.636 -14.784 1.00 90.19 341 ASN A O 1
ATOM 2565 N N . THR A 1 342 ? -11.425 5.699 -16.875 1.00 89.31 342 THR A N 1
ATOM 2566 C CA . THR A 1 342 ? -11.633 4.240 -16.963 1.00 89.31 342 THR A CA 1
ATOM 2567 C C . THR A 1 342 ? -10.390 3.408 -16.613 1.00 89.31 342 THR A C 1
ATOM 2569 O O . THR A 1 342 ? -10.530 2.274 -16.165 1.00 89.31 342 THR A O 1
ATOM 2572 N N . LYS A 1 343 ? -9.178 3.945 -16.805 1.00 91.00 343 LYS A N 1
ATOM 2573 C CA . LYS A 1 343 ? -7.926 3.274 -16.433 1.00 91.00 343 LYS A CA 1
ATOM 2574 C C . LYS A 1 343 ? -7.670 3.337 -14.933 1.00 91.00 343 LYS A C 1
ATOM 2576 O O . LYS A 1 343 ? -7.430 2.291 -14.348 1.00 91.00 343 LYS A O 1
ATOM 2581 N N . THR A 1 344 ? -7.795 4.502 -14.298 1.00 90.75 344 THR A N 1
ATOM 2582 C CA . THR A 1 344 ? -7.597 4.628 -12.844 1.00 90.75 344 THR A CA 1
ATOM 2583 C C . THR A 1 344 ? -8.650 3.862 -12.044 1.00 90.75 344 THR A C 1
ATOM 2585 O O . THR A 1 344 ? -8.304 3.222 -11.052 1.00 90.75 344 THR A O 1
ATOM 2588 N N . GLN A 1 345 ? -9.888 3.798 -12.540 1.00 87.69 345 GLN A N 1
ATOM 2589 C CA . GLN A 1 345 ? -10.927 2.898 -12.021 1.00 87.69 345 GLN A CA 1
ATOM 2590 C C . GLN A 1 345 ? -10.553 1.422 -12.209 1.00 87.69 345 GLN A C 1
ATOM 2592 O O . GLN A 1 345 ? -10.689 0.614 -11.292 1.00 87.69 345 GLN A O 1
ATOM 2597 N N . GLY A 1 346 ? -10.034 1.055 -13.386 1.00 88.12 346 GLY A N 1
ATOM 2598 C CA . GLY A 1 346 ? -9.538 -0.295 -13.658 1.00 88.12 346 GLY A CA 1
ATOM 2599 C C . GLY A 1 346 ? -8.411 -0.715 -12.710 1.00 88.12 346 GLY A C 1
ATOM 2600 O O . GLY A 1 346 ? -8.447 -1.825 -12.180 1.00 88.12 346 GLY A O 1
ATOM 2601 N N . TYR A 1 347 ? -7.461 0.184 -12.440 1.00 93.56 347 TYR A N 1
ATOM 2602 C CA . TYR A 1 347 ? -6.363 -0.050 -11.503 1.00 93.56 347 TYR A CA 1
ATOM 2603 C C . TYR A 1 347 ? -6.878 -0.293 -10.079 1.00 93.56 347 TYR A C 1
ATOM 2605 O O . TYR A 1 347 ? -6.516 -1.298 -9.469 1.00 93.56 347 TYR A O 1
ATOM 2613 N N . ALA A 1 348 ? -7.773 0.562 -9.572 1.00 87.56 348 ALA A N 1
ATOM 2614 C CA . ALA A 1 348 ? -8.349 0.420 -8.232 1.00 87.56 348 ALA A CA 1
ATOM 2615 C C . ALA A 1 348 ? -9.148 -0.885 -8.061 1.00 87.56 348 ALA A C 1
ATOM 2617 O O . ALA A 1 348 ? -9.002 -1.586 -7.056 1.00 87.56 348 ALA A O 1
ATOM 2618 N N . ARG A 1 349 ? -9.913 -1.289 -9.083 1.00 84.94 349 ARG A N 1
ATOM 2619 C CA . ARG A 1 349 ? -10.628 -2.578 -9.091 1.00 84.94 349 ARG A CA 1
ATOM 2620 C C . ARG A 1 349 ? -9.673 -3.768 -9.105 1.00 84.94 349 ARG A C 1
ATOM 2622 O O . ARG A 1 349 ? -9.865 -4.704 -8.331 1.00 84.94 349 ARG A O 1
ATOM 2629 N N . ALA A 1 350 ? -8.628 -3.722 -9.933 1.00 86.50 350 ALA A N 1
ATOM 2630 C CA . ALA A 1 350 ? -7.591 -4.754 -9.965 1.00 86.50 350 ALA A CA 1
ATOM 2631 C C . ALA A 1 350 ? -6.852 -4.862 -8.617 1.00 86.50 350 ALA A C 1
ATOM 2633 O O . ALA A 1 350 ? -6.586 -5.971 -8.148 1.00 86.50 350 ALA A O 1
ATOM 2634 N N . GLY A 1 351 ? -6.591 -3.715 -7.978 1.00 84.69 351 GLY A N 1
ATOM 2635 C CA . GLY A 1 351 ? -5.952 -3.579 -6.665 1.00 84.69 351 GLY A CA 1
ATOM 2636 C C . GLY A 1 351 ? -6.827 -3.966 -5.475 1.00 84.69 351 GLY A C 1
ATOM 2637 O O . GLY A 1 351 ? -6.302 -4.152 -4.379 1.00 84.69 351 GLY A O 1
ATOM 2638 N N . GLY A 1 352 ? -8.133 -4.156 -5.692 1.00 78.88 352 GLY A N 1
ATOM 2639 C CA . GLY A 1 352 ? -9.087 -4.581 -4.669 1.00 78.88 352 GLY A CA 1
ATOM 2640 C C . GLY A 1 352 ? -9.632 -3.457 -3.791 1.00 78.88 352 GLY A C 1
ATOM 2641 O O . GLY A 1 352 ? -10.171 -3.757 -2.737 1.00 78.88 352 GLY A O 1
ATOM 2642 N N . THR A 1 353 ? -9.494 -2.193 -4.199 1.00 77.44 353 THR A N 1
ATOM 2643 C CA . THR A 1 353 ? -9.932 -1.023 -3.413 1.00 77.44 353 THR A CA 1
ATOM 2644 C C . THR A 1 353 ? -11.185 -0.349 -3.980 1.00 77.44 353 THR A C 1
ATOM 2646 O O . THR A 1 353 ? -11.629 0.667 -3.456 1.00 77.44 353 THR A O 1
ATOM 2649 N N . GLY A 1 354 ? -11.748 -0.893 -5.064 1.00 79.38 354 GLY A N 1
ATOM 2650 C CA . GLY A 1 354 ? -12.935 -0.355 -5.731 1.00 79.38 354 GLY A CA 1
ATOM 2651 C C . GLY A 1 354 ? -12.589 0.824 -6.634 1.00 79.38 354 GLY A C 1
ATOM 2652 O O . GLY A 1 354 ? -12.254 0.628 -7.800 1.00 79.38 354 GLY A O 1
ATOM 2653 N N . GLU A 1 355 ? -12.637 2.035 -6.092 1.00 81.50 355 GLU A N 1
ATOM 2654 C CA . GLU A 1 355 ? -12.493 3.288 -6.842 1.00 81.50 355 GLU A CA 1
ATOM 2655 C C . GLU A 1 355 ? -11.218 4.059 -6.435 1.00 81.50 355 GLU A C 1
ATOM 2657 O O . GLU A 1 355 ? -10.732 3.907 -5.308 1.00 81.50 355 GLU A O 1
ATOM 2662 N N . PRO A 1 356 ? -10.630 4.873 -7.337 1.00 86.25 356 PRO A N 1
ATOM 2663 C CA . PRO A 1 356 ? -9.445 5.659 -7.021 1.00 86.25 356 PRO A CA 1
ATOM 2664 C C . PRO A 1 356 ? -9.778 6.781 -6.032 1.00 86.25 356 PRO A C 1
ATOM 2666 O O . PRO A 1 356 ? -10.853 7.382 -6.055 1.00 86.25 356 PRO A O 1
ATOM 2669 N N . LEU A 1 357 ? -8.813 7.117 -5.183 1.00 89.50 357 LEU A N 1
ATOM 2670 C CA . LEU A 1 357 ? -8.907 8.258 -4.283 1.00 89.50 357 LEU A CA 1
ATOM 2671 C C . LEU A 1 357 ? -8.430 9.505 -5.025 1.00 89.50 357 LEU A C 1
ATOM 2673 O O . LEU A 1 357 ? -7.280 9.587 -5.461 1.00 89.50 357 LEU A O 1
ATOM 2677 N N . ILE A 1 358 ? -9.324 10.475 -5.185 1.00 88.62 358 ILE A N 1
ATOM 2678 C CA . ILE A 1 358 ? -9.028 11.699 -5.928 1.00 88.62 358 ILE A CA 1
ATOM 2679 C C . ILE A 1 358 ? -8.478 12.763 -4.985 1.00 88.62 358 ILE A C 1
ATOM 2681 O O . ILE A 1 358 ? -9.094 13.066 -3.963 1.00 88.62 358 ILE A O 1
ATOM 2685 N N . TYR A 1 359 ? -7.344 13.357 -5.353 1.00 88.44 359 TYR A N 1
ATOM 2686 C CA . TYR A 1 359 ? -6.776 14.505 -4.652 1.00 88.44 359 TYR A CA 1
ATOM 2687 C C . TYR A 1 359 ? -6.663 15.730 -5.558 1.00 88.44 359 TYR A C 1
ATOM 2689 O O . TYR A 1 359 ? -6.740 15.646 -6.784 1.00 88.44 359 TYR A O 1
ATOM 2697 N N . THR A 1 360 ? -6.496 16.893 -4.934 1.00 87.94 360 THR A N 1
ATOM 2698 C CA . THR A 1 360 ? -6.389 18.186 -5.620 1.00 87.94 360 THR A CA 1
ATOM 2699 C C . THR A 1 360 ? -5.172 18.970 -5.121 1.00 87.94 360 THR A C 1
ATOM 2701 O O . THR A 1 360 ? -4.400 18.477 -4.303 1.00 87.94 360 THR A O 1
ATOM 2704 N N . ASP A 1 361 ? -5.006 20.208 -5.596 1.00 87.75 361 ASP A N 1
ATOM 2705 C CA . ASP A 1 361 ? -3.998 21.144 -5.075 1.00 87.75 361 ASP A CA 1
ATOM 2706 C C . ASP A 1 361 ? -4.273 21.573 -3.606 1.00 87.75 361 ASP A C 1
ATOM 2708 O O . ASP A 1 361 ? -3.438 22.252 -3.010 1.00 87.75 361 ASP A O 1
ATOM 2712 N N . ASP A 1 362 ? -5.419 21.199 -3.019 1.00 90.56 362 ASP A N 1
ATOM 2713 C CA . ASP A 1 362 ? -5.730 21.398 -1.598 1.00 90.56 362 ASP A CA 1
ATOM 2714 C C . ASP A 1 362 ? -5.059 20.304 -0.735 1.00 90.56 362 ASP A C 1
ATOM 2716 O O . ASP A 1 362 ? -5.424 19.125 -0.862 1.00 90.56 362 ASP A O 1
ATOM 2720 N N . PRO A 1 363 ? -4.131 20.664 0.179 1.00 90.69 363 PRO A N 1
ATOM 2721 C CA . PRO A 1 363 ? -3.460 19.709 1.062 1.00 90.69 363 PRO A CA 1
ATOM 2722 C C . PRO A 1 363 ? -4.412 18.821 1.857 1.00 90.69 363 PRO A C 1
ATOM 2724 O O . PRO A 1 363 ? -4.128 17.640 2.056 1.00 90.69 363 PRO A O 1
ATOM 2727 N N . SER A 1 364 ? -5.556 19.366 2.285 1.00 89.25 364 SER A N 1
ATOM 2728 C CA . SER A 1 364 ? -6.502 18.636 3.125 1.00 89.25 364 SER A CA 1
ATOM 2729 C C . SER A 1 364 ? -7.054 17.403 2.410 1.00 89.25 364 SER A C 1
ATOM 2731 O O . SER A 1 364 ? -7.289 16.377 3.049 1.00 89.25 364 SER A O 1
ATOM 2733 N N . THR A 1 365 ? -7.180 17.457 1.078 1.00 90.88 365 THR A N 1
ATOM 2734 C CA . THR A 1 365 ? -7.647 16.326 0.267 1.00 90.88 365 THR A CA 1
ATOM 2735 C C . THR A 1 365 ? -6.638 15.180 0.246 1.00 90.88 365 THR A C 1
ATOM 2737 O O . THR A 1 365 ? -7.036 14.025 0.381 1.00 90.88 365 THR A O 1
ATOM 2740 N N . ILE A 1 366 ? -5.338 15.484 0.154 1.00 90.56 366 ILE A N 1
ATOM 2741 C CA . ILE A 1 366 ? -4.270 14.474 0.150 1.00 90.56 366 ILE A CA 1
ATOM 2742 C C . ILE A 1 366 ? -4.119 13.866 1.544 1.00 90.56 366 ILE A C 1
ATOM 2744 O O . ILE A 1 366 ? -4.127 12.644 1.674 1.00 90.56 366 ILE A O 1
ATOM 2748 N N . VAL A 1 367 ? -4.023 14.705 2.582 1.00 90.25 367 VAL A N 1
ATOM 2749 C CA . VAL A 1 367 ? -3.857 14.247 3.970 1.00 90.25 367 VAL A CA 1
ATOM 2750 C C . VAL A 1 367 ? -5.047 13.385 4.390 1.00 90.25 367 VAL A C 1
ATOM 2752 O O . VAL A 1 367 ? -4.850 12.261 4.836 1.00 90.25 367 VAL A O 1
ATOM 2755 N N . THR A 1 368 ? -6.282 13.832 4.138 1.00 87.19 368 THR A N 1
ATOM 2756 C CA . THR A 1 368 ? -7.488 13.052 4.472 1.00 87.19 368 THR A CA 1
ATOM 2757 C C . THR A 1 368 ? -7.554 11.734 3.698 1.00 87.19 368 THR A C 1
ATOM 2759 O O . THR A 1 368 ? -7.960 10.713 4.254 1.00 87.19 368 THR A O 1
ATOM 2762 N N . ALA A 1 369 ? -7.161 11.721 2.418 1.00 89.12 369 ALA A N 1
ATOM 2763 C CA . ALA A 1 369 ? -7.135 10.494 1.623 1.00 89.12 369 ALA A CA 1
ATOM 2764 C C . ALA A 1 369 ? -6.097 9.494 2.155 1.00 89.12 369 ALA A C 1
ATOM 2766 O O . ALA A 1 369 ? -6.413 8.314 2.297 1.00 89.12 369 ALA A O 1
ATOM 2767 N N . LEU A 1 370 ? -4.891 9.960 2.495 1.00 88.62 370 LEU A N 1
ATOM 2768 C CA . LEU A 1 370 ? -3.846 9.133 3.102 1.00 88.62 370 LEU A CA 1
ATOM 2769 C C . LEU A 1 370 ? -4.276 8.605 4.473 1.00 88.62 370 LEU A C 1
ATOM 2771 O O . LEU A 1 370 ? -4.190 7.404 4.709 1.00 88.62 370 LEU A O 1
ATOM 2775 N N . GLU A 1 371 ? -4.817 9.465 5.339 1.00 85.19 371 GLU A N 1
ATOM 2776 C CA . GLU A 1 371 ? -5.368 9.055 6.630 1.00 85.19 371 GLU A CA 1
ATOM 2777 C C . GLU A 1 371 ? -6.454 7.994 6.458 1.00 85.19 371 GLU A C 1
ATOM 2779 O O . GLU A 1 371 ? -6.432 6.987 7.153 1.00 85.19 371 GLU A O 1
ATOM 2784 N N . LYS A 1 372 ? -7.390 8.165 5.515 1.00 81.06 372 LYS A N 1
ATOM 2785 C CA . LYS A 1 372 ? -8.425 7.158 5.243 1.00 81.06 372 LYS A CA 1
ATOM 2786 C C . LYS A 1 372 ? -7.808 5.801 4.892 1.00 81.06 372 LYS A C 1
ATOM 2788 O O . LYS A 1 372 ? -8.214 4.790 5.461 1.00 81.06 372 LYS A O 1
ATOM 2793 N N . VAL A 1 373 ? -6.812 5.782 4.006 1.00 85.31 373 VAL A N 1
ATOM 2794 C CA . VAL A 1 373 ? -6.103 4.550 3.629 1.00 85.31 373 VAL A CA 1
ATOM 2795 C C . VAL A 1 373 ? -5.402 3.931 4.834 1.00 85.31 373 VAL A C 1
ATOM 2797 O O . VAL A 1 373 ? -5.511 2.729 5.057 1.00 85.31 373 VAL A O 1
ATOM 2800 N N . PHE A 1 374 ? -4.720 4.734 5.648 1.00 82.88 374 PHE A N 1
ATOM 2801 C CA . PHE A 1 374 ? -4.041 4.246 6.844 1.00 82.88 374 PHE A CA 1
ATOM 2802 C C . PHE A 1 374 ? -5.011 3.663 7.872 1.00 82.88 374 PHE A C 1
ATOM 2804 O O . PHE A 1 374 ? -4.750 2.586 8.401 1.00 82.88 374 PHE A O 1
ATOM 2811 N N . LYS A 1 375 ? -6.173 4.291 8.076 1.00 76.12 375 LYS A N 1
ATOM 2812 C CA . LYS A 1 375 ? -7.252 3.762 8.926 1.00 76.12 375 LYS A CA 1
ATOM 2813 C C . LYS A 1 375 ? -7.750 2.400 8.437 1.00 76.12 375 LYS A C 1
ATOM 2815 O O . LYS A 1 375 ? -7.990 1.504 9.242 1.00 76.12 375 LYS A O 1
ATOM 2820 N N . GLU A 1 376 ? -7.894 2.227 7.123 1.00 74.38 376 GLU A N 1
ATOM 2821 C CA . GLU A 1 376 ? -8.282 0.945 6.520 1.00 74.38 376 GLU A CA 1
ATOM 2822 C C . GLU A 1 376 ? -7.182 -0.118 6.700 1.00 74.38 376 GLU A C 1
ATOM 2824 O O . GLU A 1 376 ? -7.477 -1.235 7.122 1.00 74.38 376 GLU A O 1
ATOM 2829 N N . ILE A 1 377 ? -5.914 0.244 6.476 1.00 77.81 377 ILE A N 1
ATOM 2830 C CA . ILE A 1 377 ? -4.742 -0.637 6.642 1.00 77.81 377 ILE A CA 1
ATOM 2831 C C . ILE A 1 377 ? -4.570 -1.111 8.091 1.00 77.81 377 ILE A C 1
ATOM 2833 O O . ILE A 1 377 ? -4.263 -2.283 8.323 1.00 77.81 377 ILE A O 1
ATOM 2837 N N . LEU A 1 378 ? -4.761 -0.208 9.055 1.00 73.94 378 LEU A N 1
ATOM 2838 C CA . LEU A 1 378 ? -4.604 -0.462 10.489 1.00 73.94 378 LEU A CA 1
ATOM 2839 C C . LEU A 1 378 ? -5.848 -1.095 11.128 1.00 73.94 378 LEU A C 1
ATOM 2841 O O . LEU A 1 378 ? -5.812 -1.514 12.285 1.00 73.94 378 LEU A O 1
ATOM 2845 N N . SER A 1 379 ? -6.957 -1.210 10.390 1.00 64.56 379 SER A N 1
ATOM 2846 C CA . SER A 1 379 ? -8.184 -1.833 10.884 1.00 64.56 379 SER A CA 1
ATOM 2847 C C . SER A 1 379 ? -7.953 -3.320 11.189 1.00 64.56 379 SER A C 1
ATOM 2849 O O . SER A 1 379 ? -7.962 -4.180 10.305 1.00 64.56 379 SER A O 1
ATOM 2851 N N . VAL A 1 380 ? -7.770 -3.647 12.473 1.00 52.97 380 VAL A N 1
ATOM 2852 C CA . VAL A 1 380 ? -7.511 -5.015 12.945 1.00 52.97 380 VAL A CA 1
ATOM 2853 C C . VAL A 1 380 ? -8.619 -5.982 12.494 1.00 52.97 380 VAL A C 1
ATOM 2855 O O . VAL A 1 380 ? -9.818 -5.666 12.452 1.00 52.97 380 VAL A O 1
ATOM 2858 N N . SER A 1 381 ? -8.196 -7.193 12.125 1.00 41.75 381 SER A N 1
ATOM 2859 C CA . SER A 1 381 ? -9.050 -8.305 11.697 1.00 41.75 381 SER A CA 1
ATOM 2860 C C . SER A 1 381 ? -10.061 -8.670 12.793 1.00 41.75 381 SER A C 1
ATOM 2862 O O . SER A 1 381 ? -9.718 -9.327 13.770 1.00 41.75 381 SER A O 1
ATOM 2864 N N . THR A 1 382 ? -11.328 -8.273 12.636 1.00 42.41 382 THR A N 1
ATOM 2865 C CA . THR A 1 382 ? -12.430 -8.940 13.347 1.00 42.41 382 THR A CA 1
ATOM 2866 C C . THR A 1 382 ? -12.711 -10.224 12.592 1.00 42.41 382 THR A C 1
ATOM 2868 O O . THR A 1 382 ? -12.786 -10.198 11.364 1.00 42.41 382 THR A O 1
ATOM 2871 N N . THR A 1 383 ? -12.853 -11.333 13.308 1.00 40.44 383 THR A N 1
ATOM 2872 C CA . THR A 1 383 ? -13.166 -12.643 12.717 1.00 40.44 383 THR A CA 1
ATOM 2873 C C . THR A 1 383 ? -14.323 -12.556 11.713 1.00 40.44 383 THR A C 1
ATOM 2875 O O . THR A 1 383 ? -15.314 -11.857 11.943 1.00 40.44 383 THR A O 1
ATOM 2878 N N . PHE A 1 384 ? -14.179 -13.250 10.582 1.00 44.66 384 PHE A N 1
ATOM 2879 C CA . PHE A 1 384 ? -15.247 -13.402 9.600 1.00 44.66 384 PHE A CA 1
ATOM 2880 C C . PHE A 1 384 ? -16.236 -14.459 10.097 1.00 44.66 384 PHE A C 1
ATOM 2882 O O . PHE A 1 384 ? -15.841 -15.576 10.418 1.00 44.66 384 PHE A O 1
ATOM 2889 N N . VAL A 1 385 ? -17.522 -14.115 10.126 1.00 44.78 385 VAL A N 1
ATOM 2890 C CA . VAL A 1 385 ? -18.623 -15.069 10.300 1.00 44.78 385 VAL A CA 1
ATOM 2891 C C . VAL A 1 385 ? -19.488 -14.992 9.050 1.00 44.78 385 VAL A C 1
ATOM 2893 O O . VAL A 1 385 ? -19.740 -13.896 8.544 1.00 44.78 385 VAL A O 1
ATOM 2896 N N . ALA A 1 386 ? -19.938 -16.139 8.539 1.00 47.78 386 ALA A N 1
ATOM 2897 C CA . ALA A 1 386 ? -20.853 -16.181 7.404 1.00 47.78 386 ALA A CA 1
ATOM 2898 C C . ALA A 1 386 ? -22.114 -15.346 7.700 1.00 47.78 386 ALA A C 1
ATOM 2900 O O . ALA A 1 386 ? -22.724 -15.460 8.767 1.00 47.78 386 ALA A O 1
ATOM 2901 N N . ALA A 1 387 ? -22.501 -14.485 6.758 1.00 47.00 387 ALA A N 1
ATOM 2902 C CA . ALA A 1 387 ? -23.732 -13.717 6.867 1.00 47.00 387 ALA A CA 1
ATOM 2903 C C . ALA A 1 387 ? -24.935 -14.664 6.742 1.00 47.00 387 ALA A C 1
ATOM 2905 O O . ALA A 1 387 ? -25.044 -15.404 5.765 1.00 47.00 387 ALA A O 1
ATOM 2906 N N . SER A 1 388 ? -25.853 -14.630 7.711 1.00 57.19 388 SER A N 1
ATOM 2907 C CA . SER A 1 388 ? -27.070 -15.449 7.663 1.00 57.19 388 SER A CA 1
ATOM 2908 C C . SER A 1 388 ? -28.253 -14.637 7.136 1.00 57.19 388 SER A C 1
ATOM 2910 O O . SER A 1 388 ? -28.516 -13.515 7.584 1.00 57.19 388 SER A O 1
ATOM 2912 N N . VAL A 1 389 ? -28.980 -15.217 6.177 1.00 57.66 389 VAL A N 1
ATOM 2913 C CA . VAL A 1 389 ? -30.235 -14.674 5.640 1.00 57.66 389 VAL A CA 1
ATOM 2914 C C . VAL A 1 389 ? -31.370 -15.602 6.082 1.00 57.66 389 VAL A C 1
ATOM 2916 O O . VAL A 1 389 ? -31.448 -16.737 5.607 1.00 57.66 389 VAL A O 1
ATOM 2919 N N . PRO A 1 390 ? -32.246 -15.189 7.016 1.00 54.44 390 PRO A N 1
ATOM 2920 C CA . PRO A 1 390 ? -33.331 -16.042 7.467 1.00 54.44 390 PRO A CA 1
ATOM 2921 C C . PRO A 1 390 ? -34.382 -16.194 6.365 1.00 54.44 390 PRO A C 1
ATOM 2923 O O . PRO A 1 390 ? -34.942 -15.217 5.864 1.00 54.44 390 PRO A O 1
ATOM 2926 N N . VAL A 1 391 ? -34.709 -17.441 6.039 1.00 47.88 391 VAL A N 1
ATOM 2927 C CA . VAL A 1 391 ? -35.828 -17.781 5.154 1.00 47.88 391 VAL A CA 1
ATOM 2928 C C . VAL A 1 391 ? -37.091 -18.039 5.973 1.00 47.88 391 VAL A C 1
ATOM 2930 O O . VAL A 1 391 ? -37.058 -18.707 7.009 1.00 47.88 391 VAL A O 1
ATOM 2933 N N . ASN A 1 392 ? -38.234 -17.519 5.522 1.00 45.06 392 ASN A N 1
ATOM 2934 C CA . ASN A 1 392 ? -39.507 -17.779 6.184 1.00 45.06 392 ASN A CA 1
ATOM 2935 C C . ASN A 1 392 ? -39.934 -19.241 5.953 1.00 45.06 392 ASN A C 1
ATOM 2937 O O . ASN A 1 392 ? -40.323 -19.634 4.854 1.00 45.06 392 ASN A O 1
ATOM 2941 N N . VAL A 1 393 ? -39.903 -20.055 7.011 1.00 46.16 393 VAL A N 1
ATOM 2942 C CA . VAL A 1 393 ? -40.197 -21.499 6.936 1.00 46.16 393 VAL A CA 1
ATOM 2943 C C . VAL A 1 393 ? -41.669 -21.809 6.616 1.00 46.16 393 VAL A C 1
ATOM 2945 O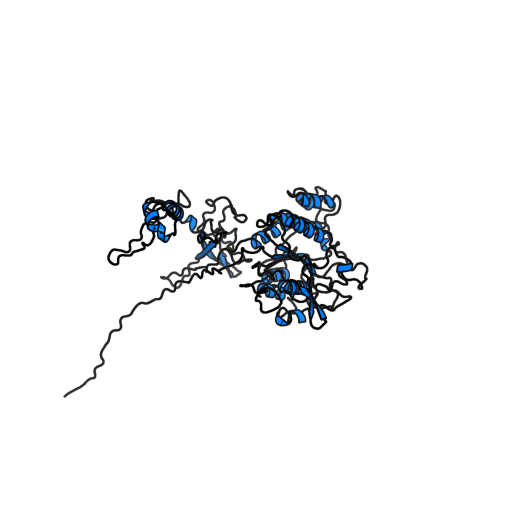 O . VAL A 1 393 ? -41.973 -22.919 6.177 1.00 46.16 393 VAL A O 1
ATOM 2948 N N . PHE A 1 394 ? -42.577 -20.839 6.795 1.00 56.28 394 PHE A N 1
ATOM 2949 C CA . PHE A 1 394 ? -44.009 -20.971 6.496 1.00 56.28 394 PHE A CA 1
ATOM 2950 C C . PHE A 1 394 ? -44.388 -20.457 5.101 1.00 56.28 394 PHE A C 1
ATOM 2952 O O . PHE A 1 394 ? -45.400 -20.891 4.554 1.00 56.28 394 PHE A O 1
ATOM 2959 N N . ASN A 1 395 ? -43.567 -19.587 4.504 1.00 47.19 395 ASN A N 1
ATOM 2960 C CA . ASN A 1 395 ? -43.745 -19.082 3.145 1.00 47.19 395 ASN A CA 1
ATOM 2961 C C . ASN A 1 395 ? -42.402 -19.143 2.403 1.00 47.19 395 ASN A C 1
ATOM 2963 O O . ASN A 1 395 ? -41.659 -18.167 2.353 1.00 47.19 395 ASN A O 1
ATOM 2967 N N . ARG A 1 396 ? -42.079 -20.310 1.828 1.00 49.47 396 ARG A N 1
ATOM 2968 C CA . ARG A 1 396 ? -40.796 -20.581 1.140 1.00 49.47 396 ARG A CA 1
ATOM 2969 C C . ARG A 1 396 ? -40.565 -19.747 -0.136 1.00 49.47 396 ARG A C 1
ATOM 2971 O O . ARG A 1 396 ? -39.564 -19.958 -0.809 1.00 49.47 396 ARG A O 1
ATOM 2978 N N . SER A 1 397 ? -41.481 -18.839 -0.472 1.00 49.28 397 SER A N 1
ATOM 2979 C CA . SER A 1 397 ? -41.391 -17.940 -1.627 1.00 49.28 397 SER A CA 1
ATOM 2980 C C . SER A 1 397 ? -40.915 -16.526 -1.269 1.00 49.28 397 SER A C 1
ATOM 2982 O O . SER A 1 397 ? -40.705 -15.729 -2.177 1.00 49.28 397 SER A O 1
ATOM 2984 N N . GLU A 1 398 ? -40.739 -16.200 0.017 1.00 46.53 398 GLU A N 1
ATOM 2985 C CA . GLU A 1 398 ? -40.277 -14.881 0.467 1.00 46.53 398 GLU A CA 1
ATOM 2986 C C . GLU A 1 398 ? -38.997 -15.024 1.303 1.00 46.53 398 GLU A C 1
ATOM 2988 O O . GLU A 1 398 ? -39.014 -15.520 2.435 1.00 46.53 398 GLU A O 1
ATOM 2993 N N . SER A 1 399 ? -37.868 -14.587 0.736 1.00 57.41 399 SER A N 1
ATOM 2994 C CA . SER A 1 399 ? -36.669 -14.286 1.521 1.00 57.41 399 SER A CA 1
ATOM 2995 C C . SER A 1 399 ? -36.946 -13.022 2.324 1.00 57.41 399 SER A C 1
ATOM 2997 O O . SER A 1 399 ? -37.422 -12.033 1.767 1.00 57.41 399 SER A O 1
ATOM 2999 N N . LEU A 1 400 ? -36.652 -13.030 3.625 1.00 64.94 400 LEU A N 1
ATOM 3000 C CA . LEU A 1 400 ? -36.636 -11.781 4.376 1.00 64.94 400 LEU A CA 1
ATOM 3001 C C . LEU A 1 400 ? -35.426 -10.969 3.899 1.00 64.94 400 LEU A C 1
ATOM 3003 O O . LEU A 1 400 ? -34.331 -11.503 3.756 1.00 64.94 400 LEU A O 1
ATOM 3007 N N . ASP A 1 401 ? -35.620 -9.674 3.685 1.00 80.31 401 ASP A N 1
ATOM 3008 C CA . ASP A 1 401 ? -34.605 -8.711 3.238 1.00 80.31 401 ASP A CA 1
ATOM 3009 C C . ASP A 1 401 ? -33.536 -8.408 4.301 1.00 80.31 401 ASP A C 1
ATOM 3011 O O . ASP A 1 401 ? -32.820 -7.424 4.182 1.00 80.31 401 ASP A O 1
ATOM 3015 N N . ASN A 1 402 ? -33.445 -9.199 5.372 1.00 83.38 402 ASN A N 1
ATOM 3016 C CA . ASN A 1 402 ? -32.608 -8.906 6.531 1.00 83.38 402 ASN A CA 1
ATOM 3017 C C . ASN A 1 402 ? -31.363 -9.786 6.507 1.00 83.38 402 ASN A C 1
ATOM 3019 O O . ASN A 1 402 ? -31.470 -10.998 6.351 1.00 83.38 402 ASN A O 1
ATOM 3023 N N . VAL A 1 403 ? -30.203 -9.181 6.739 1.00 83.88 403 VAL A N 1
ATOM 3024 C CA . VAL A 1 403 ? -28.918 -9.879 6.825 1.00 83.88 403 VAL A CA 1
ATOM 3025 C C . VAL A 1 403 ? -28.330 -9.664 8.202 1.00 83.88 403 VAL A C 1
ATOM 3027 O O . VAL A 1 403 ? -28.273 -8.532 8.689 1.00 83.88 403 VAL A O 1
ATOM 3030 N N . PHE A 1 404 ? -27.902 -10.752 8.832 1.00 86.19 404 PHE A N 1
ATOM 3031 C CA . PHE A 1 404 ? -27.270 -10.718 10.142 1.00 86.19 404 PHE A CA 1
ATOM 3032 C C . PHE A 1 404 ? -25.799 -11.087 10.013 1.00 86.19 404 PHE A C 1
ATOM 3034 O O . PHE A 1 404 ? -25.469 -12.183 9.558 1.00 86.19 404 PHE A O 1
ATOM 3041 N N . ILE A 1 405 ? -24.931 -10.163 10.420 1.00 81.62 405 ILE A N 1
ATOM 3042 C CA . ILE A 1 405 ? -23.478 -10.330 10.406 1.00 81.62 405 ILE A CA 1
ATOM 3043 C C . ILE A 1 405 ? -22.999 -10.366 11.851 1.00 81.62 405 ILE A C 1
ATOM 3045 O O . ILE A 1 405 ? -23.116 -9.374 12.576 1.00 81.62 405 ILE A O 1
ATOM 3049 N N . ALA A 1 406 ? -22.498 -11.521 12.280 1.00 83.38 406 ALA A N 1
ATOM 3050 C CA . ALA A 1 406 ? -21.832 -11.646 13.566 1.00 83.38 406 ALA A CA 1
ATOM 3051 C C . ALA A 1 406 ? -20.387 -11.151 13.440 1.00 83.38 406 ALA A C 1
ATOM 3053 O O . ALA A 1 406 ? -19.713 -11.412 12.447 1.00 83.38 406 ALA A O 1
ATOM 3054 N N . LEU A 1 407 ? -19.932 -10.419 14.447 1.00 77.12 407 LEU A N 1
ATOM 3055 C CA . LEU A 1 407 ? -18.582 -9.892 14.547 1.00 77.12 407 LEU A CA 1
ATOM 3056 C C . LEU A 1 407 ? -18.009 -10.339 15.882 1.00 77.12 407 LEU A C 1
ATOM 3058 O O . LEU A 1 407 ? -18.661 -10.142 16.907 1.00 77.12 407 LEU A O 1
ATOM 3062 N N . PHE A 1 408 ? -16.789 -10.867 15.880 1.00 75.81 408 PHE A N 1
ATOM 3063 C CA . PHE A 1 408 ? -16.029 -11.070 17.110 1.00 75.81 408 PHE A CA 1
ATOM 3064 C C . PHE A 1 408 ? -14.660 -10.418 17.003 1.00 75.81 408 PHE A C 1
ATOM 3066 O O . PHE A 1 408 ? -14.006 -10.470 15.954 1.00 75.81 408 PHE A O 1
ATOM 3073 N N . GLN A 1 409 ? -14.239 -9.817 18.107 1.00 70.44 409 GLN A N 1
ATOM 3074 C CA . GLN A 1 409 ? -12.920 -9.238 18.275 1.00 70.44 409 GLN A CA 1
ATOM 3075 C C . GLN A 1 409 ? -12.129 -10.127 19.226 1.00 70.44 409 GLN A C 1
ATOM 3077 O O . GLN A 1 409 ? -12.560 -10.400 20.349 1.00 70.44 409 GLN A O 1
ATOM 3082 N N . VAL A 1 410 ? -10.983 -10.594 18.738 1.00 61.28 410 VAL A N 1
ATOM 3083 C CA . VAL A 1 410 ? -10.026 -11.345 19.545 1.00 61.28 410 VAL A CA 1
ATOM 3084 C C . VAL A 1 410 ? -9.458 -10.396 20.597 1.00 61.28 410 VAL A C 1
ATOM 3086 O O . VAL A 1 410 ? -9.148 -9.245 20.296 1.00 61.28 410 VAL A O 1
ATOM 3089 N N . ASP A 1 411 ? -9.350 -10.874 21.833 1.00 59.69 411 ASP A N 1
ATOM 3090 C CA . ASP A 1 411 ? -8.663 -10.142 22.895 1.00 59.69 411 ASP A CA 1
ATOM 3091 C C . ASP A 1 411 ? -7.180 -9.968 22.534 1.00 59.69 411 ASP A C 1
ATOM 3093 O O . ASP A 1 411 ? -6.531 -10.920 22.099 1.00 59.69 411 ASP A O 1
ATOM 3097 N N . GLU A 1 412 ? -6.635 -8.768 22.732 1.00 52.53 412 GLU A N 1
ATOM 3098 C CA . GLU A 1 412 ? -5.250 -8.423 22.367 1.00 52.53 412 GLU A CA 1
ATOM 3099 C C . GLU A 1 412 ? -4.203 -9.326 23.040 1.00 52.53 412 GLU A C 1
ATOM 3101 O O . GLU A 1 412 ? -3.115 -9.530 22.507 1.00 52.53 412 GLU A O 1
ATOM 3106 N N . LEU A 1 413 ? -4.536 -9.918 24.191 1.00 47.66 413 LEU A N 1
ATOM 3107 C CA . LEU A 1 413 ? -3.673 -10.834 24.938 1.00 47.66 413 LEU A CA 1
ATOM 3108 C C . LEU A 1 413 ? -4.024 -12.308 24.679 1.00 47.66 413 LEU A C 1
ATOM 3110 O O . LEU A 1 413 ? -3.646 -13.176 25.469 1.00 47.66 413 LEU A O 1
ATOM 3114 N N . ALA A 1 414 ? -4.767 -12.593 23.602 1.00 51.34 414 ALA A N 1
ATOM 3115 C CA . ALA A 1 414 ? -5.255 -13.918 23.221 1.00 51.34 414 ALA A CA 1
ATOM 3116 C C . ALA A 1 414 ? -6.020 -14.638 24.347 1.00 51.34 414 ALA A C 1
ATOM 3118 O O . ALA A 1 414 ? -6.024 -15.871 24.433 1.00 51.34 414 ALA A O 1
ATOM 3119 N N . LYS A 1 415 ? -6.677 -13.881 25.235 1.00 52.78 415 LYS A N 1
ATOM 3120 C CA . LYS A 1 415 ? -7.500 -14.472 26.292 1.00 52.78 415 LYS A CA 1
ATOM 3121 C C . LYS A 1 415 ? -8.724 -15.166 25.682 1.00 52.78 415 LYS A C 1
ATOM 3123 O O . LYS A 1 415 ? -9.236 -14.726 24.653 1.00 52.78 415 LYS A O 1
ATOM 3128 N N . PRO A 1 416 ? -9.264 -16.204 26.346 1.00 54.00 416 PRO A N 1
ATOM 3129 C CA . PRO A 1 416 ? -10.443 -16.936 25.874 1.00 54.00 416 PRO A CA 1
ATOM 3130 C C . PRO A 1 416 ? -11.755 -16.127 25.940 1.00 54.00 416 PRO A C 1
ATOM 3132 O O . PRO A 1 416 ? -12.830 -16.689 25.755 1.00 54.00 416 PRO A O 1
ATOM 3135 N N . PHE A 1 417 ? -11.695 -14.824 26.223 1.00 62.91 417 PHE A N 1
ATOM 3136 C CA . PHE A 1 417 ? -12.851 -13.940 26.263 1.00 62.91 417 PHE A CA 1
ATOM 3137 C C . PHE A 1 417 ? -12.861 -13.061 25.015 1.00 62.91 417 PHE A C 1
ATOM 3139 O O . PHE A 1 417 ? -12.096 -12.107 24.926 1.00 62.91 417 PHE A O 1
ATOM 3146 N N . TRP A 1 418 ? -13.697 -13.396 24.034 1.00 68.69 418 TRP A N 1
ATOM 3147 C CA . TRP A 1 418 ? -13.821 -12.616 22.802 1.00 68.69 418 TRP A CA 1
ATOM 3148 C C . TRP A 1 418 ? -15.102 -11.806 22.839 1.00 68.69 418 TRP A C 1
ATOM 3150 O O . TRP A 1 418 ? -16.199 -12.362 22.938 1.00 68.69 418 TRP A O 1
ATOM 3160 N N . ALA A 1 419 ? -14.966 -10.485 22.752 1.00 73.88 419 ALA A N 1
ATOM 3161 C CA . ALA A 1 419 ? -16.126 -9.627 22.602 1.00 73.88 419 ALA A CA 1
ATOM 3162 C C . ALA A 1 419 ? -16.810 -9.958 21.270 1.00 73.88 419 ALA A C 1
ATOM 3164 O O . ALA A 1 419 ? -16.146 -10.156 20.251 1.00 73.88 419 ALA A O 1
ATOM 3165 N N . GLY A 1 420 ? -18.139 -10.023 21.282 1.00 81.94 420 GLY A N 1
ATOM 3166 C CA . GLY A 1 420 ? -18.941 -10.361 20.114 1.00 81.94 420 GLY A CA 1
ATOM 3167 C C . GLY A 1 420 ? -20.170 -9.474 19.993 1.00 81.94 420 GLY A C 1
ATOM 3168 O O . GLY A 1 420 ? -20.710 -9.003 20.994 1.00 81.94 420 GLY A O 1
ATOM 3169 N N . ASN A 1 421 ? -20.626 -9.250 18.764 1.00 85.88 421 ASN A N 1
ATOM 3170 C CA . ASN A 1 421 ? -21.847 -8.505 18.481 1.00 85.88 421 ASN A CA 1
ATOM 3171 C C . ASN A 1 421 ? -22.497 -8.992 17.185 1.00 85.88 421 ASN A C 1
ATOM 3173 O O . ASN A 1 421 ? -21.848 -9.577 16.324 1.00 85.88 421 ASN A O 1
ATOM 3177 N N . LEU A 1 422 ? -23.792 -8.733 17.039 1.00 88.81 422 LEU A N 1
ATOM 3178 C CA . LEU A 1 422 ? -24.570 -9.097 15.863 1.00 88.81 422 LEU A CA 1
ATOM 3179 C C . LEU A 1 422 ? -25.152 -7.833 15.236 1.00 88.81 422 LEU A C 1
ATOM 3181 O O . LEU A 1 422 ? -25.910 -7.091 15.867 1.00 88.81 422 LEU A O 1
ATOM 3185 N N . LYS A 1 423 ? -24.786 -7.583 13.983 1.00 90.44 423 LYS A N 1
ATOM 3186 C CA . LYS A 1 423 ? -25.209 -6.423 13.204 1.00 90.44 423 LYS A CA 1
ATOM 3187 C C . LYS A 1 423 ? -26.323 -6.823 12.255 1.00 90.44 423 LYS A C 1
ATOM 3189 O O . LYS A 1 423 ? -26.249 -7.867 11.612 1.00 90.44 423 LYS A O 1
ATOM 3194 N N . LYS A 1 424 ? -27.353 -5.983 12.161 1.00 91.75 424 LYS A N 1
ATOM 3195 C CA . LYS A 1 424 ? -28.482 -6.194 11.253 1.00 91.75 424 LYS A CA 1
ATOM 3196 C C . LYS A 1 424 ? -28.420 -5.191 10.106 1.00 91.75 424 LYS A C 1
ATOM 3198 O O . LYS A 1 424 ? -28.493 -3.989 10.352 1.00 91.75 424 LYS A O 1
ATOM 3203 N N . LEU A 1 425 ? -28.347 -5.690 8.881 1.00 92.94 425 LEU A N 1
ATOM 3204 C CA . LEU A 1 425 ? -28.388 -4.931 7.631 1.00 92.94 425 LEU A CA 1
ATOM 3205 C C . LEU A 1 425 ? -29.572 -5.389 6.777 1.00 92.94 425 LEU A C 1
ATOM 3207 O O . LEU A 1 425 ? -30.279 -6.336 7.144 1.00 92.94 425 LEU A O 1
ATOM 3211 N N . LYS A 1 426 ? -29.790 -4.718 5.645 1.00 91.25 426 LYS A N 1
ATOM 3212 C CA . LYS A 1 426 ? -30.794 -5.129 4.664 1.00 91.25 426 LYS A CA 1
ATOM 3213 C C . LYS A 1 426 ? -30.216 -5.339 3.278 1.00 91.25 426 LYS A C 1
ATOM 3215 O O . LYS A 1 426 ? -29.242 -4.695 2.927 1.00 91.25 426 LYS A O 1
ATOM 3220 N N . ILE A 1 427 ? -30.838 -6.214 2.501 1.00 88.06 427 ILE A N 1
ATOM 3221 C CA . ILE A 1 427 ? -30.554 -6.370 1.074 1.00 88.06 427 ILE A CA 1
ATOM 3222 C C . ILE A 1 427 ? -31.411 -5.360 0.310 1.00 88.06 427 ILE A C 1
ATOM 3224 O O . ILE A 1 427 ? -32.635 -5.401 0.430 1.00 88.06 427 ILE A O 1
ATOM 3228 N N . LEU A 1 428 ? -30.778 -4.480 -0.465 1.00 89.12 428 LEU A N 1
ATOM 3229 C CA . LEU A 1 428 ? -31.436 -3.580 -1.413 1.00 89.12 428 LEU A CA 1
ATOM 3230 C C . LEU A 1 428 ? -30.897 -3.819 -2.829 1.00 89.12 428 LEU A C 1
ATOM 3232 O O . LEU A 1 428 ? -29.857 -4.448 -3.012 1.00 89.12 428 LEU A O 1
ATOM 3236 N N . GLU A 1 429 ? -31.635 -3.337 -3.824 1.00 86.88 429 GLU A N 1
ATOM 3237 C CA . GLU A 1 429 ? -31.275 -3.413 -5.239 1.00 86.88 429 GLU A CA 1
ATOM 3238 C C . GLU A 1 429 ? -31.359 -2.012 -5.855 1.00 86.88 429 GLU A C 1
ATOM 3240 O O . GLU A 1 429 ? -32.341 -1.295 -5.636 1.00 86.88 429 GLU A O 1
ATOM 3245 N N . ASP A 1 430 ? -30.335 -1.629 -6.616 1.00 82.75 430 ASP A N 1
ATOM 3246 C CA . ASP A 1 430 ? -30.294 -0.411 -7.425 1.00 82.75 430 ASP A CA 1
ATOM 3247 C C . ASP A 1 430 ? -29.981 -0.729 -8.904 1.00 82.75 430 ASP A C 1
ATOM 3249 O O . ASP A 1 430 ? -30.061 -1.873 -9.350 1.00 82.75 430 ASP A O 1
ATOM 3253 N N . ALA A 1 431 ? -29.646 0.292 -9.700 1.00 79.19 431 ALA A N 1
ATOM 3254 C CA . ALA A 1 431 ? -29.299 0.114 -11.111 1.00 79.19 431 ALA A CA 1
ATOM 3255 C C . ALA A 1 431 ? -27.985 -0.665 -11.342 1.00 79.19 431 ALA A C 1
ATOM 3257 O O . ALA A 1 431 ? -27.761 -1.143 -12.456 1.00 79.19 431 ALA A O 1
ATOM 3258 N N . ASN A 1 432 ? -27.129 -0.779 -10.323 1.00 74.00 432 ASN A N 1
ATOM 3259 C CA . AS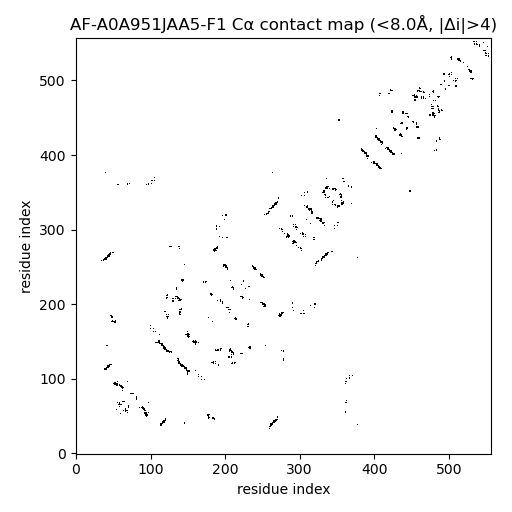N A 1 432 ? -25.820 -1.427 -10.374 1.00 74.00 432 ASN A CA 1
ATOM 3260 C C . ASN A 1 432 ? -25.848 -2.856 -9.806 1.00 74.00 432 ASN A C 1
ATOM 3262 O O . ASN A 1 432 ? -24.936 -3.636 -10.083 1.00 74.00 432 ASN A O 1
ATOM 3266 N N . GLY A 1 433 ? -26.896 -3.225 -9.065 1.00 79.31 433 GLY A N 1
ATOM 3267 C CA . GLY A 1 433 ? -27.150 -4.591 -8.617 1.00 79.31 433 GLY A CA 1
ATOM 3268 C C . GLY A 1 433 ? -27.658 -4.666 -7.181 1.00 79.31 433 GLY A C 1
ATOM 3269 O O . GLY A 1 433 ? -28.276 -3.743 -6.661 1.00 79.31 433 GLY A O 1
ATOM 3270 N N . ILE A 1 434 ? -27.415 -5.811 -6.542 1.00 83.19 434 ILE A N 1
ATOM 3271 C CA . ILE A 1 434 ? -27.821 -6.081 -5.160 1.00 83.19 434 ILE A CA 1
ATOM 3272 C C . ILE A 1 434 ? -26.689 -5.682 -4.211 1.00 83.19 434 ILE A C 1
ATOM 3274 O O . ILE A 1 434 ? -25.551 -6.110 -4.400 1.00 83.19 434 ILE A O 1
ATOM 3278 N N . TYR A 1 435 ? -27.006 -4.938 -3.153 1.00 84.00 435 TYR A N 1
ATOM 3279 C CA . TYR A 1 435 ? -26.045 -4.514 -2.135 1.00 84.00 435 TYR A CA 1
ATOM 3280 C C . TYR A 1 435 ? -26.633 -4.599 -0.721 1.00 84.00 435 TYR A C 1
ATOM 3282 O O . TYR A 1 435 ? -27.851 -4.654 -0.521 1.00 84.00 435 TYR A O 1
ATOM 3290 N N . LEU A 1 436 ? -25.756 -4.637 0.288 1.00 88.19 436 LEU A N 1
ATOM 3291 C CA . LEU A 1 436 ? -26.169 -4.535 1.686 1.00 88.19 436 LEU A CA 1
ATOM 3292 C C . LEU A 1 436 ? -26.254 -3.068 2.085 1.00 88.19 436 LEU A C 1
ATOM 3294 O O . LEU A 1 436 ? -25.277 -2.336 1.957 1.00 88.19 436 LEU A O 1
ATOM 3298 N N . ALA A 1 437 ? -27.404 -2.666 2.606 1.00 91.75 437 ALA A N 1
ATOM 3299 C CA . ALA A 1 437 ? -27.704 -1.301 2.980 1.00 91.75 437 ALA A CA 1
ATOM 3300 C C . ALA A 1 437 ? -27.810 -1.118 4.496 1.00 91.75 437 ALA A C 1
ATOM 3302 O O . ALA A 1 437 ? -28.263 -2.010 5.231 1.00 91.75 437 ALA A O 1
ATOM 3303 N N . ASP A 1 438 ? -27.416 0.069 4.951 1.00 93.75 438 ASP A N 1
ATOM 3304 C CA . ASP A 1 438 ? -27.597 0.533 6.321 1.00 93.75 438 ASP A CA 1
ATOM 3305 C C . ASP A 1 438 ? -29.038 1.056 6.532 1.00 93.75 438 ASP A C 1
ATOM 3307 O O . ASP A 1 438 ? -29.908 0.918 5.664 1.00 93.75 438 ASP A O 1
ATOM 3311 N N . VAL A 1 439 ? -29.340 1.620 7.707 1.00 94.00 439 VAL A N 1
ATOM 3312 C CA . VAL A 1 439 ? -30.683 2.159 8.006 1.00 94.00 439 VAL A CA 1
ATOM 3313 C C . VAL A 1 439 ? -31.083 3.352 7.122 1.00 94.00 439 VAL A C 1
ATOM 3315 O O . VAL A 1 439 ? -32.271 3.648 7.007 1.00 94.00 439 VAL A O 1
ATOM 3318 N N . ASN A 1 440 ? -30.114 4.033 6.507 1.00 90.81 440 ASN A N 1
ATOM 3319 C CA . ASN A 1 440 ? -30.318 5.191 5.638 1.00 90.81 440 ASN A CA 1
ATOM 3320 C C . ASN A 1 440 ? -30.422 4.801 4.154 1.00 90.81 440 ASN A C 1
ATOM 3322 O O . ASN A 1 440 ? -30.746 5.654 3.335 1.00 90.81 440 ASN A O 1
ATOM 3326 N N . GLY A 1 441 ? -30.199 3.527 3.811 1.00 89.38 441 GLY A N 1
ATOM 3327 C CA . GLY A 1 44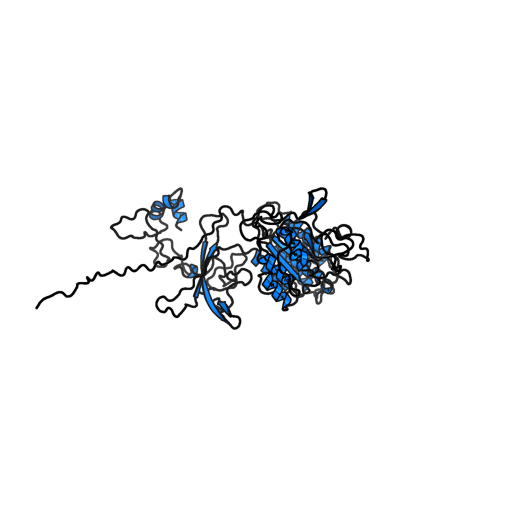1 ? -30.189 3.041 2.427 1.00 89.38 441 GLY A CA 1
ATOM 3328 C C . GLY A 1 441 ? -28.819 3.124 1.745 1.00 89.38 441 GLY A C 1
ATOM 3329 O O . GLY A 1 441 ? -28.713 2.752 0.577 1.00 89.38 441 GLY A O 1
ATOM 3330 N N . GLU A 1 442 ? -27.789 3.562 2.473 1.00 88.44 442 GLU A N 1
ATOM 3331 C CA . GLU A 1 442 ? -26.413 3.683 1.987 1.00 88.44 442 GLU A CA 1
ATOM 3332 C C . GLU A 1 442 ? -25.705 2.326 1.994 1.00 88.44 442 GLU A C 1
ATOM 3334 O O . GLU A 1 442 ? -26.026 1.457 2.813 1.00 88.44 442 GLU A O 1
ATOM 3339 N N . ALA A 1 443 ? -24.714 2.146 1.116 1.00 87.94 443 ALA A N 1
ATOM 3340 C CA . ALA A 1 443 ? -23.909 0.929 1.070 1.00 87.94 443 ALA A CA 1
ATOM 3341 C C . ALA A 1 443 ? -23.209 0.682 2.419 1.00 87.94 443 ALA A C 1
ATOM 3343 O O . ALA A 1 443 ? -22.378 1.460 2.894 1.00 87.94 443 ALA A O 1
ATOM 3344 N N . ALA A 1 444 ? -23.562 -0.428 3.062 1.00 87.94 444 ALA A N 1
ATOM 3345 C CA . ALA A 1 444 ? -23.105 -0.762 4.403 1.00 87.94 444 ALA A CA 1
ATOM 3346 C C . ALA A 1 444 ? -21.791 -1.538 4.425 1.00 87.94 444 ALA A C 1
ATOM 3348 O O . ALA A 1 444 ? -21.242 -1.709 5.508 1.00 87.94 444 ALA A O 1
ATOM 3349 N N . ILE A 1 445 ? -21.307 -2.031 3.284 1.00 84.31 445 ILE A N 1
ATOM 3350 C CA . ILE A 1 445 ? -20.078 -2.821 3.171 1.00 84.31 445 ILE A CA 1
ATOM 3351 C C . ILE A 1 445 ? -19.026 -2.009 2.421 1.00 84.31 445 ILE A C 1
ATOM 3353 O O . ILE A 1 445 ? -19.336 -1.369 1.421 1.00 84.31 445 ILE A O 1
ATOM 3357 N N . SER A 1 446 ? -17.798 -2.034 2.930 1.00 75.50 446 SER A N 1
ATOM 3358 C CA . SER A 1 446 ? -16.628 -1.444 2.292 1.00 75.50 446 SER A CA 1
ATOM 3359 C C . SER A 1 446 ? -16.232 -2.280 1.086 1.00 75.50 446 SER A C 1
ATOM 3361 O O . SER A 1 446 ? -16.060 -3.497 1.197 1.00 75.50 446 SER A O 1
ATOM 3363 N N . GLU A 1 447 ? -16.052 -1.623 -0.053 1.00 63.62 447 GLU A N 1
ATOM 3364 C CA . GLU A 1 447 ? -15.523 -2.259 -1.259 1.00 63.62 447 GLU A CA 1
ATOM 3365 C C . GLU A 1 447 ? -14.036 -2.620 -1.122 1.00 63.62 447 GLU A C 1
ATOM 3367 O O . GLU A 1 447 ? -13.570 -3.505 -1.836 1.00 63.62 447 GLU A O 1
ATOM 3372 N N . THR A 1 448 ? -13.313 -2.000 -0.177 1.00 53.28 448 THR A N 1
ATOM 3373 C CA . THR A 1 448 ? -11.886 -2.255 0.064 1.00 53.28 448 THR A CA 1
ATOM 3374 C C . THR A 1 448 ? -11.639 -3.587 0.772 1.00 53.28 448 THR A C 1
ATOM 3376 O O . THR A 1 448 ? -10.758 -4.357 0.399 1.00 53.28 448 THR A O 1
ATOM 3379 N N . ASP A 1 449 ? -12.389 -3.860 1.841 1.00 57.25 449 ASP A N 1
ATOM 3380 C CA . ASP A 1 449 ? -12.098 -4.980 2.747 1.00 57.25 449 ASP A CA 1
ATOM 3381 C C . ASP A 1 449 ? -13.272 -5.945 2.946 1.00 57.25 449 ASP A C 1
ATOM 3383 O O . ASP A 1 449 ? -13.146 -6.937 3.668 1.00 57.25 449 ASP A O 1
ATOM 3387 N N . GLY A 1 450 ? -14.420 -5.674 2.317 1.00 71.56 450 GLY A N 1
ATOM 3388 C CA . GLY A 1 450 ? -15.612 -6.513 2.402 1.00 71.56 450 GLY A CA 1
ATOM 3389 C C . GLY A 1 450 ? -16.285 -6.521 3.778 1.00 71.56 450 GLY A C 1
ATOM 3390 O O . GLY A 1 450 ? -17.138 -7.372 4.036 1.00 71.56 450 GLY A O 1
ATOM 3391 N N . ARG A 1 451 ? -15.930 -5.601 4.684 1.00 76.56 451 ARG A N 1
ATOM 3392 C CA . ARG A 1 451 ? -16.496 -5.499 6.041 1.00 76.56 451 ARG A CA 1
ATOM 3393 C C . ARG A 1 451 ? -17.436 -4.305 6.155 1.00 76.56 451 ARG A C 1
ATOM 3395 O O . ARG A 1 451 ? -17.467 -3.423 5.308 1.00 76.56 451 ARG A O 1
ATOM 3402 N N . ILE A 1 452 ? -18.207 -4.246 7.239 1.00 85.31 452 ILE A N 1
ATOM 3403 C CA . ILE A 1 452 ? -19.185 -3.168 7.459 1.00 85.31 452 ILE A CA 1
ATOM 3404 C C . ILE A 1 452 ? -18.484 -1.801 7.501 1.00 85.31 452 ILE A C 1
ATOM 3406 O O . ILE A 1 452 ? -17.531 -1.640 8.247 1.00 85.31 452 ILE A O 1
ATOM 3410 N N . ASN A 1 453 ? -18.931 -0.797 6.752 1.00 83.25 453 ASN A N 1
ATOM 3411 C CA . ASN A 1 453 ? -18.360 0.554 6.795 1.00 83.25 453 ASN A CA 1
ATOM 3412 C C . ASN A 1 453 ? -18.400 1.137 8.220 1.00 83.25 453 ASN A C 1
ATOM 3414 O O . ASN A 1 453 ? -19.388 0.971 8.935 1.00 83.25 453 ASN A O 1
ATOM 3418 N N . TYR A 1 454 ? -17.348 1.850 8.643 1.00 83.50 454 TYR A N 1
ATOM 3419 C CA . TYR A 1 454 ? -17.336 2.543 9.945 1.00 83.50 454 TYR A CA 1
ATOM 3420 C C . TYR A 1 454 ? -18.466 3.579 10.064 1.00 83.50 454 TYR A C 1
ATOM 3422 O O . TYR A 1 454 ? -19.021 3.781 11.143 1.00 83.50 454 TYR A O 1
ATOM 3430 N N . GLU A 1 455 ? -18.863 4.168 8.935 1.00 88.44 455 GLU A N 1
ATOM 3431 C CA . GLU A 1 455 ? -19.952 5.142 8.831 1.00 88.44 455 GLU A CA 1
ATOM 3432 C C . GLU A 1 455 ? -21.355 4.513 8.733 1.00 88.44 455 GLU A C 1
ATOM 3434 O O . GLU A 1 455 ? -22.361 5.234 8.748 1.00 88.44 455 GLU A O 1
ATOM 3439 N N . ALA A 1 456 ? -21.464 3.182 8.652 1.00 92.25 456 ALA A N 1
ATOM 3440 C CA . ALA A 1 456 ? -22.755 2.508 8.564 1.00 92.25 456 ALA A CA 1
ATOM 3441 C C . ALA A 1 456 ? -23.513 2.584 9.899 1.00 92.25 456 ALA A C 1
ATOM 3443 O O . ALA A 1 456 ? -22.952 2.351 10.975 1.00 92.25 456 ALA A O 1
ATOM 3444 N N . LEU A 1 457 ? -24.818 2.867 9.833 1.00 95.69 457 LEU A N 1
ATOM 3445 C CA . LEU A 1 457 ? -25.722 2.734 10.978 1.00 95.69 457 LEU A CA 1
ATOM 3446 C C . LEU A 1 457 ? -26.603 1.495 10.805 1.00 95.69 457 LEU A C 1
ATOM 3448 O O . LEU A 1 457 ? -27.496 1.465 9.956 1.00 95.69 457 LEU A O 1
ATOM 3452 N N . THR A 1 458 ? -26.364 0.466 11.616 1.00 94.25 458 THR A N 1
ATOM 3453 C CA . THR A 1 458 ? -27.063 -0.820 11.486 1.00 94.25 458 THR A CA 1
ATOM 3454 C C . THR A 1 458 ? -28.473 -0.770 12.093 1.00 94.25 458 THR A C 1
ATOM 3456 O O . THR A 1 458 ? -28.756 -0.008 13.017 1.00 94.25 458 THR A O 1
ATOM 3459 N N . TYR A 1 459 ? -29.397 -1.605 11.602 1.00 93.31 459 TYR A N 1
ATOM 3460 C CA . TYR A 1 459 ? -30.839 -1.534 11.914 1.00 93.31 459 TYR A CA 1
ATOM 3461 C C . TYR A 1 459 ? -31.202 -1.809 13.380 1.00 93.31 459 TYR A C 1
ATOM 3463 O O . TYR A 1 459 ? -32.332 -1.553 13.806 1.00 93.31 459 TYR A O 1
ATOM 3471 N N . TRP A 1 460 ? -30.292 -2.393 14.157 1.00 93.44 460 TRP A N 1
ATOM 3472 C CA . TRP A 1 460 ? -30.509 -2.626 15.585 1.00 93.44 460 TRP A CA 1
ATOM 3473 C C . TRP A 1 460 ? -29.951 -1.531 16.484 1.00 93.44 460 TRP A C 1
ATOM 3475 O O . TRP A 1 460 ? -30.244 -1.531 17.681 1.00 93.44 460 TRP A O 1
ATOM 3485 N N . THR A 1 461 ? -29.289 -0.551 15.886 1.00 94.69 461 THR A N 1
ATOM 3486 C CA . THR A 1 461 ? -28.660 0.565 16.569 1.00 94.69 461 THR A CA 1
ATOM 3487 C C . THR A 1 461 ? -29.565 1.792 16.592 1.00 94.69 461 THR A C 1
ATOM 3489 O O . THR A 1 461 ? -30.163 2.192 15.597 1.00 94.69 461 THR A O 1
ATOM 3492 N N . VAL A 1 462 ? -29.625 2.431 17.751 1.00 93.06 462 VAL A N 1
ATOM 3493 C CA . VAL A 1 462 ? -30.145 3.772 17.981 1.00 93.06 462 VAL A CA 1
ATOM 3494 C C . VAL A 1 462 ? -28.938 4.705 18.049 1.00 93.06 462 VAL A C 1
ATOM 3496 O O . VAL A 1 462 ? -28.278 4.799 19.084 1.00 93.06 462 VAL A O 1
ATOM 3499 N N . GLY A 1 463 ? -28.632 5.377 16.935 1.00 90.75 463 GLY A N 1
ATOM 3500 C CA . GLY A 1 463 ? -27.406 6.174 16.787 1.00 90.75 463 GLY A CA 1
ATOM 3501 C C . GLY A 1 463 ? -27.221 7.236 17.876 1.00 90.75 463 GLY A C 1
ATOM 3502 O O . GLY A 1 463 ? -26.139 7.365 18.439 1.00 90.75 463 GLY A O 1
ATOM 3503 N N . GLY A 1 464 ? -28.297 7.932 18.259 1.00 90.12 464 GLY A N 1
ATOM 3504 C CA . GLY A 1 464 ? -28.266 8.946 19.324 1.00 90.12 464 GLY A CA 1
ATOM 3505 C C . GLY A 1 464 ? -28.054 8.401 20.744 1.00 90.12 464 GLY A C 1
ATOM 3506 O O . GLY A 1 464 ? -27.883 9.185 21.669 1.00 90.12 464 GLY A O 1
ATOM 3507 N N . SER A 1 465 ? -28.078 7.080 20.928 1.00 88.19 465 SER A N 1
ATOM 3508 C CA . SER A 1 465 ? -27.819 6.406 22.208 1.00 88.19 465 SER A CA 1
ATOM 3509 C C . SER A 1 465 ? -26.488 5.652 22.213 1.00 88.19 465 SER A C 1
ATOM 3511 O O . SER A 1 465 ? -26.239 4.846 23.108 1.00 88.19 465 SER A O 1
ATOM 3513 N N . LEU A 1 466 ? -25.649 5.860 21.197 1.00 89.56 466 LEU A N 1
ATOM 3514 C CA . LEU A 1 466 ? -24.286 5.349 21.201 1.00 89.56 466 LEU A CA 1
ATOM 3515 C C . LEU A 1 466 ? -23.402 6.214 22.110 1.00 89.56 466 LEU A C 1
ATOM 3517 O O . LEU A 1 466 ? -23.602 7.431 22.165 1.00 89.56 466 LEU A O 1
ATOM 3521 N N . PRO A 1 467 ? -22.409 5.614 22.788 1.00 84.25 467 PRO A N 1
ATOM 3522 C CA . PRO A 1 467 ? -21.387 6.388 23.479 1.00 84.25 467 PRO A CA 1
ATOM 3523 C C . PRO A 1 467 ? -20.604 7.268 22.484 1.00 84.25 467 PRO A C 1
ATOM 3525 O O . PRO A 1 467 ? -20.653 7.039 21.264 1.00 84.25 467 PRO A O 1
ATOM 3528 N N . PRO A 1 468 ? -19.860 8.276 22.971 1.00 84.81 468 PRO A N 1
ATOM 3529 C CA . PRO A 1 468 ? -18.845 8.939 22.160 1.00 84.81 468 PRO A CA 1
ATOM 3530 C C . PRO A 1 468 ? -17.921 7.907 21.489 1.00 84.81 468 PRO A C 1
ATOM 3532 O O . PRO A 1 468 ? -17.771 6.801 22.004 1.00 84.81 468 PRO A O 1
ATOM 3535 N N . PRO A 1 469 ? -17.366 8.196 20.305 1.00 82.88 469 PRO A N 1
ATOM 3536 C CA . PRO A 1 469 ? -16.277 7.406 19.735 1.00 82.88 469 PRO A CA 1
ATOM 3537 C C . PRO A 1 469 ? -15.144 7.214 20.749 1.00 82.88 469 PRO A C 1
ATOM 3539 O O . PRO A 1 469 ? -14.605 8.207 21.236 1.00 82.88 469 PRO A O 1
ATOM 3542 N N . GLU A 1 470 ? -14.823 5.966 21.090 1.00 69.38 470 GLU A N 1
ATOM 3543 C CA . GLU A 1 470 ? -13.675 5.630 21.954 1.00 69.38 470 GLU A CA 1
ATOM 3544 C C . GLU A 1 470 ? -12.549 4.962 21.156 1.00 69.38 470 GLU A C 1
ATOM 3546 O O . GLU A 1 470 ? -11.377 5.153 21.468 1.00 69.38 470 GLU A O 1
ATOM 3551 N N . GLY A 1 471 ? -12.895 4.217 20.102 1.00 62.56 471 GLY A N 1
ATOM 3552 C CA . GLY A 1 471 ? -11.925 3.687 19.145 1.00 62.56 471 GLY A CA 1
ATOM 3553 C C . GLY A 1 471 ? -11.538 4.716 18.082 1.00 62.56 471 GLY A C 1
ATOM 3554 O O . GLY A 1 471 ? -12.377 5.505 17.645 1.00 62.56 471 GLY A O 1
ATOM 3555 N N . GLU A 1 472 ? -10.290 4.646 17.612 1.00 52.94 472 GLU A N 1
ATOM 3556 C CA . GLU A 1 472 ? -9.674 5.582 16.652 1.00 52.94 472 GLU A CA 1
ATOM 3557 C C . GLU A 1 472 ? -10.476 5.763 15.345 1.00 52.94 472 GLU A C 1
ATOM 3559 O O . GLU A 1 472 ? -10.425 6.811 14.702 1.00 52.94 472 GLU A O 1
ATOM 3564 N N . PHE A 1 473 ? -11.283 4.762 14.976 1.00 67.25 473 PHE A N 1
ATOM 3565 C CA . PHE A 1 473 ? -12.063 4.734 13.732 1.00 67.25 473 PHE A CA 1
ATOM 3566 C C . PHE A 1 473 ? -13.584 4.754 13.954 1.00 67.25 473 PHE A C 1
ATOM 3568 O O . PHE A 1 473 ? -14.360 4.566 13.017 1.00 67.25 473 PHE A O 1
ATOM 3575 N N . GLU A 1 474 ? -14.053 4.949 15.188 1.00 83.38 474 GLU A N 1
ATOM 3576 C CA . GLU A 1 474 ? -15.487 5.020 15.467 1.00 83.38 474 GLU A CA 1
ATOM 3577 C C . GLU A 1 474 ? -16.083 6.365 15.031 1.00 83.38 474 GLU A C 1
ATOM 3579 O O . GLU A 1 474 ? -15.544 7.434 15.305 1.00 83.38 474 GLU A O 1
ATOM 3584 N N . VAL A 1 475 ? -17.251 6.330 14.385 1.00 85.88 475 VAL A N 1
ATOM 3585 C CA . VAL A 1 475 ? -17.938 7.542 13.919 1.00 85.88 475 VAL A CA 1
ATOM 3586 C C . VAL A 1 475 ? -19.098 7.880 14.854 1.00 85.88 475 VAL A C 1
ATOM 3588 O O . VAL A 1 475 ? -19.885 7.020 15.266 1.00 85.88 475 VAL A O 1
ATOM 3591 N N . ALA A 1 476 ? -19.223 9.158 15.216 1.00 89.25 476 ALA A N 1
ATOM 3592 C CA . ALA A 1 476 ? -20.290 9.624 16.093 1.00 89.25 476 ALA A CA 1
ATOM 3593 C C . ALA A 1 476 ? -21.672 9.276 15.509 1.00 89.25 476 ALA A C 1
ATOM 3595 O O . ALA A 1 476 ? -21.956 9.515 14.338 1.00 89.25 476 ALA A O 1
ATOM 3596 N N . GLY A 1 477 ? -22.544 8.688 16.331 1.00 89.94 477 GLY A N 1
ATOM 3597 C CA . GLY A 1 477 ? -23.883 8.278 15.900 1.00 89.94 477 GLY A CA 1
ATOM 3598 C C . GLY A 1 477 ? -23.943 7.043 14.990 1.00 89.94 477 GLY A C 1
ATOM 3599 O O . GLY A 1 477 ? -25.046 6.644 14.619 1.00 89.94 477 GLY A O 1
ATOM 3600 N N . LYS A 1 478 ? -22.807 6.411 14.671 1.00 92.56 478 LYS A N 1
ATOM 3601 C CA . LYS A 1 478 ? -22.708 5.193 13.855 1.00 92.56 478 LYS A CA 1
ATOM 3602 C C . LYS A 1 478 ? -22.085 4.063 14.673 1.00 92.56 478 LYS A C 1
ATOM 3604 O O . LYS A 1 478 ? -21.203 4.302 15.496 1.00 92.56 478 LYS A O 1
ATOM 3609 N N . ASP A 1 479 ? -22.574 2.838 14.508 1.00 91.31 479 ASP A N 1
ATOM 3610 C CA . ASP A 1 479 ? -21.980 1.668 15.163 1.00 91.31 479 ASP A CA 1
ATOM 3611 C C . ASP A 1 479 ? -20.992 0.917 14.271 1.00 91.31 479 ASP A C 1
ATOM 3613 O O . ASP A 1 479 ? -20.084 0.275 14.800 1.00 91.31 479 ASP A O 1
ATOM 3617 N N . GLY A 1 480 ? -21.165 1.002 12.947 1.00 89.50 480 GLY A N 1
ATOM 3618 C CA . GLY A 1 480 ? -20.276 0.421 11.949 1.00 89.50 480 GLY A CA 1
ATOM 3619 C C . GLY A 1 480 ? -19.840 -1.011 12.266 1.00 89.50 480 GLY A C 1
ATOM 3620 O O . GLY A 1 480 ? -20.602 -1.834 12.789 1.00 89.50 480 GLY A O 1
ATOM 3621 N N . ARG A 1 481 ? -18.570 -1.299 11.979 1.00 84.69 481 ARG A N 1
ATOM 3622 C CA . ARG A 1 481 ? -17.916 -2.575 12.308 1.00 84.69 481 ARG A CA 1
ATOM 3623 C C . ARG A 1 481 ? -17.389 -2.684 13.742 1.00 84.69 481 ARG A C 1
ATOM 3625 O O . ARG A 1 481 ? -16.754 -3.686 14.054 1.00 84.69 481 ARG A O 1
ATOM 3632 N N . SER A 1 482 ? -17.612 -1.692 14.607 1.00 84.88 482 SER A N 1
ATOM 3633 C CA . SER A 1 482 ? -17.146 -1.783 15.995 1.00 84.88 482 SER A CA 1
ATOM 3634 C C . SER A 1 482 ? -17.948 -2.850 16.739 1.00 84.88 482 SER A C 1
ATOM 3636 O O . SER A 1 482 ? -19.187 -2.819 16.767 1.00 84.88 482 SER A O 1
ATOM 3638 N N . VAL A 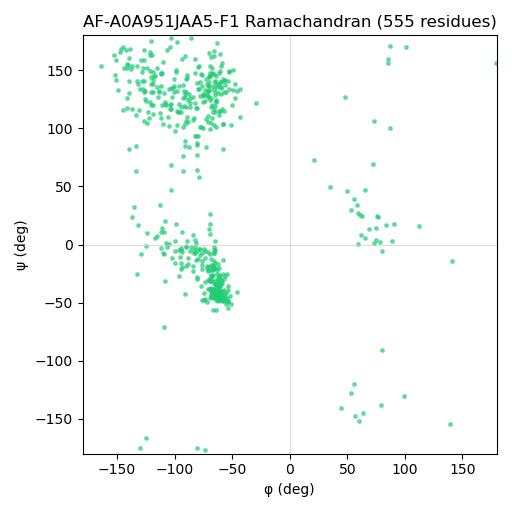1 483 ? -17.237 -3.823 17.313 1.00 83.56 483 VAL A N 1
ATOM 3639 C CA . VAL A 1 483 ? -17.844 -4.954 18.022 1.00 83.56 483 VAL A CA 1
ATOM 3640 C C . VAL A 1 483 ? -18.523 -4.468 19.296 1.00 83.56 483 VAL A C 1
ATOM 3642 O O . VAL A 1 483 ? -19.687 -4.782 19.527 1.00 83.56 483 VAL A O 1
ATOM 3645 N N . ALA A 1 484 ? -17.864 -3.614 20.074 1.00 81.56 484 ALA A N 1
ATOM 3646 C CA . ALA A 1 484 ? -18.382 -3.128 21.353 1.00 81.56 484 ALA A CA 1
ATOM 3647 C C . ALA A 1 484 ? -19.573 -2.152 21.230 1.00 81.56 484 ALA A C 1
ATOM 3649 O O . ALA A 1 484 ? -20.181 -1.775 22.232 1.00 81.56 484 ALA A O 1
ATOM 3650 N N . ARG A 1 485 ? -19.931 -1.735 20.010 1.00 87.88 485 ARG A N 1
ATOM 3651 C CA . ARG A 1 485 ? -20.829 -0.602 19.767 1.00 87.88 485 ARG A CA 1
ATOM 3652 C C . ARG A 1 485 ? -22.127 -1.048 19.099 1.00 87.88 485 ARG A C 1
ATOM 3654 O O . ARG A 1 485 ? -22.105 -1.812 18.142 1.00 87.88 485 ARG A O 1
ATOM 3661 N N . GLY A 1 486 ? -23.277 -0.549 19.551 1.00 91.31 486 GLY A N 1
ATOM 3662 C CA . GLY A 1 486 ? -24.564 -0.743 18.862 1.00 91.31 486 GLY A CA 1
ATOM 3663 C C . GLY A 1 486 ? -24.971 -2.207 18.621 1.00 91.31 486 GLY A C 1
ATOM 3664 O O . GLY A 1 486 ? -24.668 -3.099 19.414 1.00 91.31 486 GLY A O 1
ATOM 3665 N N . GLY A 1 487 ? -25.675 -2.453 17.515 1.00 91.81 487 GLY A N 1
ATOM 3666 C CA . GLY A 1 487 ? -26.097 -3.782 17.075 1.00 91.81 487 GLY A CA 1
ATOM 3667 C C . GLY A 1 487 ? -27.061 -4.469 18.043 1.00 91.81 487 GLY A C 1
ATOM 3668 O O . GLY A 1 487 ? -27.902 -3.835 18.686 1.00 91.81 487 GLY A O 1
ATOM 3669 N N . ALA A 1 488 ? -26.936 -5.790 18.151 1.00 90.19 488 ALA A N 1
ATOM 3670 C CA . ALA A 1 488 ? -27.726 -6.601 19.070 1.00 90.19 488 ALA A CA 1
ATOM 3671 C C . ALA A 1 488 ? -27.512 -6.222 20.538 1.00 90.19 488 ALA A C 1
ATOM 3673 O O . ALA A 1 488 ? -28.443 -6.385 21.323 1.00 90.19 488 ALA A O 1
ATOM 3674 N N . GLY A 1 489 ? -26.352 -5.655 20.898 1.00 86.75 489 GLY A N 1
ATOM 3675 C CA . GLY A 1 489 ? -26.095 -5.141 22.246 1.00 86.75 489 GLY A CA 1
ATOM 3676 C C . GLY A 1 489 ? -27.195 -4.187 22.719 1.00 86.75 489 GLY A C 1
ATOM 3677 O O . GLY A 1 489 ? -27.765 -4.368 23.790 1.00 86.75 489 GLY A O 1
ATOM 3678 N N . GLN A 1 490 ? -27.630 -3.264 21.856 1.00 89.38 490 GLN A N 1
ATOM 3679 C CA . GLN A 1 490 ? -28.717 -2.327 22.166 1.00 89.38 490 GLN A CA 1
ATOM 3680 C C . GLN A 1 490 ? -30.124 -2.947 22.185 1.00 89.38 490 GLN A C 1
ATOM 3682 O O . GLN A 1 490 ? -31.094 -2.269 22.531 1.00 89.38 490 GLN A O 1
ATOM 3687 N N . LYS A 1 491 ? -30.262 -4.226 21.823 1.00 88.19 491 LYS A N 1
ATOM 3688 C CA . LYS A 1 491 ? -31.503 -4.998 21.983 1.00 88.19 491 LYS A CA 1
ATOM 3689 C C . LYS A 1 491 ? -31.520 -5.835 23.261 1.00 88.19 491 LYS A C 1
ATOM 3691 O O . LYS A 1 491 ? -32.558 -6.417 23.570 1.00 88.19 491 LYS A O 1
ATOM 3696 N N . ILE A 1 492 ? -30.423 -5.866 24.019 1.00 85.62 492 ILE A N 1
ATOM 3697 C CA . ILE A 1 492 ? -30.364 -6.535 25.318 1.00 85.62 492 ILE A CA 1
ATOM 3698 C C . ILE A 1 492 ? -31.105 -5.673 26.358 1.00 85.62 492 ILE A C 1
ATOM 3700 O O . ILE A 1 492 ? -30.807 -4.479 26.487 1.00 85.62 492 ILE A O 1
ATOM 3704 N N . PRO A 1 493 ? -32.064 -6.242 27.117 1.00 84.19 493 PRO A N 1
ATOM 3705 C CA . PRO A 1 493 ? -32.732 -5.527 28.201 1.00 84.19 493 PRO A CA 1
ATOM 3706 C C . PRO A 1 493 ? -31.730 -4.919 29.187 1.00 84.19 493 PRO A C 1
ATOM 3708 O O . PRO A 1 493 ? -30.763 -5.570 29.581 1.00 84.19 493 PRO A O 1
ATOM 3711 N N . GLY A 1 494 ? -31.949 -3.657 29.556 1.00 78.56 494 GLY A N 1
ATOM 3712 C CA . GLY A 1 494 ? -31.077 -2.917 30.468 1.00 78.56 494 GLY A CA 1
ATOM 3713 C C . GLY A 1 494 ? -29.806 -2.323 29.844 1.00 78.56 494 GLY A C 1
ATOM 3714 O O . GLY A 1 494 ? -29.110 -1.578 30.524 1.00 78.56 494 GLY A O 1
ATOM 3715 N N . PHE A 1 495 ? -29.506 -2.588 28.564 1.00 82.12 495 PHE A N 1
ATOM 3716 C CA . PHE A 1 495 ? -28.307 -2.049 27.902 1.00 82.12 495 PHE A CA 1
ATOM 3717 C C . PHE A 1 495 ? -28.419 -0.552 27.570 1.00 82.12 495 PHE A C 1
ATOM 3719 O O . PHE A 1 495 ? -27.507 0.217 27.845 1.00 82.12 495 PHE A O 1
ATOM 3726 N N . LEU A 1 496 ? -29.541 -0.123 26.978 1.00 80.00 496 LEU A N 1
ATOM 3727 C CA . LEU A 1 496 ? -29.765 1.281 26.591 1.00 80.00 496 LEU A CA 1
ATOM 3728 C C . LEU A 1 496 ? -30.203 2.176 27.755 1.00 80.00 496 LEU A C 1
ATOM 3730 O O . LEU A 1 496 ? -29.995 3.386 27.733 1.00 80.00 496 LEU A O 1
ATOM 3734 N N . SER A 1 497 ? -30.868 1.591 28.746 1.00 74.81 497 SER A N 1
ATOM 3735 C CA . SER A 1 497 ? -31.404 2.310 29.895 1.00 74.81 497 SER A CA 1
ATOM 3736 C C . SER A 1 497 ? -31.300 1.428 31.131 1.00 74.81 497 SER A C 1
ATOM 3738 O O . SER A 1 497 ? -31.967 0.395 31.200 1.00 74.81 497 SER A O 1
ATOM 3740 N N . GLY A 1 498 ? -30.500 1.855 32.107 1.00 76.12 498 GLY A N 1
ATOM 3741 C CA . GLY A 1 498 ? -30.313 1.148 33.371 1.00 76.12 498 GLY A CA 1
ATOM 3742 C C . GLY A 1 498 ? -29.040 0.310 33.389 1.00 76.12 498 GLY A C 1
ATOM 3743 O O . GLY A 1 498 ? -27.957 0.816 33.112 1.00 76.12 498 GLY A O 1
ATOM 3744 N N . SER A 1 499 ? -29.175 -0.949 33.787 1.00 78.62 499 SER A N 1
ATOM 3745 C CA . SER A 1 499 ? -28.096 -1.927 33.820 1.00 78.62 499 SER A CA 1
ATOM 3746 C C . SER A 1 499 ? -28.605 -3.207 33.175 1.00 78.62 499 SER A C 1
ATOM 3748 O O . SER A 1 499 ? -29.741 -3.599 33.452 1.00 78.62 499 SER A O 1
A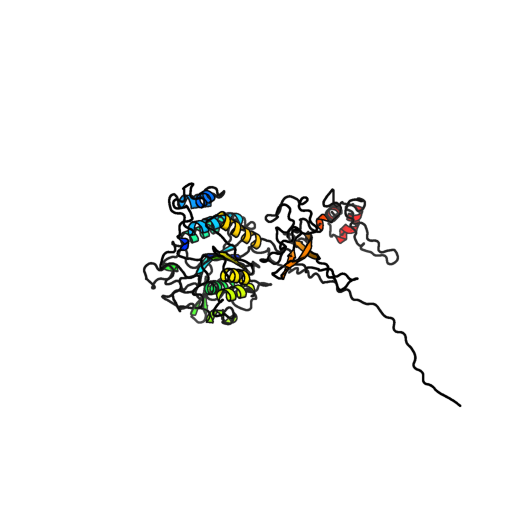TOM 3750 N N . PRO A 1 500 ? -27.791 -3.913 32.374 1.00 80.69 500 PRO A N 1
ATOM 3751 C CA . PRO A 1 500 ? -28.174 -5.224 31.874 1.00 80.69 500 PRO A CA 1
ATOM 3752 C C . PRO A 1 500 ? -28.293 -6.269 32.999 1.00 80.69 500 PRO A C 1
ATOM 3754 O O . PRO A 1 500 ? -28.674 -7.398 32.705 1.00 80.69 500 PRO A O 1
ATOM 3757 N N . GLY A 1 501 ? -28.005 -5.901 34.256 1.00 85.62 501 GLY A N 1
ATOM 3758 C CA . GLY A 1 501 ? -28.304 -6.634 35.486 1.00 85.62 501 GLY A CA 1
ATOM 3759 C C . GLY A 1 501 ? -27.264 -7.678 35.873 1.00 85.62 501 GLY A C 1
ATOM 3760 O O . GLY A 1 501 ? -26.512 -8.183 35.039 1.00 85.62 501 GLY A O 1
ATOM 3761 N N . THR A 1 502 ? -27.231 -7.983 37.169 1.00 87.25 502 THR A N 1
ATOM 3762 C CA . THR A 1 502 ? -26.359 -8.996 37.789 1.00 87.25 502 THR A CA 1
ATOM 3763 C C . THR A 1 502 ? -27.142 -10.205 38.309 1.00 87.25 502 THR A C 1
ATOM 3765 O O . THR A 1 502 ? -26.549 -11.148 38.823 1.00 87.25 502 THR A O 1
ATOM 3768 N N . SER A 1 503 ? -28.474 -10.192 38.207 1.00 87.19 503 SER A N 1
ATOM 3769 C CA . SER A 1 503 ? -29.338 -11.283 38.653 1.00 87.19 503 SER A CA 1
ATOM 3770 C C . SER A 1 503 ? -30.626 -11.337 37.840 1.00 87.19 503 SER A C 1
ATOM 3772 O O . SER A 1 503 ? -31.211 -10.302 37.529 1.00 87.19 503 SER A O 1
ATOM 3774 N N . ASN A 1 504 ? -31.135 -12.547 37.610 1.00 88.25 504 ASN A N 1
ATOM 3775 C CA . ASN A 1 504 ? -32.430 -12.789 36.967 1.00 88.25 504 ASN A CA 1
ATOM 3776 C C . ASN A 1 504 ? -33.636 -12.295 37.786 1.00 88.25 504 ASN A C 1
ATOM 3778 O O . ASN A 1 504 ? -34.766 -12.350 37.296 1.00 88.25 504 ASN A O 1
ATOM 3782 N N . LEU A 1 505 ? -33.413 -11.853 39.030 1.00 86.31 505 LEU A N 1
ATOM 3783 C CA . LEU A 1 505 ? -34.426 -11.216 39.872 1.00 86.31 505 LEU A CA 1
ATOM 3784 C C . LEU A 1 505 ? -34.701 -9.761 39.471 1.00 86.31 505 LEU A C 1
ATOM 3786 O O . LEU A 1 505 ? -35.733 -9.211 39.857 1.00 86.31 505 LEU A O 1
ATOM 3790 N N . ASP A 1 506 ? -33.808 -9.135 38.702 1.00 84.25 506 ASP A N 1
ATOM 3791 C CA . ASP A 1 506 ? -34.061 -7.821 38.125 1.00 84.25 506 ASP A CA 1
ATOM 3792 C C . ASP A 1 506 ? -34.983 -7.969 36.907 1.00 84.25 506 ASP A C 1
ATOM 3794 O O . ASP A 1 506 ? -34.569 -8.351 35.814 1.00 84.25 506 ASP A O 1
ATOM 3798 N N . GLY A 1 507 ? -36.267 -7.665 37.108 1.00 76.56 507 GLY A N 1
ATOM 3799 C CA . GLY A 1 507 ? -37.303 -7.801 36.083 1.00 76.56 507 GLY A CA 1
ATOM 3800 C C . GLY A 1 507 ? -37.159 -6.859 34.881 1.00 76.56 507 GLY A C 1
ATOM 3801 O O . GLY A 1 507 ? -37.954 -6.963 33.949 1.00 76.56 507 GLY A O 1
ATOM 3802 N N . THR A 1 508 ? -36.191 -5.938 34.897 1.00 79.69 508 THR A N 1
ATOM 3803 C CA . THR A 1 508 ? -35.904 -5.013 33.785 1.00 79.69 508 THR A CA 1
ATOM 3804 C C . THR A 1 508 ? -34.600 -5.327 33.050 1.00 79.69 508 THR A C 1
ATOM 3806 O O . THR A 1 508 ? -34.329 -4.749 31.995 1.00 79.69 508 THR A O 1
ATOM 3809 N N . ALA A 1 509 ? -33.821 -6.266 33.584 1.00 83.88 509 ALA A N 1
ATOM 3810 C CA . ALA A 1 509 ? -32.523 -6.674 33.082 1.00 83.88 509 ALA A CA 1
ATOM 3811 C C . ALA A 1 509 ? -32.586 -7.945 32.223 1.00 83.88 509 ALA A C 1
ATOM 3813 O O . ALA A 1 509 ? -33.625 -8.596 32.084 1.00 83.88 509 ALA A O 1
ATOM 3814 N N . ARG A 1 510 ? -31.443 -8.311 31.630 1.00 86.31 510 ARG A N 1
ATOM 3815 C CA . ARG A 1 510 ? -31.306 -9.575 30.901 1.00 86.31 510 ARG A CA 1
ATOM 3816 C C . ARG A 1 510 ? -31.357 -10.750 31.880 1.00 86.31 510 ARG A C 1
ATOM 3818 O O . ARG A 1 510 ? -30.818 -10.665 32.980 1.00 86.31 510 ARG A O 1
ATOM 3825 N N . GLN A 1 511 ? -31.951 -11.860 31.452 1.00 87.62 511 GLN A N 1
ATOM 3826 C CA . GLN A 1 511 ? -31.931 -13.108 32.211 1.00 87.62 511 GLN A CA 1
ATOM 3827 C C . GLN A 1 511 ? -30.910 -14.072 31.601 1.00 87.62 511 GLN A C 1
ATOM 3829 O O . GLN A 1 511 ? -30.956 -14.333 30.399 1.00 87.62 511 GLN A O 1
ATOM 3834 N N . LEU A 1 512 ? -29.998 -14.591 32.421 1.00 87.06 512 LEU A N 1
ATOM 3835 C CA . LEU A 1 512 ? -28.956 -15.538 32.023 1.00 87.06 512 LEU A CA 1
ATOM 3836 C C . LEU A 1 512 ? -29.118 -16.859 32.765 1.00 87.06 512 LEU A C 1
ATOM 3838 O O . LEU A 1 512 ? -29.510 -16.889 33.930 1.00 87.06 512 LEU A O 1
ATOM 3842 N N . PHE A 1 513 ? -28.797 -17.964 32.104 1.00 87.44 513 PHE A N 1
ATOM 3843 C CA . PHE A 1 513 ? -28.884 -19.290 32.700 1.00 87.44 513 PHE A CA 1
ATOM 3844 C C . PHE A 1 513 ? -27.696 -20.156 32.281 1.00 87.44 513 PHE A C 1
ATOM 3846 O O . PHE A 1 513 ? -27.119 -19.929 31.219 1.00 87.44 513 PHE A O 1
ATOM 3853 N N . TYR A 1 514 ? -27.356 -21.149 33.100 1.00 82.94 514 TYR A N 1
ATOM 3854 C CA . TYR A 1 514 ? -26.312 -22.133 32.823 1.00 82.94 514 TYR A CA 1
ATOM 3855 C C . TYR A 1 514 ? -26.828 -23.563 33.027 1.00 82.94 514 TYR A C 1
ATOM 3857 O O . TYR A 1 514 ? -27.830 -23.791 33.713 1.00 82.94 514 TYR A O 1
ATOM 3865 N N . ASP A 1 515 ? -26.150 -24.522 32.398 1.00 81.31 515 ASP A N 1
ATOM 3866 C CA . ASP A 1 515 ? -26.442 -25.948 32.543 1.00 81.31 515 ASP A CA 1
ATOM 3867 C C . ASP A 1 515 ? -25.653 -26.527 33.734 1.00 81.31 515 ASP A C 1
ATOM 3869 O O . ASP A 1 515 ? -24.430 -26.355 33.778 1.00 81.31 515 ASP A O 1
ATOM 3873 N N . PRO A 1 516 ? -26.299 -27.164 34.728 1.00 73.62 516 PRO A N 1
ATOM 3874 C CA . PRO A 1 516 ? -25.584 -27.805 35.827 1.00 73.62 516 PRO A CA 1
ATOM 3875 C C . PRO A 1 516 ? -24.768 -29.026 35.374 1.00 73.62 516 PRO A C 1
ATOM 3877 O O . PRO A 1 516 ? -25.196 -29.819 34.543 1.00 73.62 516 PRO A O 1
ATOM 3880 N N . GLU A 1 517 ? -23.630 -29.260 36.034 1.00 67.00 517 GLU A N 1
ATOM 3881 C CA . GLU A 1 517 ? -22.700 -30.365 35.733 1.00 67.00 517 GLU A CA 1
ATOM 3882 C C . GLU A 1 517 ? -23.320 -31.772 35.904 1.00 67.00 517 GLU A C 1
ATOM 3884 O O . GLU A 1 517 ? -22.840 -32.749 35.329 1.00 67.00 517 GLU A O 1
ATOM 3889 N N . SER A 1 518 ? -24.418 -31.900 36.662 1.00 62.56 518 SER A N 1
ATOM 3890 C CA . SER A 1 518 ? -25.159 -33.159 36.799 1.00 62.56 518 SER A CA 1
ATOM 3891 C C . SER A 1 518 ? -26.647 -32.990 36.488 1.00 62.56 518 SER A C 1
ATOM 3893 O O . SER A 1 518 ? -27.433 -32.472 37.280 1.00 62.56 518 SER A O 1
ATOM 3895 N N . VAL A 1 519 ? -27.055 -33.493 35.323 1.00 56.44 519 VAL A N 1
ATOM 3896 C CA . VAL A 1 519 ? -28.467 -33.639 34.958 1.00 56.44 519 VAL A CA 1
ATOM 3897 C C . VAL A 1 519 ? -28.981 -34.956 35.544 1.00 56.44 519 VAL A C 1
ATOM 3899 O O . VAL A 1 519 ? -28.649 -36.042 35.061 1.00 56.44 519 VAL A O 1
ATOM 3902 N N . ILE A 1 520 ? -29.804 -34.900 36.596 1.00 51.81 520 ILE A N 1
ATOM 3903 C CA . ILE A 1 520 ? -30.498 -36.096 37.094 1.00 51.81 520 ILE A CA 1
ATOM 3904 C C . ILE A 1 520 ? -31.671 -36.389 36.152 1.00 51.81 520 ILE A C 1
ATOM 3906 O O . ILE A 1 520 ? -32.729 -35.767 36.248 1.00 51.81 520 ILE A O 1
ATOM 3910 N N . ASN A 1 521 ? -31.490 -37.359 35.251 1.00 42.72 521 ASN A N 1
ATOM 3911 C CA . ASN A 1 521 ? -32.556 -37.908 34.408 1.00 42.72 521 ASN A CA 1
ATOM 3912 C C . ASN A 1 521 ? -33.768 -38.321 35.268 1.00 42.72 521 ASN A C 1
ATOM 3914 O O . ASN A 1 521 ? -33.740 -39.364 35.921 1.00 42.72 521 ASN A O 1
ATOM 3918 N N . GLY A 1 522 ? -34.834 -37.513 35.269 1.00 51.34 522 GLY A N 1
ATOM 3919 C CA . GLY A 1 522 ? -36.091 -37.829 35.961 1.00 51.34 522 GLY A CA 1
ATOM 3920 C C . GLY A 1 522 ? -36.791 -36.660 36.657 1.00 51.34 522 GLY A C 1
ATOM 3921 O O . GLY A 1 522 ? -37.974 -36.779 36.956 1.00 51.34 522 GLY A O 1
ATOM 3922 N N . ASN A 1 523 ? -36.114 -35.526 36.850 1.00 50.34 523 ASN A N 1
ATOM 3923 C CA . ASN A 1 523 ? -36.748 -34.228 37.096 1.00 50.34 523 ASN A CA 1
ATOM 3924 C C . ASN A 1 523 ? -36.336 -33.280 35.967 1.00 50.34 523 ASN A C 1
ATOM 3926 O O . ASN A 1 523 ? -35.268 -33.459 35.389 1.00 50.34 523 ASN A O 1
ATOM 3930 N N . ALA A 1 524 ? -37.216 -32.345 35.598 1.00 49.53 524 ALA A N 1
ATOM 3931 C CA . ALA A 1 524 ? -37.028 -31.452 34.456 1.00 49.53 524 ALA A CA 1
ATOM 3932 C C . ALA A 1 524 ? -35.591 -30.906 34.392 1.00 49.53 524 ALA A C 1
ATOM 3934 O O . ALA A 1 524 ? -35.055 -30.473 35.408 1.00 49.53 524 ALA A O 1
ATOM 3935 N N . THR A 1 525 ? -34.989 -30.933 33.203 1.00 53.38 525 THR A N 1
ATOM 3936 C CA . THR A 1 525 ? -33.748 -30.229 32.856 1.00 53.38 525 THR A CA 1
ATOM 3937 C C . THR A 1 525 ? -33.948 -28.733 33.106 1.00 53.38 525 THR A C 1
ATOM 3939 O O . THR A 1 525 ? -34.346 -27.990 32.209 1.00 53.38 525 THR A O 1
ATOM 3942 N N . THR A 1 526 ? -33.802 -28.291 34.352 1.00 72.31 526 THR A N 1
ATOM 3943 C CA . THR A 1 526 ? -33.968 -26.891 34.726 1.00 72.31 526 THR A CA 1
ATOM 3944 C C . THR A 1 526 ? -32.617 -26.219 34.610 1.00 72.31 526 THR A C 1
ATOM 3946 O O . THR A 1 526 ? -31.748 -26.445 35.450 1.00 72.31 526 THR A O 1
ATOM 3949 N N . LEU A 1 527 ? -32.458 -25.395 33.573 1.00 80.44 527 LEU A N 1
ATOM 3950 C CA . LEU A 1 527 ? -31.381 -24.415 33.518 1.00 80.44 527 LEU A CA 1
ATOM 3951 C C . LEU A 1 527 ? -31.356 -23.630 34.839 1.00 80.44 527 LEU A C 1
ATOM 3953 O O . LEU A 1 527 ? -32.408 -23.193 35.322 1.00 80.44 527 LEU A O 1
ATOM 3957 N N . LEU A 1 528 ? -30.175 -23.472 35.429 1.00 85.44 528 LEU A N 1
ATOM 3958 C CA . LEU A 1 528 ? -30.002 -22.728 36.673 1.00 85.44 528 LEU A CA 1
ATOM 3959 C C . LEU A 1 528 ? -29.751 -21.249 36.362 1.00 85.44 528 LEU A C 1
ATOM 3961 O O . LEU A 1 528 ? -29.102 -20.942 35.361 1.00 85.44 528 LEU A O 1
ATOM 3965 N N . PRO A 1 529 ? -30.274 -20.307 37.167 1.00 88.44 529 PRO A N 1
ATOM 3966 C CA . PRO A 1 529 ? -30.042 -18.886 36.940 1.00 88.44 529 PRO A CA 1
ATOM 3967 C C . PRO A 1 529 ? -28.556 -18.557 37.118 1.00 88.44 529 PRO A C 1
ATOM 3969 O O . PRO A 1 529 ? -27.962 -18.881 38.142 1.00 88.44 529 PRO A O 1
ATOM 3972 N N . LEU A 1 530 ? -27.966 -17.890 36.127 1.00 88.56 530 LEU A N 1
ATOM 3973 C CA . LEU A 1 530 ? -26.592 -17.405 36.178 1.00 88.56 530 LEU A CA 1
ATOM 3974 C C . LEU A 1 530 ? -26.586 -16.013 36.824 1.00 88.56 530 LEU A C 1
ATOM 3976 O O . LEU A 1 530 ? -26.640 -14.993 36.138 1.00 88.56 530 LEU A O 1
ATOM 3980 N N . ASN A 1 531 ? -26.577 -15.980 38.154 1.00 90.75 531 ASN A N 1
ATOM 3981 C CA . ASN A 1 531 ? -26.525 -14.746 38.933 1.00 90.75 531 ASN A CA 1
ATOM 3982 C C . ASN A 1 531 ? -25.091 -14.452 39.398 1.00 90.75 531 ASN A C 1
ATOM 3984 O O . ASN A 1 531 ? -24.334 -15.356 39.734 1.00 90.75 531 ASN A O 1
ATOM 3988 N N . MET A 1 532 ? -24.736 -13.176 39.534 1.00 89.06 532 MET A N 1
ATOM 3989 C CA . MET A 1 532 ? -23.485 -12.738 40.161 1.00 89.06 532 MET A CA 1
ATOM 3990 C C . MET A 1 532 ? -23.584 -12.798 41.700 1.00 89.06 532 MET A C 1
ATOM 3992 O O . MET A 1 532 ? -23.430 -11.793 42.401 1.00 89.06 532 MET A O 1
ATOM 3996 N N . ASP A 1 533 ? -23.873 -13.974 42.252 1.00 90.00 533 ASP A N 1
ATOM 3997 C CA . ASP A 1 533 ? -23.968 -14.231 43.691 1.00 90.00 533 ASP A CA 1
ATOM 3998 C C . ASP A 1 533 ? -22.979 -15.313 44.149 1.00 90.00 533 ASP A C 1
ATOM 4000 O O . ASP A 1 533 ? -22.361 -16.009 43.343 1.00 90.00 533 ASP A O 1
ATOM 4004 N N . ASP A 1 534 ? -22.766 -15.410 45.464 1.00 90.44 534 ASP A N 1
ATOM 4005 C CA . ASP A 1 534 ? -21.766 -16.329 46.023 1.00 90.44 534 ASP A CA 1
ATOM 4006 C C . ASP A 1 534 ? -22.168 -17.798 45.828 1.00 90.44 534 ASP A C 1
ATOM 4008 O O . ASP A 1 534 ? -21.301 -18.666 45.753 1.00 90.44 534 ASP A O 1
ATOM 4012 N N . THR A 1 535 ? -23.471 -18.080 45.715 1.00 89.56 535 THR A N 1
ATOM 4013 C CA . THR A 1 535 ? -23.996 -19.424 45.449 1.00 89.56 535 THR A CA 1
ATOM 4014 C C . THR A 1 535 ? -23.584 -19.880 44.055 1.00 89.56 535 THR A C 1
ATOM 4016 O O . THR A 1 535 ? -22.864 -20.864 43.923 1.00 89.56 535 THR A O 1
ATOM 4019 N N . THR A 1 536 ? -23.928 -19.100 43.033 1.00 88.88 536 THR A N 1
ATOM 4020 C CA . THR A 1 536 ? -23.589 -19.387 41.635 1.00 88.88 536 THR A CA 1
ATOM 4021 C C . THR A 1 536 ? -22.074 -19.425 41.427 1.00 88.88 536 THR A C 1
ATOM 4023 O O . THR A 1 536 ? -21.557 -20.304 40.741 1.00 88.88 536 THR A O 1
ATOM 4026 N N . ALA A 1 537 ? -21.336 -18.503 42.057 1.00 90.31 537 ALA A N 1
ATOM 4027 C CA . ALA A 1 537 ? -19.878 -18.474 41.988 1.00 90.31 537 ALA A CA 1
ATOM 4028 C C . ALA A 1 537 ? -19.225 -19.708 42.626 1.00 90.31 537 ALA A C 1
ATOM 4030 O O . ALA A 1 537 ? -18.197 -20.164 42.133 1.00 90.31 537 ALA A O 1
ATOM 4031 N N . THR A 1 538 ? -19.809 -20.256 43.695 1.00 89.69 538 THR A N 1
ATOM 4032 C CA . THR A 1 538 ? -19.343 -21.510 44.308 1.00 89.69 538 THR A CA 1
ATOM 4033 C C . THR A 1 538 ? -19.616 -22.694 43.390 1.00 89.69 538 THR A C 1
ATOM 4035 O O . THR A 1 538 ? -18.714 -23.496 43.159 1.00 89.69 538 THR A O 1
ATOM 4038 N N . ASP A 1 539 ? -20.823 -22.765 42.825 1.00 85.94 539 ASP A N 1
ATOM 4039 C CA . ASP A 1 539 ? -21.244 -23.859 41.943 1.00 85.94 539 ASP A CA 1
ATOM 4040 C C . ASP A 1 539 ? -20.382 -23.931 40.671 1.00 85.94 539 ASP A C 1
ATOM 4042 O O . ASP A 1 539 ? -20.017 -25.014 40.219 1.00 85.94 539 ASP A O 1
ATOM 4046 N N . LEU A 1 540 ? -20.003 -22.776 40.114 1.00 86.19 540 LEU A N 1
ATOM 4047 C CA . LEU A 1 540 ? -19.229 -22.685 38.874 1.00 86.19 540 LEU A CA 1
ATOM 4048 C C . LEU A 1 540 ? -17.712 -22.575 39.074 1.00 86.19 540 LEU A C 1
ATOM 4050 O O . LEU A 1 540 ? -16.983 -22.589 38.083 1.00 86.19 540 LEU A O 1
ATOM 4054 N N . GLN A 1 541 ? -17.205 -22.475 40.309 1.00 86.62 541 GLN A N 1
ATOM 4055 C CA . GLN A 1 541 ? -15.787 -22.181 40.561 1.00 86.62 541 GLN A CA 1
ATOM 4056 C C . GLN A 1 541 ? -14.847 -23.156 39.834 1.00 86.62 541 GLN A C 1
ATOM 4058 O O . GLN A 1 541 ? -13.901 -22.730 39.168 1.00 86.62 541 GLN A O 1
ATOM 4063 N N . THR A 1 542 ? -15.113 -24.460 39.950 1.00 83.94 542 THR A N 1
ATOM 4064 C CA . THR A 1 542 ? -14.295 -25.504 39.319 1.00 83.94 542 THR A CA 1
ATOM 4065 C C . THR A 1 542 ? -14.430 -25.485 37.799 1.00 83.94 542 THR A C 1
ATOM 4067 O O . THR A 1 542 ? -13.413 -25.540 37.111 1.00 83.94 542 THR A O 1
ATOM 4070 N N . ALA A 1 543 ? -15.651 -25.341 37.277 1.00 80.12 543 ALA A N 1
ATOM 4071 C CA . ALA A 1 543 ? -15.914 -25.292 35.838 1.00 80.12 543 ALA A CA 1
ATOM 4072 C C . ALA A 1 543 ? -15.263 -24.073 35.158 1.00 80.12 543 ALA A C 1
ATOM 4074 O O . ALA A 1 543 ? -14.775 -24.174 34.036 1.00 80.12 543 ALA A O 1
ATOM 4075 N N . LEU A 1 544 ? -15.201 -22.937 35.858 1.00 80.75 544 LEU A N 1
ATOM 4076 C CA . LEU A 1 544 ? -14.543 -21.711 35.399 1.00 80.75 544 LEU A CA 1
ATOM 4077 C C . LEU A 1 544 ? -13.017 -21.726 35.600 1.00 80.75 544 LEU A C 1
ATOM 4079 O O . LEU A 1 544 ? -12.345 -20.778 35.200 1.00 80.75 544 LEU A O 1
ATOM 4083 N N . GLY A 1 545 ? -12.458 -22.752 36.254 1.00 84.56 545 GLY A N 1
ATOM 4084 C CA . GLY A 1 545 ? -11.032 -22.806 36.593 1.00 84.56 545 GLY A CA 1
ATOM 4085 C C . GLY A 1 545 ? -10.584 -21.693 37.552 1.00 84.56 545 GLY A C 1
ATOM 4086 O O . GLY A 1 545 ? -9.414 -21.310 37.556 1.00 84.56 545 GLY A O 1
ATOM 4087 N N . ALA A 1 546 ? -11.502 -21.143 38.351 1.00 84.94 546 ALA A N 1
ATOM 4088 C CA . ALA A 1 546 ? -11.230 -20.009 39.224 1.00 84.94 546 ALA A CA 1
ATOM 4089 C C . ALA A 1 546 ? -10.514 -20.436 40.518 1.00 84.94 546 ALA A C 1
ATOM 4091 O O . ALA A 1 546 ? -10.922 -21.377 41.203 1.00 84.94 546 ALA A O 1
ATOM 4092 N N . ALA A 1 547 ? -9.465 -19.697 40.894 1.00 89.00 547 ALA A N 1
ATOM 4093 C CA . ALA A 1 547 ? -8.664 -19.991 42.087 1.00 89.00 547 ALA A CA 1
ATOM 4094 C C . ALA A 1 547 ? -9.468 -19.884 43.396 1.00 89.00 547 ALA A C 1
ATOM 4096 O O . ALA A 1 547 ? -9.241 -20.647 44.334 1.00 89.00 547 ALA A O 1
ATOM 4097 N N . ASP A 1 548 ? -10.424 -18.958 43.449 1.00 90.56 548 ASP A N 1
ATOM 4098 C CA . ASP A 1 548 ? -11.325 -18.744 44.576 1.00 90.56 548 ASP A CA 1
ATOM 4099 C C . ASP A 1 548 ? -12.714 -18.278 44.104 1.00 90.56 548 ASP A C 1
ATOM 4101 O O . ASP A 1 548 ? -12.927 -17.909 42.944 1.00 90.56 548 ASP A O 1
ATOM 4105 N N . THR A 1 549 ? -13.678 -18.296 45.023 1.00 88.06 549 THR A N 1
ATOM 4106 C CA . THR A 1 549 ? -15.075 -17.913 44.774 1.00 88.06 549 THR A CA 1
ATOM 4107 C C . THR A 1 549 ? -15.212 -16.440 44.380 1.00 88.06 549 THR A C 1
ATOM 4109 O O . THR A 1 549 ? -16.101 -16.079 43.613 1.00 88.06 549 THR A O 1
ATOM 4112 N N . LEU A 1 550 ? -14.311 -15.574 44.860 1.00 89.94 550 LEU A N 1
ATOM 4113 C CA . LEU A 1 550 ? -14.283 -14.158 44.488 1.00 89.94 550 LEU A CA 1
ATOM 4114 C C . LEU A 1 550 ? -13.898 -13.983 43.013 1.00 89.94 550 LEU A C 1
ATOM 4116 O O . LEU A 1 550 ? -14.494 -13.172 42.307 1.00 89.94 550 LEU A O 1
ATOM 4120 N N . THR A 1 551 ? -12.921 -14.756 42.547 1.00 85.44 551 THR A N 1
ATOM 4121 C CA . THR A 1 551 ? -12.486 -14.809 41.152 1.00 85.44 551 THR A CA 1
ATOM 4122 C C . THR A 1 551 ? -13.591 -15.384 40.275 1.00 85.44 551 THR A C 1
ATOM 4124 O O . THR A 1 551 ? -13.906 -14.791 39.250 1.00 85.44 551 THR A O 1
ATOM 4127 N N . ALA A 1 552 ? -14.254 -16.462 40.708 1.00 85.56 552 ALA A N 1
ATOM 4128 C CA . ALA A 1 552 ? -15.406 -17.022 39.997 1.00 85.56 552 ALA A CA 1
ATOM 4129 C C . ALA A 1 552 ? -16.540 -15.995 39.847 1.00 85.56 552 ALA A C 1
ATOM 4131 O O . ALA A 1 552 ? -17.068 -15.800 38.756 1.00 85.56 552 ALA A O 1
ATOM 4132 N N . LYS A 1 553 ? -16.859 -15.258 40.917 1.00 86.06 553 LYS A N 1
ATOM 4133 C CA . LYS A 1 553 ? -17.888 -14.211 40.896 1.00 86.06 553 LYS A CA 1
ATOM 4134 C C . LYS A 1 553 ? -17.567 -13.076 39.920 1.00 86.06 553 LYS A C 1
ATOM 4136 O O . LYS A 1 553 ? -18.478 -12.572 39.275 1.00 86.06 553 LYS A O 1
ATOM 4141 N N . LYS A 1 554 ? -16.288 -12.701 39.791 1.00 83.19 554 LYS A N 1
ATOM 4142 C CA . LYS A 1 554 ? -15.805 -11.716 38.801 1.00 83.19 554 LYS A CA 1
ATOM 4143 C C . LYS A 1 554 ? -15.814 -12.227 37.359 1.00 83.19 554 LYS A C 1
ATOM 4145 O O . LYS A 1 554 ? -15.724 -11.423 36.449 1.00 83.19 554 LYS A O 1
ATOM 4150 N N . LEU A 1 555 ? -15.839 -13.541 37.142 1.00 78.25 555 LEU A N 1
ATOM 4151 C CA . LEU A 1 555 ? -15.957 -14.117 35.799 1.00 78.25 555 LEU A CA 1
ATOM 4152 C C . LEU A 1 555 ? -17.420 -14.198 35.340 1.00 78.25 555 LEU A C 1
ATOM 4154 O O . LEU A 1 555 ? -17.679 -14.262 34.143 1.00 78.25 555 LEU A O 1
ATOM 4158 N N . ILE A 1 556 ? -18.372 -14.206 36.279 1.00 81.69 556 ILE A N 1
ATOM 4159 C CA . ILE A 1 556 ? -19.812 -14.293 35.993 1.00 81.69 556 ILE A CA 1
ATOM 4160 C C . ILE A 1 556 ? -20.415 -12.939 35.580 1.00 81.69 556 ILE A C 1
ATOM 4162 O O . ILE A 1 556 ? -21.387 -12.916 34.822 1.00 81.69 556 ILE A O 1
ATOM 4166 N N . GLY A 1 557 ? -19.879 -11.818 36.065 1.00 67.56 557 GLY A N 1
ATOM 4167 C CA . GLY A 1 557 ? -20.367 -10.474 35.736 1.00 67.56 557 GLY A CA 1
ATOM 4168 C C . GLY A 1 557 ? -19.233 -9.509 35.493 1.00 67.56 557 GLY A C 1
ATOM 4169 O O . GLY A 1 557 ? -19.484 -8.555 34.727 1.00 67.56 557 GLY A O 1
#

Solvent-accessible surface area (backbone atoms only — not comparable to full-atom values): 30434 Å² total; per-residue (Å²): 132,89,86,92,82,87,87,81,85,89,77,88,80,83,87,76,87,74,82,78,77,75,73,81,81,81,78,77,85,73,69,84,81,68,73,76,79,37,55,37,37,38,36,37,33,58,56,50,36,47,73,38,55,40,63,32,78,66,10,70,26,23,70,38,90,67,4,57,52,38,46,54,41,63,66,46,92,48,66,66,51,32,48,57,56,54,72,48,33,74,37,61,32,25,41,48,54,52,52,54,51,28,51,55,58,40,51,70,76,42,59,20,54,34,19,42,24,35,33,37,49,22,20,73,55,76,90,44,70,48,70,82,62,73,66,33,6,19,30,7,28,47,38,33,60,73,40,50,31,25,39,36,92,91,46,96,56,76,51,58,9,52,51,42,45,51,50,53,51,49,34,59,67,68,54,74,80,31,49,80,85,37,32,30,47,42,12,50,27,35,28,49,50,34,48,49,27,33,48,17,18,25,61,59,40,29,43,81,23,23,15,48,34,59,42,83,81,80,57,41,90,51,42,32,59,75,79,41,58,80,62,20,57,36,68,88,41,48,44,79,46,72,55,95,91,44,75,44,54,25,28,55,19,81,28,56,81,49,58,72,42,56,35,36,34,44,36,41,39,83,68,73,75,36,87,42,68,68,52,51,75,53,37,43,28,49,45,84,77,72,18,70,54,45,80,71,47,101,75,51,33,43,36,43,48,39,30,46,44,40,72,40,54,52,22,70,52,80,44,66,53,16,23,66,36,91,68,79,41,28,36,40,30,44,37,38,24,71,65,91,46,78,62,49,36,43,40,6,45,30,12,42,38,42,60,49,46,72,36,61,80,48,49,68,43,45,28,52,50,51,46,53,50,49,53,59,72,67,54,74,83,52,53,86,49,80,69,46,64,60,66,40,90,90,45,87,88,47,75,50,56,46,36,40,38,48,35,36,38,74,35,95,82,70,48,99,62,58,55,62,33,39,36,34,36,29,62,46,73,60,100,90,44,78,46,49,17,23,71,86,68,45,78,20,52,32,67,56,77,72,42,51,24,41,79,20,37,34,67,45,37,60,36,92,74,51,72,78,57,83,54,100,70,49,34,77,51,27,30,33,61,48,44,96,37,42,17,46,55,53,68,40,44,14,56,81,61,86,49,40,57,60,32,64,84,42,87,65,25,40,75,46,65,42,79,67,99,73,79,64,91,87,56,80,91,66,67,40,73,54,35,57,40,73,66,46,10,54,75,41,14,71,82,70,69,32,94,42,50,69,54,22,28,62,72,68,101

Mean predicted aligned error: 15.69 Å

Radius of gyration: 30.29 Å; Cα contacts (8 Å, |Δi|>4): 1155; chains: 1; bounding box: 98×110×72 Å

Secondary structure (DSSP, 8-state):
-----------PPP-----------------TT--S----EEEEEE---GGGGSBPTT-SSTTSTT-HHHHHHHT-S-HHHHHHHHHHTTSPPBHHHHHHHHHHHHHTTSTT-EEEEEEEEPPP-SS--STT--S-B-SEEEEEEEEEES--TTSS-TTHHHHHHHHHHHHHHHSPP--GGG-----HHHHHHHHHHHHTT-B-SSTT-BTTTT-SSS--SS-HHHH-GGGS--GGGEEEEEETTEEEEEE--GGGG-----EEEEEEESS---S--TTHHHHHS-GGGT-------SS-HHHHHHHHHHHS-TTSSSSSS----SS---EEEEEEES---HHHHHHHHHHTSSSPEE--SSHHHHHHHHHHHHHHHH---PBP-PPB--B-TT-TT-B-SEEEEEEEE--TT--S--EEEEEEEEEEE-SS-EEEE-TTSSB-B-TTTSSB-TT---TT--GGGSPPP-STTPPTT--TT-TTSSGGGGGSTTTSSS---SSTT-TTS---EE--S---BTB---PEE--SSHHHHHHHTTTTT-SSHHHHHHHH-

Nearest PDB structures (foldseek):
  3h51-assembly1_B  TM=3.770E-01  e=3.426E-01  Xanthomonas campestris pv. campestris
  3hx8-assembly2_C  TM=3.376E-01  e=6.060E-01  Mesorhizobium loti
  5ig3-assembly1_B  TM=4.104E-01  e=1.346E+00  Homo sapiens
  7rec-assembly1_G-2  TM=4.015E-01  e=2.250E+00  Homo sapiens
  7tm7-assembly1_B  TM=2.462E-01  e=4.721E+00  Klebsiella pneumoniae subsp. pneumoniae HS11286

Sequence (557 aa):
MKRITTFLLGATLPLACLSSATADDTDLYLTPNTPISAQPLVMFTIDYVPSLTSTVSNCGDASSTSCEAGEYFRASQYDDVKAAIAELGTGKMQRNDLIRLSLLEAFHSLDGQIKAGLMMSHKDGGGCNGPGETNCTNGGYIVSGFKTLGDDPATVDTNEGAANAAAFVEILKSIPDAKGSISHDYQGAEMYFEFFRYLTGQKVYNGRNGWESFNSNGDDDVNLNVEFPAFSWDESILKNVTENEVSTTWYVSPFAAKDCSKVYVINIMKQNATKDADSEAAMEAALTSGGLGVSVPSNGTFEAVVERMRTMDLADGTFGKAGDIAGQQNVLSYFLTEFDNTKTQGYARAGGTGEPLIYTDDPSTIVTALEKVFKEILSVSTTFVAASVPVNVFNRSESLDNVFIALFQVDELAKPFWAGNLKKLKILEDANGIYLADVNGEAAISETDGRINYEALTYWTVGGSLPPPEGEFEVAGKDGRSVARGGAGQKIPGFLSGSPGTSNLDGTARQLFYDPESVINGNATTLLPLNMDDTTATDLQTALGAADTLTAKKLIG

Foldseek 3Di:
DDDDDDDDDDDDDDDDDDPPPPDPDFDDPPPPDADQQPFAEEEEEDAFALQQFDFQPQQQFLPDPSNLLSVVQCPQPDVVSVVLSVVCGGHGCGNLNLLLSLLLSLLVVCAQRHWYWYKYWAAAFPLAWWDPDALGAGFMATQGDTDGAHDHPVDPPRVRNPVVSVLVSVLSVLDDNRDDQQGHAQLQLRRLLQVLQQQQWHFRIRNFRRQCHSNPDPHSRDTCCVVRVSRHHDCVQWDWDADPNDTTIIGNHPQLVLNNHAYEYEYEDEDFHDPNCSCQVQQCDDQQSSHLVWHADPPCNNLRSLLSQAPAASQCVPHGNGHNHPDRRGYAYAAEYQDFDPRQQSNNVSSQQRHHQHDDSRSVSSNVSSNVVSCVSSPDDWDFGDKDFDADPVDNPDTFQKIKGKTWDQDSVNDPDIQIAIFIWGWDADPVGIATAAPVRDGQAGSRPRAGQLQGATPQFQLVQWDPDPDPSHDRSHQTNPRVTGHCQSVFFCNSPHHLAQWPVPPRHHWDFAFQPDDDPPDDRDTHTLGLDLVNLVRCCVVVVHPDSVRSSVVSD

pLDDT: mean 79.79, std 17.34, range [28.14, 97.75]